Protein 5V1T (pdb70)

Foldseek 3Di:
DWAFDLQKFWAQALQAIKIAGLVPGDIDDDHNLLRLLNLCSHAPTNVVSCVVCVVCVVVVNCVVVVPDPGDDDDPDHHDPDDSVVSSVVSVVLSVVCVVLVFGQAAQEEEEAQAQAAPWDFLLDLDQDRDGDDGDALVLVLVVVVLCVVSGHSEYEYEHHALLPVPRNLVNLVSCQVSLHQYEYEHCQPDRDPSRLVSQLPGDRYEYEHEFAFQPQVVRCVGIVGGCVRVLVSLLVSLVSPHAYEYEHEPAPDDLVRVVRVVVSCQVSVHQEYEYEYRDCLQVNRRRDRDDALLVQVVSVVVNVCVCVVVVTDHRYYYDDAQSCLNVVVVWDQVDDDDSVCLNPPGQSLQHHYWYAYSQQFIGSDCSCNNPPDDGDGVSPDRPSVCSRDPVNNVPVNPQAAPAPVLVRTNSNSRARQHDQSQLVVDPHSRHHRDPSRPD/DVVVVVVVVVPDD

Structure (mmCIF, N/CA/C/O backbone):
data_5V1T
#
_entry.id   5V1T
#
_cell.length_a   69.370
_cell.length_b   115.040
_cell.length_c   54.330
_cell.angle_alpha   90.00
_cell.angle_beta   90.00
_cell.angle_gamma   90.00
#
_symmetry.space_group_name_H-M   'P 21 21 2'
#
loop_
_entity.id
_entity.type
_entity.pdbx_description
1 polymer 'Radical SAM'
2 polymer 'SuiA 22mer'
3 non-polymer 'IRON/SULFUR CLUSTER'
4 non-polymer METHIONINE
5 non-polymer S-ADENOSYLMETHIONINE
6 water water
#
loop_
_atom_site.group_PDB
_atom_site.id
_atom_site.type_symbol
_atom_site.label_atom_id
_atom_site.label_alt_id
_atom_site.label_comp_id
_atom_site.label_asym_id
_atom_site.label_entity_id
_atom_site.label_seq_id
_atom_site.pdbx_PDB_ins_code
_atom_site.Cartn_x
_atom_site.Cartn_y
_atom_site.Cartn_z
_atom_site.occupancy
_atom_site.B_iso_or_equiv
_atom_site.auth_seq_id
_atom_site.auth_comp_id
_atom_site.auth_asym_id
_atom_site.auth_atom_id
_atom_site.pdbx_PDB_model_num
ATOM 1 N N . MET A 1 21 ? 9.484 165.438 74.178 1.00 55.00 1 MET A N 1
ATOM 2 C CA . MET A 1 21 ? 9.132 164.447 73.153 1.00 53.15 1 MET A CA 1
ATOM 3 C C . MET A 1 21 ? 9.723 164.731 71.746 1.00 56.38 1 MET A C 1
ATOM 4 O O . MET A 1 21 ? 9.015 164.986 70.809 1.00 58.92 1 MET A O 1
ATOM 6 N N . ARG A 1 22 ? 11.035 164.639 71.642 1.00 49.55 2 ARG A N 1
ATOM 7 C CA . ARG A 1 22 ? 11.798 164.880 70.442 1.00 43.29 2 ARG A CA 1
ATOM 8 C C . ARG A 1 22 ? 12.291 163.659 69.710 1.00 42.44 2 ARG A C 1
ATOM 9 O O . ARG A 1 22 ? 12.385 163.671 68.508 1.00 39.62 2 ARG A O 1
ATOM 17 N N . THR A 1 23 ? 12.646 162.624 70.435 1.00 35.54 3 THR A N 1
ATOM 18 C CA . THR A 1 23 ? 13.148 161.417 69.757 1.00 36.33 3 THR A CA 1
ATOM 19 C C . THR A 1 23 ? 12.628 160.084 70.291 1.00 39.11 3 THR A C 1
ATOM 20 O O . THR A 1 23 ? 11.936 160.046 71.309 1.00 37.10 3 THR A O 1
ATOM 24 N N . ILE A 1 24 ? 12.957 158.989 69.600 1.00 37.01 4 ILE A N 1
ATOM 25 C CA . ILE A 1 24 ? 12.482 157.677 70.034 1.00 32.58 4 ILE A CA 1
ATOM 26 C C . ILE A 1 24 ? 12.990 157.367 71.439 1.00 33.84 4 ILE A C 1
ATOM 27 O O . ILE A 1 24 ? 14.155 157.603 71.756 1.00 35.13 4 ILE A O 1
ATOM 32 N N . SER A 1 25 ? 12.101 156.840 72.275 1.00 35.52 5 SER A N 1
ATOM 33 C CA . SER A 1 25 ? 12.441 156.479 73.647 1.00 37.69 5 SER A CA 1
ATOM 34 C C . SER A 1 25 ? 13.465 155.350 73.708 1.00 35.59 5 SER A C 1
ATOM 35 O O . SER A 1 25 ? 13.505 154.485 72.834 1.00 38.24 5 SER A O 1
ATOM 38 N N . GLU A 1 26 ? 14.287 155.366 74.754 1.00 41.10 6 GLU A N 1
ATOM 39 C CA . GLU A 1 26 ? 15.260 154.306 74.996 1.00 36.51 6 GLU A CA 1
ATOM 40 C C . GLU A 1 26 ? 14.566 153.002 75.375 1.00 38.31 6 GLU A C 1
ATOM 41 O O . GLU A 1 26 ? 15.157 151.925 75.280 1.00 42.91 6 GLU A O 1
ATOM 47 N N . ASP A 1 27 ? 13.312 153.107 75.805 1.00 37.71 7 ASP A N 1
ATOM 48 C CA . ASP A 1 27 ? 12.524 151.938 76.182 1.00 38.30 7 ASP A CA 1
ATOM 49 C C . ASP A 1 27 ? 11.898 151.269 74.959 1.00 35.44 7 ASP A C 1
ATOM 50 O O . ASP A 1 27 ? 11.164 150.289 75.088 1.00 35.93 7 ASP A O 1
ATOM 55 N N . ILE A 1 28 ? 12.199 151.804 73.779 1.00 31.80 8 ILE A N 1
ATOM 56 C CA . ILE A 1 28 ? 11.659 151.290 72.524 1.00 31.77 8 ILE A CA 1
ATOM 57 C C . ILE A 1 28 ? 12.785 150.946 71.554 1.00 29.41 8 ILE A C 1
ATOM 58 O O . ILE A 1 28 ? 13.749 151.701 71.419 1.00 33.13 8 ILE A O 1
ATOM 63 N N . LEU A 1 29 ? 12.653 149.804 70.885 1.00 29.69 9 LEU A N 1
ATOM 64 C CA . LEU A 1 29 ? 13.577 149.412 69.829 1.00 28.73 9 LEU A CA 1
ATOM 65 C C . LEU A 1 29 ? 12.953 149.670 68.465 1.00 28.04 9 LEU A C 1
ATOM 66 O O . LEU A 1 29 ? 11.883 149.142 68.157 1.00 30.47 9 LEU A O 1
ATOM 71 N N . PHE A 1 30 ? 13.620 150.489 67.656 1.00 23.26 10 PHE A N 1
ATOM 72 C CA . PHE A 1 30 ? 13.247 150.643 66.257 1.00 27.03 10 PHE A CA 1
ATOM 73 C C . PHE A 1 30 ? 14.386 150.191 65.352 1.00 24.61 10 PHE A C 1
ATOM 74 O O . PHE A 1 30 ? 15.556 150.465 65.619 1.00 25.34 10 PHE A O 1
ATOM 82 N N . ARG A 1 31 ? 14.019 149.513 64.270 1.00 26.56 11 ARG A N 1
ATOM 83 C CA . ARG A 1 31 ? 14.978 148.946 63.333 1.00 23.71 11 ARG A CA 1
ATOM 84 C C . ARG A 1 31 ? 14.415 148.943 61.921 1.00 25.78 11 ARG A C 1
ATOM 85 O O . ARG A 1 31 ? 13.249 148.616 61.720 1.00 29.74 11 ARG A O 1
ATOM 93 N N . LEU A 1 32 ? 15.243 149.304 60.946 1.00 23.81 12 LEU A N 1
ATOM 94 C CA . LEU A 1 32 ? 14.906 149.070 59.548 1.00 23.85 12 LEU A CA 1
ATOM 95 C C . LEU A 1 32 ? 14.982 147.576 59.252 1.00 25.78 12 LEU A C 1
ATOM 96 O O . LEU A 1 32 ? 15.822 146.868 59.811 1.00 22.34 12 LEU A O 1
ATOM 101 N N . GLU A 1 33 ? 14.098 147.103 58.379 1.00 24.40 13 GLU A N 1
ATOM 102 C CA . GLU A 1 33 ? 14.123 145.717 57.920 1.00 26.77 13 GLU A CA 1
ATOM 103 C C . GLU A 1 33 ? 13.837 145.682 56.421 1.00 27.37 13 GLU A C 1
ATOM 104 O O . GLU A 1 33 ? 13.438 146.690 55.838 1.00 24.54 13 GLU A O 1
ATOM 110 N N . LYS A 1 34 ? 14.046 144.524 55.802 1.00 22.14 14 LYS A N 1
ATOM 111 C CA . LYS A 1 34 ? 13.899 144.395 54.356 1.00 29.23 14 LYS A CA 1
ATOM 112 C C . LYS A 1 34 ? 12.488 144.755 53.890 1.00 28.28 14 LYS A C 1
ATOM 113 O O . LYS A 1 34 ? 12.293 145.158 52.744 1.00 34.25 14 LYS A O 1
ATOM 119 N N . PHE A 1 35 ? 11.515 144.611 54.785 1.00 27.95 15 PHE A N 1
ATOM 120 C CA . PHE A 1 35 ? 10.114 144.889 54.466 1.00 31.87 15 PHE A CA 1
ATOM 121 C C . PHE A 1 35 ? 9.686 146.289 54.909 1.00 31.00 15 PHE A C 1
ATOM 122 O O . PHE A 1 35 ? 8.559 146.713 54.650 1.00 32.15 15 PHE A O 1
ATOM 130 N N . GLY A 1 36 ? 10.590 147.001 55.575 1.00 29.11 16 GLY A N 1
ATOM 131 C CA . GLY A 1 36 ? 10.297 148.326 56.093 1.00 30.18 16 GLY A CA 1
ATOM 132 C C . GLY A 1 36 ? 10.996 148.553 57.419 1.00 29.78 16 GLY A C 1
ATOM 133 O O . GLY A 1 36 ? 12.139 149.011 57.460 1.00 22.19 16 GLY A O 1
ATOM 134 N N . GLY A 1 37 ? 10.311 148.224 58.508 1.00 26.19 17 GLY A N 1
ATOM 135 C CA . GLY A 1 37 ? 10.894 148.357 59.829 1.00 27.70 17 GLY A CA 1
ATOM 136 C C . GLY A 1 37 ? 10.156 147.570 60.893 1.00 27.24 17 GLY A C 1
ATOM 137 O O . GLY A 1 37 ? 9.044 147.092 60.665 1.00 28.45 17 GLY A O 1
ATOM 138 N N . ILE A 1 38 ? 10.784 147.437 62.058 1.00 27.24 18 ILE A N 1
ATOM 139 C CA . ILE A 1 38 ? 10.177 146.751 63.193 1.00 28.96 18 ILE A CA 1
ATOM 140 C C . ILE A 1 38 ? 10.230 147.642 64.433 1.00 32.03 18 ILE A C 1
ATOM 141 O O . ILE A 1 38 ? 11.218 148.340 64.675 1.00 26.17 18 ILE A O 1
ATOM 146 N N . LEU A 1 39 ? 9.142 147.625 65.196 1.00 33.33 19 LEU A N 1
ATOM 147 C CA . LEU A 1 39 ? 9.058 148.329 66.470 1.00 23.95 19 LEU A CA 1
ATOM 148 C C . LEU A 1 39 ? 8.807 147.321 67.582 1.00 24.58 19 LEU A C 1
ATOM 149 O O . LEU A 1 39 ? 7.912 146.487 67.468 1.00 27.69 19 LEU A O 1
ATOM 154 N N . ILE A 1 40 ? 9.593 147.402 68.651 1.00 24.39 20 ILE A N 1
ATOM 155 C CA . ILE A 1 40 ? 9.437 146.497 69.784 1.00 30.53 20 ILE A CA 1
ATOM 156 C C . ILE A 1 40 ? 9.467 147.263 71.101 1.00 28.57 20 ILE A C 1
ATOM 157 O O . ILE A 1 40 ? 10.383 148.042 71.365 1.00 30.54 20 ILE A O 1
ATOM 162 N N . ASN A 1 41 ? 8.444 147.036 71.918 1.00 35.22 21 ASN A N 1
ATOM 163 C CA . ASN A 1 41 ? 8.384 147.589 73.262 1.00 36.97 21 ASN A CA 1
ATOM 164 C C . ASN A 1 41 ? 9.206 146.722 74.209 1.00 35.51 21 ASN A C 1
ATOM 165 O O . ASN A 1 41 ? 8.924 145.537 74.379 1.00 41.92 21 ASN A O 1
ATOM 170 N N . LYS A 1 42 ? 10.222 147.316 74.825 1.00 41.12 22 LYS A N 1
ATOM 171 C CA . LYS A 1 42 ? 11.196 146.555 75.604 1.00 42.77 22 LYS A CA 1
ATOM 172 C C . LYS A 1 42 ? 10.656 146.089 76.957 1.00 47.57 22 LYS A C 1
ATOM 173 O O . LYS A 1 42 ? 11.346 145.376 77.690 1.00 46.41 22 LYS A O 1
ATOM 179 N N . THR A 1 43 ? 9.427 146.480 77.283 1.00 47.92 23 THR A N 1
ATOM 180 C CA . THR A 1 43 ? 8.839 146.142 78.576 1.00 43.99 23 THR A CA 1
ATOM 181 C C . THR A 1 43 ? 8.011 144.858 78.502 1.00 47.18 23 THR A C 1
ATOM 182 O O . THR A 1 43 ? 7.861 144.158 79.503 1.00 53.43 23 THR A O 1
ATOM 186 N N . ASN A 1 44 ? 7.483 144.549 77.319 1.00 46.30 24 ASN A N 1
ATOM 187 C CA . ASN A 1 44 ? 6.707 143.323 77.119 1.00 39.40 24 ASN A CA 1
ATOM 188 C C . ASN A 1 44 ? 7.044 142.610 75.811 1.00 49.00 24 ASN A C 1
ATOM 189 O O . ASN A 1 44 ? 6.520 141.530 75.533 1.00 50.51 24 ASN A O 1
ATOM 194 N N . PHE A 1 45 ? 7.907 143.223 75.006 1.00 45.02 25 PHE A N 1
ATOM 195 C CA . PHE A 1 45 ? 8.417 142.596 73.789 1.00 42.04 25 PHE A CA 1
ATOM 196 C C . PHE A 1 45 ? 7.335 142.377 72.729 1.00 40.55 25 PHE A C 1
ATOM 197 O O . PHE A 1 45 ? 7.454 141.482 71.891 1.00 37.88 25 PHE A O 1
ATOM 205 N N . GLU A 1 46 ? 6.286 143.194 72.764 1.00 43.79 26 GLU A N 1
ATOM 206 C CA . GLU A 1 46 ? 5.273 143.181 71.711 1.00 43.38 26 GLU A CA 1
ATOM 207 C C . GLU A 1 46 ? 5.803 143.901 70.475 1.00 38.51 26 GLU A C 1
ATOM 208 O O . GLU A 1 46 ? 6.369 144.989 70.578 1.00 33.21 26 GLU A O 1
ATOM 214 N N . ARG A 1 47 ? 5.613 143.290 69.310 1.00 35.68 27 ARG A N 1
ATOM 215 C CA . ARG A 1 47 ? 6.170 143.815 68.068 1.00 35.87 27 ARG A CA 1
ATOM 216 C C . ARG A 1 47 ? 5.144 144.568 67.228 1.00 36.41 27 ARG A C 1
ATOM 217 O O . ARG A 1 47 ? 3.944 144.306 67.311 1.00 34.78 27 ARG A O 1
ATOM 225 N N . ILE A 1 48 ? 5.638 145.507 66.425 1.00 29.67 28 ILE A N 1
ATOM 226 C CA . ILE A 1 48 ? 4.832 146.199 65.425 1.00 29.86 28 ILE A CA 1
ATOM 227 C C . ILE A 1 48 ? 5.615 146.249 64.116 1.00 33.11 28 ILE A C 1
ATOM 228 O O . ILE A 1 48 ? 6.736 146.760 64.074 1.00 31.36 28 ILE A O 1
ATOM 233 N N . GLU A 1 49 ? 5.022 145.713 63.054 1.00 28.89 29 GLU A N 1
ATOM 234 C CA . GLU A 1 49 ? 5.654 145.698 61.740 1.00 31.94 29 GLU A CA 1
ATOM 235 C C . GLU A 1 49 ? 5.253 146.941 60.946 1.00 33.13 29 GLU A C 1
ATOM 236 O O . GLU A 1 49 ? 4.068 147.244 60.812 1.00 32.27 29 GLU A O 1
ATOM 242 N N . LEU A 1 50 ? 6.253 147.654 60.430 1.00 29.38 30 LEU A N 1
ATOM 243 C CA . LEU A 1 50 ? 6.042 148.939 59.763 1.00 30.94 30 LEU A CA 1
ATOM 244 C C . LEU A 1 50 ? 6.294 148.846 58.261 1.00 30.83 30 LEU A C 1
ATOM 245 O O . LEU A 1 50 ? 7.137 148.067 57.816 1.00 31.07 30 LEU A O 1
ATOM 250 N N . ASP A 1 51 ? 5.567 149.645 57.483 1.00 29.86 31 ASP A N 1
ATOM 251 C CA . ASP A 1 51 ? 5.856 149.779 56.059 1.00 34.43 31 ASP A CA 1
ATOM 252 C C . ASP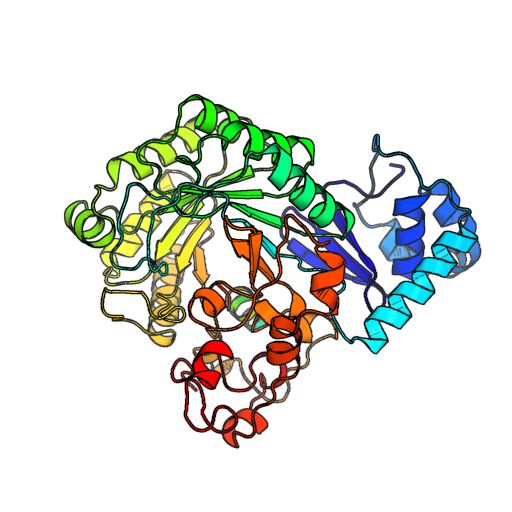 A 1 51 ? 7.044 150.721 55.886 1.00 30.46 31 ASP A C 1
ATOM 253 O O . ASP A 1 51 ? 7.532 151.291 56.863 1.00 29.46 31 ASP A O 1
ATOM 258 N N . GLU A 1 52 ? 7.511 150.881 54.652 1.00 29.57 32 GLU A N 1
ATOM 259 C CA . GLU A 1 52 ? 8.683 151.712 54.386 1.00 35.62 32 GLU A CA 1
ATOM 260 C C . GLU A 1 52 ? 8.456 153.169 54.782 1.00 29.82 32 GLU A C 1
ATOM 261 O O . GLU A 1 52 ? 9.347 153.811 55.338 1.00 28.00 32 GLU A O 1
ATOM 267 N N . THR A 1 53 ? 7.265 153.686 54.497 1.00 29.16 33 THR A N 1
ATOM 268 C CA . THR A 1 53 ? 6.932 155.069 54.830 1.00 28.81 33 THR A CA 1
ATOM 269 C C . THR A 1 53 ? 7.083 155.313 56.327 1.00 26.16 33 THR A C 1
ATOM 270 O O . THR A 1 53 ? 7.757 156.254 56.745 1.00 25.44 33 THR A O 1
ATOM 274 N N . GLU A 1 54 ? 6.454 154.459 57.129 1.00 25.13 34 GLU A N 1
ATOM 275 C CA . GLU A 1 54 ? 6.562 154.547 58.581 1.00 24.56 34 GLU A CA 1
ATOM 276 C C . GLU A 1 54 ? 8.008 154.382 59.036 1.00 25.36 34 GLU A C 1
ATOM 277 O O . GLU A 1 54 ? 8.487 155.123 59.894 1.00 27.71 34 GLU A O 1
ATOM 283 N N . ALA A 1 55 ? 8.696 153.405 58.452 1.00 23.47 35 ALA A N 1
ATOM 284 C CA . ALA A 1 55 ? 10.057 153.072 58.853 1.00 23.03 35 ALA A CA 1
ATOM 285 C C . ALA A 1 55 ? 11.025 154.214 58.558 1.00 23.90 35 ALA A C 1
ATOM 286 O O . ALA A 1 55 ? 11.797 154.617 59.425 1.00 25.49 35 ALA A O 1
ATOM 288 N N . PHE A 1 56 ? 10.983 154.733 57.335 1.00 24.29 36 PHE A N 1
ATOM 289 C CA . PHE A 1 56 ? 11.878 155.817 56.942 1.00 25.49 36 PHE A CA 1
ATOM 290 C C . PHE A 1 56 ? 11.587 157.077 57.753 1.00 27.21 36 PHE A C 1
ATOM 291 O O . PHE A 1 56 ? 12.501 157.822 58.101 1.00 24.15 36 PHE A O 1
ATOM 299 N N . PHE A 1 57 ? 10.312 157.314 58.052 1.00 27.82 37 PHE A N 1
ATOM 300 C CA . PHE A 1 57 ? 9.934 158.442 58.895 1.00 27.15 37 PHE A CA 1
ATOM 301 C C . PHE A 1 57 ? 10.577 158.325 60.274 1.00 27.93 37 PHE A C 1
ATOM 302 O O . PHE A 1 57 ? 11.250 159.247 60.731 1.00 28.85 37 PHE A O 1
ATOM 310 N N . LEU A 1 58 ? 10.374 157.186 60.929 1.00 23.66 38 LEU A N 1
ATOM 311 C CA . LEU A 1 58 ? 10.922 156.972 62.265 1.00 25.39 38 LEU A CA 1
ATOM 312 C C . LEU A 1 58 ? 12.444 156.884 62.244 1.00 23.00 38 LEU A C 1
ATOM 313 O O . LEU A 1 58 ? 13.099 157.139 63.254 1.00 22.72 38 LEU A O 1
ATOM 318 N N . TYR A 1 59 ? 13.007 156.524 61.095 1.00 25.81 39 TYR A N 1
ATOM 319 C CA . TYR A 1 59 ? 14.456 156.493 60.949 1.00 23.95 39 TYR A CA 1
ATOM 320 C C . TYR A 1 59 ? 15.008 157.915 60.998 1.00 25.28 39 TYR A C 1
ATOM 321 O O . TYR A 1 59 ? 16.085 158.154 61.546 1.00 25.64 39 TYR A O 1
ATOM 330 N N . LEU A 1 60 ? 14.263 158.861 60.433 1.00 21.81 40 LEU A N 1
ATOM 331 C CA . LEU A 1 60 ? 14.659 160.264 60.488 1.00 26.21 40 LEU A CA 1
ATOM 332 C C . LEU A 1 60 ? 14.483 160.811 61.901 1.00 21.78 40 LEU A C 1
ATOM 333 O O . LEU A 1 60 ? 15.308 161.589 62.374 1.00 29.07 40 LEU A O 1
ATOM 338 N N . VAL A 1 61 ? 13.409 160.405 62.571 1.00 24.52 41 VAL A N 1
ATOM 339 C CA . VAL A 1 61 ? 13.180 160.806 63.955 1.00 25.12 41 VAL A CA 1
ATOM 340 C C . VAL A 1 61 ? 14.357 160.358 64.812 1.00 27.91 41 VAL A C 1
ATOM 341 O O . VAL A 1 61 ? 14.846 161.103 65.660 1.00 25.45 41 VAL A O 1
ATOM 345 N N . GLN A 1 62 ? 14.805 159.133 64.566 1.00 27.54 42 GLN A N 1
ATOM 346 C CA . GLN A 1 62 ? 15.883 158.524 65.330 1.00 25.12 42 GLN A CA 1
ATOM 347 C C . GLN A 1 62 ? 17.198 159.282 65.163 1.00 32.10 42 GLN A C 1
ATOM 348 O O . GLN A 1 62 ? 17.968 159.424 66.116 1.00 32.00 42 GLN A O 1
ATOM 354 N N . ASN A 1 63 ? 17.437 159.782 63.955 1.00 26.87 43 ASN A N 1
ATOM 355 C CA . ASN A 1 63 ? 18.715 160.398 63.615 1.00 32.45 43 ASN A CA 1
ATOM 356 C C . ASN A 1 63 ? 18.693 161.923 63.543 1.00 36.16 43 ASN A C 1
ATOM 357 O O . ASN A 1 63 ? 19.754 162.548 63.522 1.00 36.22 43 ASN A O 1
ATOM 362 N N . HIS A 1 64 ? 17.503 162.522 63.504 1.00 35.56 44 HIS A N 1
ATOM 363 C CA . HIS A 1 64 ? 17.390 163.970 63.307 1.00 30.56 44 HIS A CA 1
ATOM 364 C C . HIS A 1 64 ? 16.348 164.659 64.188 1.00 32.47 44 HIS A C 1
ATOM 365 O O . HIS A 1 64 ? 16.326 165.888 64.274 1.00 32.63 44 HIS A O 1
ATOM 372 N N . GLY A 1 65 ? 15.483 163.882 64.829 1.00 29.97 45 GLY A N 1
ATOM 373 C CA . GLY A 1 65 ? 14.449 164.445 65.682 1.00 35.01 45 GLY A CA 1
ATOM 374 C C . GLY A 1 65 ? 13.125 164.612 64.959 1.00 26.05 45 GLY A C 1
ATOM 375 O O . GLY A 1 65 ? 13.067 164.579 63.731 1.00 25.31 45 GLY A O 1
ATOM 376 N N . ILE A 1 66 ? 12.060 164.807 65.730 1.00 30.50 46 ILE A N 1
ATOM 377 C CA . ILE A 1 66 ? 10.704 164.795 65.192 1.00 27.92 46 ILE A CA 1
ATOM 378 C C . ILE A 1 66 ? 10.434 165.959 64.238 1.00 31.61 46 ILE A C 1
ATOM 379 O O . ILE A 1 66 ? 9.704 165.807 63.258 1.00 29.97 46 ILE A O 1
ATOM 384 N N . GLU A 1 67 ? 11.024 167.117 64.517 1.00 32.92 47 GLU A N 1
ATOM 385 C CA . GLU A 1 67 ? 10.755 168.309 63.723 1.00 33.37 47 GLU A CA 1
ATOM 386 C C . GLU A 1 67 ? 11.261 168.149 62.294 1.00 32.58 47 GLU A C 1
ATOM 387 O O . GLU A 1 67 ? 10.550 168.456 61.335 1.00 35.07 47 GLU A O 1
ATOM 393 N N . ILE A 1 68 ? 12.493 167.673 62.157 1.00 26.95 48 ILE A N 1
ATOM 394 C CA . ILE A 1 68 ? 13.074 167.426 60.845 1.00 29.48 48 ILE A CA 1
ATOM 395 C C . ILE A 1 68 ? 12.330 166.298 60.139 1.00 30.82 48 ILE A C 1
ATOM 396 O O . ILE A 1 68 ? 12.021 166.394 58.951 1.00 26.32 48 ILE A O 1
ATOM 401 N N . ALA A 1 69 ? 12.038 165.233 60.881 1.00 27.49 49 ALA A N 1
ATOM 402 C CA . ALA A 1 69 ? 11.341 164.079 60.328 1.00 26.56 49 ALA A CA 1
ATOM 403 C C . ALA A 1 69 ? 9.967 164.460 59.780 1.00 29.13 49 ALA A C 1
ATOM 404 O O . ALA A 1 69 ? 9.612 164.084 58.663 1.00 30.41 49 ALA A O 1
ATOM 406 N N . THR A 1 70 ? 9.199 165.209 60.567 1.00 26.51 50 THR A N 1
ATOM 407 C CA . THR A 1 70 ? 7.841 165.577 60.179 1.00 31.04 50 THR A CA 1
ATOM 408 C C . THR A 1 70 ? 7.841 166.550 59.004 1.00 34.99 50 THR A C 1
ATOM 409 O O . THR A 1 70 ? 7.024 166.431 58.089 1.00 33.23 50 THR A O 1
ATOM 413 N N . SER A 1 71 ? 8.757 167.513 59.035 1.00 38.36 51 SER A N 1
ATOM 414 C CA . SER A 1 71 ? 8.905 168.463 57.939 1.00 37.90 51 SER A CA 1
ATOM 415 C C . SER A 1 71 ? 9.189 167.740 56.630 1.00 36.87 51 SER A C 1
ATOM 416 O O . SER A 1 71 ? 8.619 168.069 55.591 1.00 39.25 51 SER A O 1
ATOM 419 N N . PHE A 1 72 ? 10.070 166.748 56.693 1.00 31.38 52 PHE A N 1
ATOM 420 C CA . PHE A 1 72 ? 10.454 165.982 55.515 1.00 28.06 52 PHE A CA 1
ATOM 421 C C . PHE A 1 72 ? 9.257 165.241 54.917 1.00 32.85 52 PHE A C 1
ATOM 422 O O . PHE A 1 72 ? 9.037 165.281 53.708 1.00 39.17 52 PHE A O 1
ATOM 430 N N . PHE A 1 73 ? 8.485 164.576 55.772 1.00 33.20 53 PHE A N 1
ATOM 431 C CA . PHE A 1 73 ? 7.352 163.762 55.332 1.00 33.50 53 PHE A CA 1
ATOM 432 C C . PHE A 1 73 ? 6.017 164.505 55.436 1.00 28.99 53 PHE A C 1
ATOM 433 O O . PHE A 1 73 ? 4.982 163.891 55.690 1.00 29.33 53 PHE A O 1
ATOM 441 N N . LYS A 1 74 ? 6.035 165.820 55.233 1.00 35.65 54 LYS A N 1
ATOM 442 C CA . LYS A 1 74 ? 4.824 166.629 55.380 1.00 32.05 54 LYS A CA 1
ATOM 443 C C . LYS A 1 74 ? 3.705 166.150 54.453 1.00 31.42 54 LYS A C 1
ATOM 444 O O . LYS A 1 74 ? 2.536 166.117 54.843 1.00 30.88 54 LYS A O 1
ATOM 450 N N . LYS A 1 75 ? 4.069 165.776 53.231 1.00 32.86 55 LYS A N 1
ATOM 451 C CA . LYS A 1 75 ? 3.104 165.267 52.263 1.00 33.55 55 LYS A CA 1
ATOM 452 C C . LYS A 1 75 ? 2.438 163.989 52.769 1.00 35.09 55 LYS A C 1
ATOM 453 O O . LYS A 1 75 ? 1.219 163.843 52.687 1.00 35.29 55 LYS A O 1
ATOM 459 N N . GLU A 1 76 ? 3.242 163.070 53.297 1.00 33.36 56 GLU A N 1
ATOM 460 C CA . GLU A 1 76 ? 2.726 161.800 53.799 1.00 30.26 56 GLU A CA 1
ATOM 461 C C . GLU A 1 76 ? 1.811 162.011 55.003 1.00 31.26 56 GLU A C 1
ATOM 462 O O . GLU A 1 76 ? 0.791 161.336 55.142 1.00 28.16 56 GLU A O 1
ATOM 468 N N . ILE A 1 77 ? 2.181 162.945 55.874 1.00 28.85 57 ILE A N 1
ATOM 469 C CA . ILE A 1 77 ? 1.364 163.269 57.039 1.00 31.01 57 ILE A CA 1
ATOM 470 C C . ILE A 1 77 ? 0.028 163.835 56.574 1.00 35.26 57 ILE A C 1
ATOM 471 O O . ILE A 1 77 ? -1.027 163.494 57.108 1.00 31.45 57 ILE A O 1
ATOM 476 N N . GLU A 1 78 ? 0.093 164.700 55.568 1.00 35.13 58 GLU A N 1
ATOM 477 C CA . GLU A 1 78 ? -1.091 165.306 54.974 1.00 37.30 58 GLU A CA 1
ATOM 478 C C . GLU A 1 78 ? -2.032 164.250 54.396 1.00 36.30 58 GLU A C 1
ATOM 479 O O . GLU A 1 78 ? -3.252 164.409 54.431 1.00 32.71 58 GLU A O 1
ATOM 485 N N . MET A 1 79 ? -1.459 163.171 53.872 1.00 34.70 59 MET A N 1
ATOM 486 C CA . MET A 1 79 ? -2.246 162.104 53.258 1.00 30.89 59 MET A CA 1
ATOM 487 C C . MET A 1 79 ? -2.723 161.066 54.274 1.00 29.35 59 MET A C 1
ATOM 488 O O . MET A 1 79 ? -3.399 160.105 53.909 1.00 35.44 59 MET A O 1
ATOM 493 N N . GLY A 1 80 ? -2.370 161.260 55.542 1.00 30.58 60 GLY A N 1
ATOM 494 C CA . GLY A 1 80 ? -2.832 160.385 56.607 1.00 30.53 60 GLY A CA 1
ATOM 495 C C . GLY A 1 80 ? -2.034 159.100 56.767 1.00 34.74 60 GLY A C 1
ATOM 496 O O . GLY A 1 80 ? -2.443 158.201 57.500 1.00 34.47 60 GLY A O 1
ATOM 497 N N . LYS A 1 81 ? -0.893 159.007 56.093 1.00 32.84 61 LYS A N 1
ATOM 498 C CA . LYS A 1 81 ? -0.096 157.782 56.115 1.00 31.16 61 LYS A CA 1
ATOM 499 C C . LYS A 1 81 ? 0.575 157.525 57.461 1.00 37.18 61 LYS A C 1
ATOM 500 O O . LYS A 1 81 ? 0.810 156.373 57.831 1.00 37.48 61 LYS A O 1
ATOM 506 N N . LEU A 1 82 ? 0.889 158.596 58.183 1.00 25.59 62 LEU A N 1
ATOM 507 C CA . LEU A 1 82 ? 1.686 158.498 59.403 1.00 27.68 62 LEU A CA 1
ATOM 508 C C . LEU A 1 82 ? 0.858 158.729 60.664 1.00 32.68 62 LEU A C 1
ATOM 509 O O . LEU A 1 82 ? 1.395 159.067 61.719 1.00 28.77 62 LEU A O 1
ATOM 514 N N . GLU A 1 83 ? -0.452 158.534 60.551 1.00 32.95 63 GLU A N 1
ATOM 515 C CA . GLU A 1 83 ? -1.350 158.737 61.679 1.00 33.08 63 GLU A CA 1
ATOM 516 C C . GLU A 1 83 ? -1.016 157.789 62.831 1.00 33.66 63 GLU A C 1
ATOM 517 O O . GLU A 1 83 ? -0.916 158.217 63.982 1.00 32.20 63 GLU A O 1
ATOM 523 N N . ARG A 1 84 ? -0.837 156.507 62.522 1.00 29.58 64 ARG A N 1
ATOM 524 C CA . ARG A 1 84 ? -0.505 155.524 63.549 1.00 31.57 64 ARG A CA 1
ATOM 525 C C . ARG A 1 84 ? 0.843 155.828 64.193 1.00 30.63 64 ARG A C 1
ATOM 526 O O . ARG A 1 84 ? 0.967 155.814 65.415 1.00 31.62 64 ARG A O 1
ATOM 534 N N . ALA A 1 85 ? 1.847 156.098 63.363 1.00 28.38 65 ALA A N 1
ATOM 535 C CA . ALA A 1 85 ? 3.206 156.333 63.843 1.00 30.02 65 ALA A CA 1
ATOM 536 C C . ALA A 1 85 ? 3.282 157.533 64.785 1.00 29.53 65 ALA A C 1
ATOM 537 O O . ALA A 1 85 ? 3.977 157.490 65.799 1.00 28.76 65 ALA A O 1
ATOM 539 N N . LEU A 1 86 ? 2.574 158.605 64.445 1.00 29.05 66 LEU A N 1
ATOM 540 C CA . LEU A 1 86 ? 2.583 159.808 65.269 1.00 31.17 66 LEU A CA 1
ATOM 541 C C . LEU A 1 86 ? 1.822 159.590 66.576 1.00 31.56 66 LEU A C 1
ATOM 542 O O . LEU A 1 86 ? 2.091 160.254 67.576 1.00 31.49 66 LEU A O 1
ATOM 547 N N . SER A 1 87 ? 0.886 158.646 66.564 1.00 30.09 67 SER A N 1
ATOM 548 C CA . SER A 1 87 ? 0.031 158.395 67.721 1.00 36.01 67 SER A CA 1
ATOM 549 C C . SER A 1 87 ? 0.675 157.456 68.741 1.00 30.52 67 SER A C 1
ATOM 550 O O . SER A 1 87 ? 0.247 157.398 69.893 1.00 26.56 67 SER A O 1
ATOM 553 N N . LEU A 1 88 ? 1.698 156.721 68.316 1.00 26.65 68 LEU A N 1
ATOM 554 C CA . LEU A 1 88 ? 2.345 155.742 69.184 1.00 29.01 68 LEU A CA 1
ATOM 555 C C . LEU A 1 88 ? 3.122 156.404 70.319 1.00 31.89 68 LEU A C 1
ATOM 556 O O . LEU A 1 88 ? 3.780 157.428 70.127 1.00 31.08 68 LEU A O 1
ATOM 561 N N . ASN A 1 89 ? 3.041 155.805 71.503 1.00 29.19 69 ASN A N 1
ATOM 562 C CA . ASN A 1 89 ? 3.760 156.299 72.670 1.00 31.08 69 ASN A CA 1
ATOM 563 C C . ASN A 1 89 ? 5.194 155.777 72.684 1.00 27.25 69 ASN A C 1
ATOM 564 O O . ASN A 1 89 ? 5.544 154.923 73.497 1.00 31.12 69 ASN A O 1
ATOM 569 N N . ILE A 1 90 ? 6.015 156.299 71.778 1.00 31.14 70 ILE A N 1
ATOM 570 C CA . ILE A 1 90 ? 7.385 155.824 71.606 1.00 28.19 70 ILE A CA 1
ATOM 571 C C . ILE A 1 90 ? 8.390 156.971 71.608 1.00 33.85 70 ILE A C 1
ATOM 572 O O . ILE A 1 90 ? 9.574 156.765 71.340 1.00 31.18 70 ILE A O 1
ATOM 577 N N . TYR A 1 91 ? 7.915 158.176 71.913 1.00 32.56 71 TYR A N 1
ATOM 578 C CA . TYR A 1 91 ? 8.747 159.370 71.818 1.00 30.28 71 TYR A CA 1
ATOM 579 C C . TYR A 1 91 ? 9.208 159.845 73.191 1.00 35.35 71 TYR A C 1
ATOM 580 O O . TYR A 1 91 ? 8.565 159.566 74.204 1.00 33.37 71 TYR A O 1
ATOM 589 N N . SER A 1 92 ? 10.328 160.561 73.214 1.00 41.52 72 SER A N 1
ATOM 590 C CA . SER A 1 92 ? 10.912 161.041 74.461 1.00 42.00 72 SER A CA 1
ATOM 591 C C . SER A 1 92 ? 12.008 162.069 74.196 1.00 43.53 72 SER A C 1
ATOM 592 O O . SER A 1 92 ? 12.258 162.444 73.051 1.00 42.49 72 SER A O 1
ATOM 595 N N . ASP A 1 93 ? 12.652 162.519 75.269 1.00 47.93 73 ASP A N 1
ATOM 596 C CA . ASP A 1 93 ? 13.770 163.451 75.177 1.00 52.61 73 ASP A CA 1
ATOM 597 C C . ASP A 1 93 ? 15.056 162.745 75.602 1.00 52.86 73 ASP A C 1
ATOM 598 O O . ASP A 1 93 ? 15.149 162.233 76.717 1.00 54.95 73 ASP A O 1
ATOM 603 N N . ASN A 1 94 ? 16.039 162.711 74.707 1.00 60.29 74 ASN A N 1
ATOM 604 C CA . ASN A 1 94 ? 17.300 162.027 74.977 1.00 53.95 74 ASN A CA 1
ATOM 605 C C . ASN A 1 94 ? 18.487 162.978 75.037 1.00 51.00 74 ASN A C 1
ATOM 606 O O . ASN A 1 94 ? 18.381 164.146 74.664 1.00 58.35 74 ASN A O 1
ATOM 611 N N . ASN A 1 95 ? 19.616 162.465 75.513 1.00 46.49 75 ASN A N 1
ATOM 612 C CA . ASN A 1 95 ? 20.862 163.220 75.527 1.00 59.56 75 ASN A CA 1
ATOM 613 C C . ASN A 1 95 ? 21.745 162.824 74.348 1.00 52.52 75 ASN A C 1
ATOM 614 O O . ASN A 1 95 ? 22.841 163.354 74.170 1.00 57.36 75 ASN A O 1
ATOM 616 N N . ILE A 1 96 ? 21.254 161.882 73.549 1.00 54.90 76 ILE A N 1
ATOM 617 C CA . ILE A 1 96 ? 21.964 161.426 72.361 1.00 52.20 76 ILE A CA 1
ATOM 618 C C . ILE A 1 96 ? 22.015 162.543 71.324 1.00 48.65 76 ILE A C 1
ATOM 619 O O . ILE A 1 96 ? 21.015 163.218 71.081 1.00 51.35 76 ILE A O 1
ATOM 624 N N . GLU A 1 97 ? 23.182 162.734 70.715 1.00 50.17 77 GLU A N 1
ATOM 625 C CA . GLU A 1 97 ? 23.339 163.743 69.675 1.00 42.61 77 GLU A CA 1
ATOM 626 C C . GLU A 1 97 ? 22.841 163.209 68.336 1.00 47.81 77 GLU A C 1
ATOM 627 O O . GLU A 1 97 ? 22.993 162.025 68.033 1.00 42.64 77 GLU A O 1
ATOM 633 N N . ASP A 1 98 ? 22.245 164.088 67.539 1.00 46.00 78 ASP A N 1
ATOM 634 C CA . ASP A 1 98 ? 21.732 163.705 66.230 1.00 44.80 78 ASP A CA 1
ATOM 635 C C . ASP A 1 98 ? 22.867 163.432 65.251 1.00 42.59 78 ASP A C 1
ATOM 636 O O . ASP A 1 98 ? 24.025 163.757 65.516 1.00 45.18 78 ASP A O 1
ATOM 641 N N . SER A 1 99 ? 22.521 162.831 64.118 1.00 37.17 79 SER A N 1
ATOM 642 C CA . SER A 1 99 ? 23.486 162.558 63.062 1.00 41.01 79 SER A CA 1
ATOM 643 C C . SER A 1 99 ? 24.008 163.853 62.449 1.00 39.90 79 SER A C 1
ATOM 644 O O . SER A 1 99 ? 23.261 164.818 62.285 1.00 46.04 79 SER A O 1
ATOM 647 N N . LEU A 1 100 ? 25.293 163.866 62.113 1.00 40.67 80 LEU A N 1
ATOM 648 C CA . LEU A 1 100 ? 25.906 165.019 61.463 1.00 44.28 80 LEU A CA 1
ATOM 649 C C . LEU A 1 100 ? 25.555 165.058 59.975 1.00 39.48 80 LEU A C 1
ATOM 650 O O . LEU A 1 100 ? 25.693 166.094 59.323 1.00 49.18 80 LEU A O 1
ATOM 655 N N . ASN A 1 101 ? 25.104 163.924 59.445 1.00 37.52 81 ASN A N 1
ATOM 656 C CA . ASN A 1 101 ? 24.737 163.818 58.036 1.00 40.73 81 ASN A CA 1
ATOM 657 C C . ASN A 1 101 ? 23.536 164.689 57.670 1.00 40.97 81 ASN A C 1
ATOM 658 O O . ASN A 1 101 ? 22.762 165.103 58.534 1.00 31.42 81 ASN A O 1
ATOM 663 N N . ASN A 1 102 ? 23.395 164.972 56.381 1.00 31.36 82 ASN A N 1
ATOM 664 C CA . ASN A 1 102 ? 22.201 165.629 55.877 1.00 35.95 82 ASN A CA 1
ATOM 665 C C . ASN A 1 102 ? 21.053 164.620 55.860 1.00 34.00 82 ASN A C 1
ATOM 666 O O . ASN A 1 102 ? 21.270 163.460 55.506 1.00 31.60 82 ASN A O 1
ATOM 671 N N . PRO A 1 103 ? 19.836 165.045 56.252 1.00 29.15 83 PRO A N 1
ATOM 672 C CA . PRO A 1 103 ? 18.697 164.115 56.264 1.00 30.41 83 PRO A CA 1
ATOM 673 C C . PRO A 1 103 ? 18.507 163.362 54.947 1.00 33.38 83 PRO A C 1
ATOM 674 O O . PRO A 1 103 ? 18.008 162.237 54.955 1.00 32.55 83 PRO A O 1
ATOM 678 N N . TYR A 1 104 ? 18.905 163.973 53.835 1.00 26.17 84 TYR A N 1
ATOM 679 C CA . TYR A 1 104 ? 18.776 163.335 52.529 1.00 33.12 84 TYR A CA 1
ATOM 680 C C . TYR A 1 104 ? 19.737 162.160 52.378 1.00 29.47 84 TYR A C 1
ATOM 681 O O . TYR A 1 104 ? 19.413 161.165 51.731 1.00 31.59 84 TYR A O 1
ATOM 690 N N . GLU A 1 105 ? 20.920 162.277 52.972 1.00 28.71 85 GLU A N 1
ATOM 691 C CA . GLU A 1 105 ? 21.899 161.197 52.918 1.00 32.03 85 GLU A CA 1
ATOM 692 C C . GLU A 1 105 ? 21.480 160.072 53.854 1.00 29.20 85 GLU A C 1
ATOM 693 O O . GLU A 1 105 ? 21.715 158.897 53.575 1.00 29.24 85 GLU A O 1
ATOM 699 N N . THR A 1 106 ? 20.862 160.446 54.969 1.00 27.39 86 THR A N 1
ATOM 700 C CA . THR A 1 106 ? 20.348 159.478 55.928 1.00 29.18 86 THR A CA 1
ATOM 701 C C . THR A 1 106 ? 19.264 158.626 55.280 1.00 30.82 86 THR A C 1
ATOM 702 O O . THR A 1 106 ? 19.211 157.410 55.475 1.00 24.57 86 THR A O 1
ATOM 706 N N . LEU A 1 107 ? 18.397 159.275 54.511 1.00 28.51 87 LEU A N 1
ATOM 707 C CA . LEU A 1 107 ? 17.352 158.575 53.779 1.00 30.91 87 LEU A CA 1
ATOM 708 C C . LEU A 1 107 ? 17.991 157.749 52.669 1.00 32.72 87 LEU A C 1
ATOM 709 O O . LEU A 1 107 ? 17.520 156.665 52.333 1.00 30.49 87 LEU A O 1
ATOM 714 N N . GLN A 1 108 ? 19.078 158.272 52.113 1.00 34.55 88 GLN A N 1
ATOM 715 C CA . GLN A 1 108 ? 19.831 157.571 51.082 1.00 34.38 88 GLN A CA 1
ATOM 716 C C . GLN A 1 108 ? 20.404 156.270 51.641 1.00 33.60 88 GLN A C 1
ATOM 717 O O . GLN A 1 108 ? 20.316 155.220 51.007 1.00 28.77 88 GLN A O 1
ATOM 723 N N . ASN A 1 109 ? 20.983 156.348 52.836 1.00 29.64 89 ASN A N 1
ATOM 724 C CA . ASN A 1 109 ? 21.546 155.174 53.490 1.00 29.01 89 ASN A CA 1
ATOM 725 C C . ASN A 1 109 ? 20.461 154.178 53.891 1.00 29.44 89 ASN A C 1
ATOM 726 O O . ASN A 1 109 ? 20.698 152.972 53.928 1.00 31.41 89 ASN A O 1
ATOM 731 N N . ALA A 1 110 ? 19.273 154.687 54.196 1.00 31.70 90 ALA A N 1
ATOM 732 C CA . ALA A 1 110 ? 18.156 153.833 54.579 1.00 27.64 90 ALA A CA 1
ATOM 733 C C . ALA A 1 110 ? 17.734 152.944 53.415 1.00 29.08 90 ALA A C 1
ATOM 734 O O . ALA A 1 110 ? 17.491 151.750 53.596 1.00 25.57 90 ALA A O 1
ATOM 736 N N . ARG A 1 111 ? 17.650 153.525 52.221 1.00 25.55 91 ARG A N 1
ATOM 737 C CA . ARG A 1 111 ? 17.277 152.762 51.035 1.00 32.28 91 ARG A CA 1
ATOM 738 C C . ARG A 1 111 ? 18.331 151.707 50.727 1.00 28.50 91 ARG A C 1
ATOM 739 O O . ARG A 1 111 ? 18.002 150.572 50.389 1.00 31.01 91 ARG A O 1
ATOM 747 N N . LYS A 1 112 ? 19.599 152.089 50.843 1.00 30.95 92 LYS A N 1
ATOM 748 C CA . LYS A 1 112 ? 20.702 151.161 50.611 1.00 35.54 92 LYS A CA 1
ATOM 749 C C . LYS A 1 112 ? 20.672 150.014 51.613 1.00 28.80 92 LYS A C 1
ATOM 750 O O . LYS A 1 112 ? 20.913 148.861 51.259 1.00 29.84 92 LYS A O 1
ATOM 756 N N . HIS A 1 113 ? 20.380 150.343 52.866 1.00 31.67 93 HIS A N 1
ATOM 757 C CA . HIS A 1 113 ? 20.328 149.355 53.935 1.00 28.24 93 HIS A CA 1
ATOM 758 C C . HIS A 1 113 ? 19.218 148.339 53.680 1.00 30.49 93 HIS A C 1
ATOM 759 O O . HIS A 1 113 ? 19.433 147.131 53.791 1.00 28.97 93 HIS A O 1
ATOM 766 N N . VAL A 1 114 ? 18.035 148.838 53.337 1.00 23.37 94 VAL A N 1
ATOM 767 C CA . VAL A 1 114 ? 16.889 147.983 53.046 1.00 27.00 94 VAL A CA 1
ATOM 768 C C . VAL A 1 114 ? 17.182 147.075 51.854 1.00 27.43 94 VAL A C 1
ATOM 769 O O . VAL A 1 114 ? 16.865 145.888 51.882 1.00 25.79 94 VAL A O 1
ATOM 773 N N . ALA A 1 115 ? 17.792 147.634 50.813 1.00 31.73 95 ALA A N 1
ATOM 774 C CA . ALA A 1 115 ? 18.121 146.865 49.617 1.00 30.96 95 ALA A CA 1
ATOM 775 C C . ALA A 1 115 ? 19.146 145.780 49.939 1.00 34.78 95 ALA A C 1
ATOM 776 O O . ALA A 1 115 ? 19.108 144.684 49.374 1.00 30.39 95 ALA A O 1
ATOM 778 N N . LYS A 1 116 ? 20.059 146.092 50.853 1.00 26.86 96 LYS A N 1
ATOM 779 C CA . LYS A 1 116 ? 21.073 145.137 51.277 1.00 31.34 96 LYS A CA 1
ATOM 780 C C . LYS A 1 116 ? 20.444 143.984 52.057 1.00 29.74 96 LYS A C 1
ATOM 781 O O . LYS A 1 116 ? 20.842 142.830 51.902 1.00 28.06 96 LYS A O 1
ATOM 787 N N . LEU A 1 117 ? 19.460 144.304 52.893 1.00 27.70 97 LEU A N 1
ATOM 788 C CA . LEU A 1 117 ? 18.772 143.292 53.687 1.00 28.65 97 LEU A CA 1
ATOM 789 C C . LEU A 1 117 ? 17.947 142.371 52.793 1.00 30.35 97 LEU A C 1
ATOM 790 O O . LEU A 1 117 ? 17.782 141.190 53.094 1.00 28.02 97 LEU A O 1
ATOM 795 N N . LYS A 1 118 ? 17.431 142.916 51.695 1.00 28.34 98 LYS A N 1
ATOM 796 C CA . LYS A 1 118 ? 16.687 142.120 50.725 1.00 31.61 98 LYS A CA 1
ATOM 797 C C . LYS A 1 118 ? 17.613 141.133 50.016 1.00 29.39 98 LYS A C 1
ATOM 798 O O . LYS A 1 118 ? 17.257 139.972 49.802 1.00 31.18 98 LYS A O 1
ATOM 804 N N . LYS A 1 119 ? 18.805 141.600 49.661 1.00 29.47 99 LYS A N 1
ATOM 805 C CA . LYS A 1 119 ? 19.767 140.782 48.930 1.00 31.41 99 LYS A CA 1
ATOM 806 C C . LYS A 1 119 ? 20.273 139.631 49.794 1.00 36.03 99 LYS A C 1
ATOM 807 O O . LYS A 1 119 ? 20.351 138.489 49.339 1.00 40.63 99 LYS A O 1
ATOM 813 N N . HIS A 1 120 ? 20.612 139.935 51.041 1.00 28.22 100 HIS A N 1
ATOM 814 C CA . HIS A 1 120 ? 21.068 138.915 51.975 1.00 30.98 100 HIS A CA 1
ATOM 815 C C . HIS A 1 120 ? 19.894 138.102 52.506 1.00 32.88 100 HIS A C 1
ATOM 816 O O . HIS A 1 120 ? 20.056 136.947 52.901 1.00 28.41 100 HIS A O 1
ATOM 823 N N . ASN A 1 121 ? 18.712 138.712 52.498 1.00 31.25 101 ASN A N 1
ATOM 824 C CA . ASN A 1 121 ? 17.504 138.074 53.005 1.00 32.50 101 ASN A CA 1
ATOM 825 C C . ASN A 1 121 ? 17.697 137.625 54.451 1.00 34.39 101 ASN A C 1
ATOM 826 O O . ASN A 1 121 ? 17.639 136.432 54.764 1.00 29.72 101 ASN A O 1
ATOM 831 N N . ILE A 1 122 ? 17.938 138.598 55.324 1.00 29.31 102 ILE A N 1
ATOM 832 C CA . ILE A 1 122 ? 18.147 138.339 56.741 1.00 26.75 102 ILE A CA 1
ATOM 833 C C . ILE A 1 122 ? 17.506 139.438 57.583 1.00 31.02 102 ILE A C 1
ATOM 834 O O . ILE A 1 122 ? 17.236 140.533 57.087 1.00 31.74 102 ILE A O 1
ATOM 839 N N . LEU A 1 123 ? 17.256 139.142 58.853 1.00 29.17 103 LEU A N 1
ATOM 840 C CA . LEU A 1 123 ? 16.914 140.183 59.812 1.00 25.54 103 LEU A CA 1
ATOM 841 C C . LEU A 1 123 ? 18.163 141.029 60.047 1.00 29.35 103 LEU A C 1
ATOM 842 O O . LEU A 1 123 ? 19.284 140.532 59.918 1.00 26.08 103 LEU A O 1
ATOM 847 N N . SER A 1 124 ? 17.971 142.302 60.380 1.00 28.62 104 SER A N 1
ATOM 848 C CA . SER A 1 124 ? 19.072 143.263 60.406 1.00 24.29 104 SER A CA 1
ATOM 849 C C . SER A 1 124 ? 20.143 142.921 61.441 1.00 25.19 104 SER A C 1
ATOM 850 O O . SER A 1 124 ? 21.331 143.133 61.205 1.00 24.07 104 SER A O 1
ATOM 853 N N . PHE A 1 125 ? 19.722 142.387 62.582 1.00 27.65 105 PHE A N 1
ATOM 854 C CA . PHE A 1 125 ? 20.637 142.114 63.684 1.00 22.99 105 PHE A CA 1
ATOM 855 C C . PHE A 1 125 ? 19.954 141.170 64.672 1.00 27.16 105 PHE A C 1
ATOM 856 O O . PHE A 1 125 ? 18.725 141.113 64.713 1.00 28.51 105 PHE A O 1
ATOM 864 N N . PRO A 1 126 ? 20.734 140.406 65.458 1.00 24.26 106 PRO A N 1
ATOM 865 C CA . PRO A 1 126 ? 20.020 139.580 66.434 1.00 23.95 106 PRO A CA 1
ATOM 866 C C . PRO A 1 126 ? 19.299 140.415 67.482 1.00 23.31 106 PRO A C 1
ATOM 867 O O . PRO A 1 126 ? 19.798 141.464 67.892 1.00 24.37 106 PRO A O 1
ATOM 871 N N . LEU A 1 127 ? 18.123 139.955 67.888 1.00 25.19 107 LEU A N 1
ATOM 872 C CA . LEU A 1 127 ? 17.395 140.573 68.985 1.00 22.18 107 LEU A CA 1
ATOM 873 C C . LEU A 1 127 ? 17.973 140.086 70.307 1.00 23.59 107 LEU A C 1
ATOM 874 O O . LEU A 1 127 ? 18.048 140.836 71.280 1.00 26.36 107 LEU A O 1
ATOM 879 N N . GLU A 1 128 ? 18.387 138.822 70.322 1.00 20.75 108 GLU A N 1
ATOM 880 C CA . GLU A 1 128 ? 18.895 138.175 71.525 1.00 25.65 108 GLU A CA 1
ATOM 881 C C . GLU A 1 128 ? 20.407 137.964 71.470 1.00 31.80 108 GLU A C 1
ATOM 882 O O . GLU A 1 128 ? 20.905 137.181 70.656 1.00 27.54 108 GLU A O 1
ATOM 888 N N . LEU A 1 129 ? 21.125 138.663 72.345 1.00 24.94 109 LEU A N 1
ATOM 889 C CA . LEU A 1 129 ? 22.558 138.452 72.518 1.00 25.01 109 LEU A CA 1
ATOM 890 C C . LEU A 1 129 ? 22.815 137.742 73.846 1.00 25.65 109 LEU A C 1
ATOM 891 O O . LEU A 1 129 ? 22.292 138.142 74.887 1.00 24.37 109 LEU A O 1
ATOM 896 N N . VAL A 1 130 ? 23.611 136.680 73.796 1.00 24.48 110 VAL A N 1
ATOM 897 C CA . VAL A 1 130 ? 23.960 135.913 74.985 1.00 22.82 110 VAL A CA 1
ATOM 898 C C . VAL A 1 130 ? 25.476 135.891 75.142 1.00 23.61 110 VAL A C 1
ATOM 899 O O . VAL A 1 130 ? 26.182 135.320 74.311 1.00 26.17 110 VAL A O 1
ATOM 903 N N . ILE A 1 131 ? 25.972 136.515 76.206 1.00 23.95 111 ILE A N 1
ATOM 904 C CA . ILE A 1 131 ? 27.411 136.593 76.443 1.00 23.09 111 ILE A CA 1
ATOM 905 C C . ILE A 1 131 ? 27.819 135.723 77.625 1.00 26.75 111 ILE A C 1
ATOM 906 O O . ILE A 1 131 ? 27.117 135.654 78.638 1.00 24.84 111 ILE A O 1
ATOM 911 N N . TYR A 1 132 ? 28.958 135.055 77.468 1.00 23.31 112 TYR A N 1
ATOM 912 C CA . TYR A 1 132 ? 29.527 134.189 78.492 1.00 22.80 112 TYR A CA 1
ATOM 913 C C . TYR A 1 132 ? 30.893 134.727 78.904 1.00 23.22 112 TYR A C 1
ATOM 914 O O . TYR A 1 132 ? 31.911 134.246 78.416 1.00 24.47 112 TYR A O 1
ATOM 923 N N . PRO A 1 133 ? 30.926 135.725 79.800 1.00 25.64 113 PRO A N 1
ATOM 924 C CA . PRO A 1 133 ? 32.202 136.382 80.119 1.00 24.20 113 PRO A CA 1
ATOM 925 C C . PRO A 1 133 ? 33.239 135.438 80.734 1.00 26.42 113 PRO A C 1
ATOM 926 O O . PRO A 1 133 ? 34.438 135.688 80.612 1.00 27.18 113 PRO A O 1
ATOM 930 N N . SER A 1 134 ? 32.779 134.367 81.372 1.00 25.96 114 SER A N 1
ATOM 931 C CA . SER A 1 134 ? 33.672 133.367 81.947 1.00 29.96 114 SER A CA 1
ATOM 932 C C . SER A 1 134 ? 32.983 132.012 82.003 1.00 26.31 114 SER A C 1
ATOM 933 O O . SER A 1 134 ? 31.860 131.908 82.492 1.00 24.53 114 SER A O 1
ATOM 936 N N . MET A 1 135 ? 33.655 130.978 81.504 1.00 23.74 115 MET A N 1
ATOM 937 C CA . MET A 1 135 ? 33.084 129.636 81.497 1.00 26.79 115 MET A CA 1
ATOM 938 C C . MET A 1 135 ? 33.272 128.955 82.851 1.00 25.35 115 MET A C 1
ATOM 939 O O . MET A 1 135 ? 32.717 127.884 83.092 1.00 24.87 115 MET A O 1
ATOM 944 N N . TYR A 1 136 ? 34.049 129.574 83.736 1.00 26.71 116 TYR A N 1
ATOM 945 C CA . TYR A 1 136 ? 34.246 129.027 85.073 1.00 24.01 116 TYR A CA 1
ATOM 946 C C . TYR A 1 136 ? 32.945 128.975 85.865 1.00 26.58 116 TYR A C 1
ATOM 947 O O . TYR A 1 136 ? 32.154 129.918 85.838 1.00 27.23 116 TYR A O 1
ATOM 956 N N . CYS A 1 137 ? 32.741 127.873 86.582 1.00 24.71 117 CYS A N 1
ATOM 957 C CA . CYS A 1 137 ? 31.627 127.757 87.514 1.00 27.76 117 CYS A CA 1
ATOM 958 C C . CYS A 1 137 ? 32.065 127.012 88.769 1.00 30.54 117 CYS A C 1
ATOM 959 O O . CYS A 1 137 ? 32.909 126.114 88.708 1.00 27.20 117 CYS A O 1
ATOM 962 N N . ASP A 1 138 ? 31.487 127.391 89.904 1.00 28.16 118 ASP A N 1
ATOM 963 C CA . ASP A 1 138 ? 31.816 126.765 91.183 1.00 28.82 118 ASP A CA 1
ATOM 964 C C . ASP A 1 138 ? 31.029 125.471 91.402 1.00 33.76 118 ASP A C 1
ATOM 965 O O . ASP A 1 138 ? 31.330 124.702 92.318 1.00 30.83 118 ASP A O 1
ATOM 970 N N . LEU A 1 139 ? 30.033 125.234 90.551 1.00 25.45 119 LEU A N 1
ATOM 971 C CA . LEU A 1 139 ? 29.209 124.029 90.624 1.00 26.15 119 LEU A CA 1
ATOM 972 C C . LEU A 1 139 ? 29.481 123.097 89.446 1.00 24.41 119 LEU A C 1
ATOM 973 O O . LEU A 1 139 ? 30.257 123.426 88.549 1.00 23.65 119 LEU A O 1
ATOM 978 N N . LYS A 1 140 ? 28.844 121.929 89.460 1.00 22.19 120 LYS A N 1
ATOM 979 C CA . LYS A 1 140 ? 28.981 120.960 88.380 1.00 27.81 120 LYS A CA 1
ATOM 980 C C . LYS A 1 140 ? 27.680 120.193 88.179 1.00 31.62 120 LYS A C 1
ATOM 981 O O . LYS A 1 140 ? 27.639 118.975 88.356 1.00 25.79 120 LYS A O 1
ATOM 983 N N . CYS A 1 141 ? 26.621 120.913 87.812 1.00 28.94 121 CYS A N 1
ATOM 984 C CA . CYS A 1 141 ? 25.305 120.310 87.607 1.00 27.00 121 CYS A CA 1
ATOM 985 C C . CYS A 1 141 ? 25.366 119.166 86.603 1.00 26.34 121 CYS A C 1
ATOM 986 O O . CYS A 1 141 ? 26.003 119.279 85.558 1.00 29.90 121 CYS A O 1
ATOM 989 N N . GLY A 1 142 ? 24.692 118.067 86.923 1.00 31.79 122 GLY A N 1
ATOM 990 C CA . GLY A 1 142 ? 24.698 116.894 86.067 1.00 34.64 122 GLY A CA 1
ATOM 991 C C . GLY A 1 142 ? 24.000 117.126 84.740 1.00 36.13 122 GLY A C 1
ATOM 992 O O . GLY A 1 142 ? 24.186 116.360 83.792 1.00 33.12 122 GLY A O 1
ATOM 993 N N . PHE A 1 143 ? 23.200 118.187 84.672 1.00 26.84 123 PHE A N 1
ATOM 994 C CA . PHE A 1 143 ? 22.433 118.504 83.471 1.00 29.33 123 PHE A CA 1
ATOM 995 C C . PHE A 1 143 ? 23.066 119.639 82.665 1.00 27.21 123 PHE A C 1
ATOM 996 O O . PHE A 1 143 ? 22.545 120.028 81.619 1.00 28.63 123 PHE A O 1
ATOM 1004 N N . CYS A 1 144 ? 24.187 120.166 83.153 1.00 28.53 124 CYS A N 1
ATOM 1005 C CA . CYS A 1 144 ? 24.848 121.305 82.516 1.00 27.27 124 CYS A CA 1
ATOM 1006 C C . CYS A 1 144 ? 25.255 120.989 81.077 1.00 29.29 124 CYS A C 1
ATOM 1007 O O . CYS A 1 144 ? 25.896 119.973 80.817 1.00 23.22 124 CYS A O 1
ATOM 1010 N N . PHE A 1 145 ? 24.887 121.864 80.144 1.00 28.78 125 PHE A N 1
ATOM 1011 C CA . PHE A 1 145 ? 25.168 121.614 78.731 1.00 31.29 125 PHE A CA 1
ATOM 1012 C C . PHE A 1 145 ? 26.626 121.892 78.346 1.00 29.13 125 PHE A C 1
ATOM 1013 O O . PHE A 1 145 ? 27.033 121.621 77.216 1.00 28.88 125 PHE A O 1
ATOM 1021 N N . LEU A 1 146 ? 27.410 122.426 79.278 1.00 25.22 126 LEU A N 1
ATOM 1022 C CA . LEU A 1 146 ? 28.818 122.716 79.010 1.00 29.06 126 LEU A CA 1
ATOM 1023 C C . LEU A 1 146 ? 29.694 121.482 79.197 1.00 30.14 126 LEU A C 1
ATOM 1024 O O . LEU A 1 146 ? 29.382 120.602 79.999 1.00 28.06 126 LEU A O 1
ATOM 1029 N N . ALA A 1 147 ? 30.795 121.431 78.453 1.00 31.12 127 ALA A N 1
ATOM 1030 C CA . ALA A 1 147 ? 31.739 120.322 78.540 1.00 38.30 127 ALA A CA 1
ATOM 1031 C C . ALA A 1 147 ? 32.643 120.476 79.758 1.00 41.92 127 ALA A C 1
ATOM 1032 O O . ALA A 1 147 ? 32.949 119.499 80.444 1.00 41.70 127 ALA A O 1
ATOM 1034 N N . ASN A 1 148 ? 33.074 121.707 80.014 1.00 39.10 128 ASN A N 1
ATOM 1035 C CA . ASN A 1 148 ? 33.912 122.002 81.169 1.00 38.30 128 ASN A CA 1
ATOM 1036 C C . ASN A 1 148 ? 33.575 123.367 81.753 1.00 35.20 128 ASN A C 1
ATOM 1037 O O . ASN A 1 148 ? 33.102 124.258 81.044 1.00 39.32 128 ASN A O 1
ATOM 1042 N N . ARG A 1 149 ? 33.819 123.517 83.051 1.00 27.73 129 ARG A N 1
ATOM 1043 C CA . ARG A 1 149 ? 33.532 124.757 83.760 1.00 30.28 129 ARG A CA 1
ATOM 1044 C C . ARG A 1 149 ? 34.816 125.359 84.332 1.00 34.91 129 ARG A C 1
ATOM 1045 O O . ARG A 1 149 ? 34.881 125.735 85.505 1.00 27.35 129 ARG A O 1
ATOM 1053 N N . GLU A 1 150 ? 35.835 125.438 83.478 1.00 29.38 130 GLU A N 1
ATOM 1054 C CA . GLU A 1 150 ? 37.110 126.055 83.819 1.00 27.85 130 GLU A CA 1
ATOM 1055 C C . GLU A 1 150 ? 37.401 127.189 82.840 1.00 34.65 130 GLU A C 1
ATOM 1056 O O . GLU A 1 150 ? 37.053 127.103 81.660 1.00 32.23 130 GLU A O 1
ATOM 1058 N N . ASP A 1 151 ? 38.028 128.253 83.333 1.00 26.16 131 ASP A N 1
ATOM 1059 C CA . ASP A 1 151 ? 38.360 129.398 82.494 1.00 30.75 131 ASP A CA 1
ATOM 1060 C C . ASP A 1 151 ? 39.422 130.262 83.163 1.00 32.91 131 ASP A C 1
ATOM 1061 O O . ASP A 1 151 ? 39.221 130.758 84.272 1.00 35.17 131 ASP A O 1
ATOM 1066 N N . ARG A 1 152 ? 40.547 130.437 82.476 1.00 34.97 132 ARG A N 1
ATOM 1067 C CA . ARG A 1 152 ? 41.670 131.211 82.996 1.00 43.38 132 ARG A CA 1
ATOM 1068 C C . ARG A 1 152 ? 42.085 132.321 82.031 1.00 42.69 132 ARG A C 1
ATOM 1069 O O . ARG A 1 152 ? 43.187 132.862 82.136 1.00 47.13 132 ARG A O 1
ATOM 1071 N N . ASN A 1 153 ? 41.198 132.656 81.096 1.00 39.77 133 ASN A N 1
ATOM 1072 C CA . ASN A 1 153 ? 41.491 133.662 80.077 1.00 43.00 133 ASN A CA 1
ATOM 1073 C C . ASN A 1 153 ? 40.326 134.619 79.840 1.00 39.15 133 ASN A C 1
ATOM 1074 O O . ASN A 1 153 ? 40.201 135.199 78.760 1.00 43.55 133 ASN A O 1
ATOM 1079 N N . ALA A 1 154 ? 39.477 134.784 80.849 1.00 37.32 134 ALA A N 1
ATOM 1080 C CA . ALA A 1 154 ? 38.341 135.694 80.745 1.00 37.60 134 ALA A CA 1
ATOM 1081 C C . ALA A 1 154 ? 38.827 137.123 80.535 1.00 37.78 134 ALA A C 1
ATOM 1082 O O . ALA A 1 154 ? 39.818 137.541 81.132 1.00 40.94 134 ALA A O 1
ATOM 1084 N N . LYS A 1 155 ? 38.131 137.866 79.681 1.00 33.23 135 LYS A N 1
ATOM 1085 C CA . LYS A 1 155 ? 38.505 139.243 79.382 1.00 28.13 135 LYS A CA 1
ATOM 1086 C C . LYS A 1 155 ? 37.870 140.203 80.384 1.00 30.04 135 LYS A C 1
ATOM 1087 O O . LYS A 1 155 ? 36.846 139.883 80.988 1.00 33.18 135 LYS A O 1
ATOM 1093 N N . PRO A 1 156 ? 38.481 141.385 80.571 1.00 33.60 136 PRO A N 1
ATOM 1094 C CA . PRO A 1 156 ? 37.895 142.393 81.462 1.00 31.63 136 PRO A CA 1
ATOM 1095 C C . PRO A 1 156 ? 36.610 142.986 80.891 1.00 25.54 136 PRO A C 1
ATOM 1096 O O . PRO A 1 156 ? 36.337 142.828 79.702 1.00 26.02 136 PRO A O 1
ATOM 1100 N N . ALA A 1 157 ? 35.839 143.661 81.738 1.00 25.34 137 ALA A N 1
ATOM 1101 C CA . ALA A 1 157 ? 34.551 144.226 81.340 1.00 30.39 137 ALA A CA 1
ATOM 1102 C C . ALA A 1 157 ? 34.691 145.257 80.223 1.00 28.11 137 ALA A C 1
ATOM 1103 O O . ALA A 1 157 ? 33.784 145.422 79.410 1.00 29.25 137 ALA A O 1
ATOM 1105 N N . LYS A 1 158 ? 35.828 145.946 80.186 1.00 31.38 138 LYS A N 1
ATOM 1106 C CA . LYS A 1 158 ? 36.063 146.981 79.181 1.00 31.87 138 LYS A CA 1
ATOM 1107 C C . LYS A 1 158 ? 36.015 146.399 77.771 1.00 32.16 138 LYS A C 1
ATOM 1108 O O . LYS A 1 158 ? 35.559 147.057 76.835 1.00 29.01 138 LYS A O 1
ATOM 1110 N N . ASP A 1 159 ? 36.488 145.165 77.626 1.00 23.85 139 ASP A N 1
ATOM 1111 C CA . ASP A 1 159 ? 36.473 144.492 76.333 1.00 27.66 139 ASP A CA 1
ATOM 1112 C C . ASP A 1 159 ? 35.048 144.098 75.956 1.00 31.52 139 ASP A C 1
ATOM 1113 O O . ASP A 1 159 ? 34.667 144.150 74.786 1.00 23.71 139 ASP A O 1
ATOM 1118 N N . TRP A 1 160 ? 34.263 143.712 76.957 1.00 25.74 140 TRP A N 1
ATOM 1119 C CA . TRP A 1 160 ? 32.868 143.354 76.736 1.00 26.17 140 TRP A CA 1
ATOM 1120 C C . TRP A 1 160 ? 32.010 144.588 76.473 1.00 24.53 140 TRP A C 1
ATOM 1121 O O . TRP A 1 160 ? 30.984 144.501 75.800 1.00 24.23 140 TRP A O 1
ATOM 1132 N N . GLU A 1 161 ? 32.433 145.734 76.999 1.00 28.59 141 GLU A N 1
ATOM 1133 C CA . GLU A 1 161 ? 31.706 146.981 76.782 1.00 27.82 141 GLU A CA 1
ATOM 1134 C C . GLU A 1 161 ? 31.655 147.320 75.299 1.00 27.51 141 GLU A C 1
ATOM 1135 O O . GLU A 1 161 ? 30.648 147.823 74.802 1.00 28.34 141 GLU A O 1
ATOM 1141 N N . ARG A 1 162 ? 32.749 147.043 74.598 1.00 25.77 142 ARG A N 1
ATOM 1142 C CA . ARG A 1 162 ? 32.820 147.298 73.165 1.00 28.77 142 ARG A CA 1
ATOM 1143 C C . ARG A 1 162 ? 31.826 146.418 72.415 1.00 27.24 142 ARG A C 1
ATOM 1144 O O . ARG A 1 162 ? 31.292 146.819 71.383 1.00 29.05 142 ARG A O 1
ATOM 1146 N N . ILE A 1 163 ? 31.582 145.221 72.943 1.00 22.29 143 ILE A N 1
ATOM 1147 C CA . ILE A 1 163 ? 30.624 144.292 72.351 1.00 24.58 143 ILE A CA 1
ATOM 1148 C C . ILE A 1 163 ? 29.201 144.798 72.551 1.00 22.15 143 ILE A C 1
ATOM 1149 O O . ILE A 1 163 ? 28.393 144.793 71.622 1.00 24.51 143 ILE A O 1
ATOM 1154 N N . LEU A 1 164 ? 28.901 145.224 73.774 1.00 26.20 144 LEU A N 1
ATOM 1155 C CA . LEU A 1 164 ? 27.572 145.720 74.113 1.00 21.70 144 LEU A CA 1
ATOM 1156 C C . LEU A 1 164 ? 27.223 146.972 73.313 1.00 25.63 144 LEU A C 1
ATOM 1157 O O . LEU A 1 164 ? 26.080 147.144 72.888 1.00 26.19 144 LEU A O 1
ATOM 1162 N N . ARG A 1 165 ? 28.206 147.843 73.110 1.00 20.04 145 ARG A N 1
ATOM 1163 C CA . ARG A 1 165 ? 27.986 149.079 72.369 1.00 24.47 145 ARG A CA 1
ATOM 1164 C C . ARG A 1 165 ? 27.597 148.772 70.927 1.00 26.37 145 ARG A C 1
ATOM 1165 O O . ARG A 1 165 ? 26.653 149.358 70.397 1.00 28.75 145 ARG A O 1
ATOM 1173 N N . GLN A 1 166 ? 28.323 147.852 70.298 1.00 24.49 146 GLN A N 1
ATOM 1174 C CA . GLN A 1 166 ? 27.976 147.389 68.958 1.00 23.90 146 GLN A CA 1
ATOM 1175 C C . GLN A 1 166 ? 26.555 146.838 68.925 1.00 24.74 146 GLN A C 1
ATOM 1176 O O . GLN A 1 166 ? 25.779 147.151 68.024 1.00 26.08 146 GLN A O 1
ATOM 1182 N N . ALA A 1 167 ? 26.225 146.009 69.911 1.00 22.87 147 ALA A N 1
ATOM 1183 C CA . ALA A 1 167 ? 24.919 145.367 69.966 1.00 25.75 147 ALA A CA 1
ATOM 1184 C C . ALA A 1 167 ? 23.807 146.406 70.049 1.00 22.89 147 ALA A C 1
ATOM 1185 O O . ALA A 1 167 ? 22.813 146.320 69.329 1.00 24.92 147 ALA A O 1
ATOM 1187 N N . LYS A 1 168 ? 23.984 147.392 70.923 1.00 21.88 148 LYS A N 1
ATOM 1188 C CA . LYS A 1 168 ? 22.991 148.445 71.093 1.00 26.30 148 LYS A CA 1
ATOM 1189 C C . LYS A 1 168 ? 22.806 149.253 69.811 1.00 31.95 148 LYS A C 1
ATOM 1190 O O . LYS A 1 168 ? 21.679 149.496 69.380 1.00 30.54 148 LYS A O 1
ATOM 1196 N N . ASP A 1 169 ? 23.915 149.668 69.207 1.00 26.20 149 ASP A N 1
ATOM 1197 C CA . ASP A 1 169 ? 23.864 150.521 68.025 1.00 29.08 149 ASP A CA 1
ATOM 1198 C C . ASP A 1 169 ? 23.219 149.822 66.832 1.00 27.55 149 ASP A C 1
ATOM 1199 O O . ASP A 1 169 ? 22.621 150.475 65.980 1.00 24.25 149 ASP A O 1
ATOM 1204 N N . ASN A 1 170 ? 23.337 148.497 66.775 1.00 28.54 150 ASN A N 1
ATOM 1205 C CA . ASN A 1 170 ? 22.786 147.728 65.662 1.00 28.20 150 ASN A CA 1
ATOM 1206 C C . ASN A 1 170 ? 21.395 147.173 65.964 1.00 25.15 150 ASN A C 1
ATOM 1207 O O . ASN A 1 170 ? 20.831 146.420 65.170 1.00 30.24 150 ASN A O 1
ATOM 1212 N N . GLY A 1 171 ? 20.848 147.547 67.116 1.00 28.21 151 GLY A N 1
ATOM 1213 C CA . GLY A 1 171 ? 19.458 147.267 67.426 1.00 25.60 151 GLY A CA 1
ATOM 1214 C C . GLY A 1 171 ? 19.197 145.934 68.101 1.00 27.78 151 GLY A C 1
ATOM 1215 O O . GLY A 1 171 ? 18.227 145.252 67.771 1.00 23.63 151 GLY A O 1
ATOM 1216 N N . VAL A 1 172 ? 20.049 145.558 69.050 1.00 25.96 152 VAL A N 1
ATOM 1217 C CA . VAL A 1 172 ? 19.771 144.393 69.882 1.00 25.51 152 VAL A CA 1
ATOM 1218 C C . VAL A 1 172 ? 18.577 144.718 70.777 1.00 27.78 152 VAL A C 1
ATOM 1219 O O . VAL A 1 172 ? 18.350 145.882 71.117 1.00 22.70 152 VAL A O 1
ATOM 1223 N N . LEU A 1 173 ? 17.811 143.696 71.147 1.00 24.62 153 LEU A N 1
ATOM 1224 C CA . LEU A 1 173 ? 16.663 143.882 72.029 1.00 28.12 153 LEU A CA 1
ATOM 1225 C C . LEU A 1 173 ? 17.036 143.614 73.484 1.00 26.78 153 LEU A C 1
ATOM 1226 O O . LEU A 1 173 ? 16.703 144.402 74.370 1.00 24.75 153 LEU A O 1
ATOM 1231 N N . SER A 1 174 ? 17.726 142.501 73.726 1.00 23.52 154 SER A N 1
ATOM 1232 C CA . SER A 1 174 ? 18.092 142.118 75.085 1.00 21.16 154 SER A CA 1
ATOM 1233 C C . SER A 1 174 ? 19.446 141.421 75.148 1.00 22.71 154 SER A C 1
ATOM 1234 O O . SER A 1 174 ? 19.901 140.828 74.169 1.00 19.27 154 SER A O 1
ATOM 1237 N N . VAL A 1 175 ? 20.076 141.505 76.316 1.00 23.50 155 VAL A N 1
ATOM 1238 C CA . VAL A 1 175 ? 21.340 140.829 76.578 1.00 22.33 155 VAL A CA 1
ATOM 1239 C C . VAL A 1 175 ? 21.180 139.882 77.761 1.00 25.03 155 VAL A C 1
ATOM 1240 O O . VAL A 1 175 ? 20.637 140.261 78.799 1.00 25.19 155 VAL A O 1
ATOM 1244 N N . SER A 1 176 ? 21.647 138.649 77.591 1.00 22.35 156 SER A N 1
ATOM 1245 C CA . SER A 1 176 ? 21.638 137.658 78.661 1.00 26.74 156 SER A CA 1
ATOM 1246 C C . SER A 1 176 ? 23.063 137.327 79.093 1.00 24.00 156 SER A C 1
ATOM 1247 O O . SER A 1 176 ? 23.892 136.929 78.275 1.00 23.88 156 SER A O 1
ATOM 1250 N N . ILE A 1 177 ? 23.337 137.493 80.384 1.00 28.28 157 ILE A N 1
ATOM 1251 C CA . ILE A 1 177 ? 24.652 137.194 80.942 1.00 23.79 157 ILE A CA 1
ATOM 1252 C C . ILE A 1 177 ? 24.646 135.806 81.572 1.00 28.23 157 ILE A C 1
ATOM 1253 O O . ILE A 1 177 ? 23.997 135.581 82.595 1.00 22.52 157 ILE A O 1
ATOM 1258 N N . LEU A 1 178 ? 25.377 134.883 80.954 1.00 29.83 158 LEU A N 1
ATOM 1259 C CA . LEU A 1 178 ? 25.443 133.503 81.420 1.00 29.43 158 LEU A CA 1
ATOM 1260 C C . LEU A 1 178 ? 26.889 133.094 81.716 1.00 23.44 158 LEU A C 1
ATOM 1261 O O . LEU A 1 178 ? 27.694 133.913 82.165 1.00 23.93 158 LEU A O 1
ATOM 1266 N N . GLY A 1 179 ? 27.207 131.827 81.466 1.00 26.12 159 GLY A N 1
ATOM 1267 C CA . GLY A 1 179 ? 28.515 131.268 81.759 1.00 23.34 159 GLY A CA 1
ATOM 1268 C C . GLY A 1 179 ? 28.377 129.752 81.764 1.00 28.52 159 GLY A C 1
ATOM 1269 O O . GLY A 1 179 ? 27.645 129.223 80.926 1.00 25.25 159 GLY A O 1
ATOM 1270 N N . GLY A 1 180 ? 29.014 129.041 82.697 1.00 29.53 160 GLY A N 1
ATOM 1271 C CA . GLY A 1 180 ? 29.763 129.616 83.802 1.00 26.61 160 GLY A CA 1
ATOM 1272 C C . GLY A 1 180 ? 28.844 130.259 84.822 1.00 26.09 160 GLY A C 1
ATOM 1273 O O . GLY A 1 180 ? 27.668 130.491 84.545 1.00 23.58 160 GLY A O 1
ATOM 1274 N N . GLU A 1 181 ? 29.373 130.529 86.010 1.00 23.70 161 GLU A N 1
ATOM 1275 C CA . GLU A 1 181 ? 28.639 131.295 87.006 1.00 23.13 161 GLU A CA 1
ATOM 1276 C C . GLU A 1 181 ? 29.048 132.761 86.893 1.00 25.26 161 GLU A C 1
ATOM 1277 O O . GLU A 1 181 ? 30.150 133.125 87.302 1.00 24.39 161 GLU A O 1
ATOM 1283 N N . PRO A 1 182 ? 28.163 133.608 86.333 1.00 27.99 162 PRO A N 1
ATOM 1284 C CA . PRO A 1 182 ? 28.552 134.996 86.052 1.00 19.01 162 PRO A CA 1
ATOM 1285 C C . PRO A 1 182 ? 28.845 135.823 87.301 1.00 28.29 162 PRO A C 1
ATOM 1286 O O . PRO A 1 182 ? 29.509 136.854 87.201 1.00 28.04 162 PRO A O 1
ATOM 1290 N N . THR A 1 183 ? 28.359 135.385 88.457 1.00 24.19 163 THR A N 1
ATOM 1291 C CA . THR A 1 183 ? 28.616 136.104 89.698 1.00 24.37 163 THR A CA 1
ATOM 1292 C C . THR A 1 183 ? 29.976 135.714 90.283 1.00 27.68 163 THR A C 1
ATOM 1293 O O . THR A 1 183 ? 30.416 136.289 91.280 1.00 26.45 163 THR A O 1
ATOM 1297 N N . ARG A 1 184 ? 30.632 134.739 89.655 1.00 24.68 164 ARG A N 1
ATOM 1298 C CA . ARG A 1 184 ? 32.003 134.361 90.009 1.00 27.51 164 ARG A CA 1
ATOM 1299 C C . ARG A 1 184 ? 33.004 134.986 89.035 1.00 27.65 164 ARG A C 1
ATOM 1300 O O . ARG A 1 184 ? 34.215 134.932 89.254 1.00 27.18 164 ARG A O 1
ATOM 1308 N N . TYR A 1 185 ? 32.489 135.565 87.953 1.00 29.36 165 TYR A N 1
ATOM 1309 C CA . TYR A 1 185 ? 33.301 136.357 87.034 1.00 29.22 165 TYR A CA 1
ATOM 1310 C C . TYR A 1 185 ? 33.841 137.561 87.798 1.00 32.03 165 TYR A C 1
ATOM 1311 O O . TYR A 1 185 ? 33.077 138.307 88.414 1.00 31.62 165 TYR A O 1
ATOM 1320 N N A PHE A 1 186 ? 35.158 137.736 87.756 0.48 31.26 166 PHE A N 1
ATOM 1321 N N B PHE A 1 186 ? 35.158 137.742 87.762 0.52 31.27 166 PHE A N 1
ATOM 1322 C CA A PHE A 1 186 ? 35.837 138.734 88.578 0.48 29.24 166 PHE A CA 1
ATOM 1323 C CA B PHE A 1 186 ? 35.817 138.741 88.599 0.52 29.24 166 PHE A CA 1
ATOM 1324 C C A PHE A 1 186 ? 35.362 140.161 88.302 0.48 31.99 166 PHE A C 1
ATOM 1325 C C B PHE A 1 186 ? 35.337 140.163 88.310 0.52 31.99 166 PHE A C 1
ATOM 1326 O O A PHE A 1 186 ? 35.293 140.981 89.218 0.48 33.73 166 PHE A O 1
ATOM 1327 O O B PHE A 1 186 ? 35.241 140.983 89.224 0.52 33.73 166 PHE A O 1
ATOM 1342 N N . ASP A 1 187 ? 35.027 140.450 87.048 1.00 28.07 167 ASP A N 1
ATOM 1343 C CA . ASP A 1 187 ? 34.628 141.802 86.645 1.00 27.94 167 ASP A CA 1
ATOM 1344 C C . ASP A 1 187 ? 33.120 141.930 86.395 1.00 27.29 167 ASP A C 1
ATOM 1345 O O . ASP A 1 187 ? 32.687 142.734 85.567 1.00 30.04 167 ASP A O 1
ATOM 1350 N N . ILE A 1 188 ? 32.320 141.154 87.120 1.00 27.59 168 ILE A N 1
ATOM 1351 C CA . ILE A 1 188 ? 30.876 141.138 86.894 1.00 27.96 168 ILE A CA 1
ATOM 1352 C C . ILE A 1 188 ? 30.211 142.471 87.247 1.00 28.10 168 ILE A C 1
ATOM 1353 O O . ILE A 1 188 ? 29.313 142.922 86.535 1.00 24.79 168 ILE A O 1
ATOM 1358 N N . ASP A 1 189 ? 30.649 143.098 88.336 1.00 24.32 169 ASP A N 1
ATOM 1359 C CA . ASP A 1 189 ? 30.031 144.339 88.795 1.00 25.29 169 ASP A CA 1
ATOM 1360 C C . ASP A 1 189 ? 30.138 145.435 87.740 1.00 28.77 169 ASP A C 1
ATOM 1361 O O . ASP A 1 189 ? 29.155 146.111 87.443 1.00 26.11 169 ASP A O 1
ATOM 1366 N N . ASN A 1 190 ? 31.328 145.6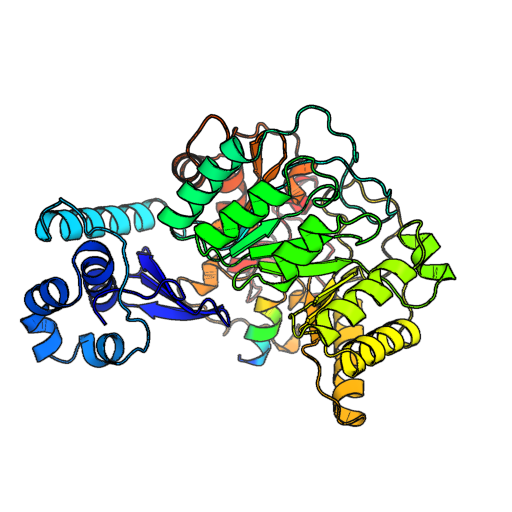03 87.171 1.00 26.36 170 ASN A N 1
ATOM 1367 C CA . ASN A 1 190 ? 31.535 146.594 86.121 1.00 30.83 170 ASN A CA 1
ATOM 1368 C C . ASN A 1 190 ? 30.732 146.267 84.867 1.00 30.97 170 ASN A C 1
ATOM 1369 O O . ASN A 1 190 ? 30.254 147.166 84.173 1.00 28.59 170 ASN A O 1
ATOM 1374 N N . LEU A 1 191 ? 30.593 144.977 84.576 1.00 25.75 171 LEU A N 1
ATOM 1375 C CA . LEU A 1 191 ? 29.827 144.536 83.418 1.00 26.36 171 LEU A CA 1
ATOM 1376 C C . LEU A 1 191 ? 28.356 144.902 83.586 1.00 27.23 171 LEU A C 1
ATOM 1377 O O . LEU A 1 191 ? 27.720 145.392 82.653 1.00 25.94 171 LEU A O 1
ATOM 1382 N N . LEU A 1 192 ? 27.825 144.665 84.782 1.00 21.17 172 LEU A N 1
ATOM 1383 C CA . LEU A 1 192 ? 26.438 144.989 85.087 1.00 29.01 172 LEU A CA 1
ATOM 1384 C C . LEU A 1 192 ? 26.205 146.497 85.042 1.00 32.10 172 LEU A C 1
ATOM 1385 O O . LEU A 1 192 ? 25.208 146.963 84.488 1.00 27.10 172 LEU A O 1
ATOM 1390 N N . ILE A 1 193 ? 27.128 147.255 85.626 1.00 25.87 173 ILE A N 1
ATOM 1391 C CA . ILE A 1 193 ? 27.035 148.711 85.620 1.00 30.56 173 ILE A CA 1
ATOM 1392 C C . ILE A 1 193 ? 27.066 149.231 84.184 1.00 28.47 173 ILE A C 1
ATOM 1393 O O . ILE A 1 193 ? 26.380 150.195 83.853 1.00 30.52 173 ILE A O 1
ATOM 1398 N N . ALA A 1 194 ? 27.857 148.584 83.334 1.00 27.61 174 ALA A N 1
ATOM 1399 C CA . ALA A 1 194 ? 27.943 148.973 81.929 1.00 28.47 174 ALA A CA 1
ATOM 1400 C C . ALA A 1 194 ? 26.606 148.764 81.221 1.00 31.28 174 ALA A C 1
ATOM 1401 O O . ALA A 1 194 ? 26.212 149.563 80.373 1.00 30.70 174 ALA A O 1
ATOM 1403 N N . CYS A 1 195 ? 25.914 147.685 81.567 1.00 27.21 175 CYS A N 1
ATOM 1404 C CA . CYS A 1 195 ? 24.613 147.397 80.973 1.00 29.67 175 CYS A CA 1
ATOM 1405 C C . CYS A 1 195 ? 23.575 148.421 81.409 1.00 25.91 175 CYS A C 1
ATOM 1406 O O . CYS A 1 195 ? 22.761 148.877 80.603 1.00 27.21 175 CYS A O 1
ATOM 1409 N N . GLU A 1 196 ? 23.605 148.766 82.692 1.00 26.27 176 GLU A N 1
ATOM 1410 C CA . GLU A 1 196 ? 22.691 149.751 83.256 1.00 29.39 176 GLU A CA 1
ATOM 1411 C C . GLU A 1 196 ? 22.880 151.107 82.579 1.00 32.03 176 GLU A C 1
ATOM 1412 O O . GLU A 1 196 ? 21.911 151.756 82.183 1.00 29.35 176 GLU A O 1
ATOM 1418 N N . GLU A 1 197 ? 24.136 151.523 82.448 1.00 31.34 177 GLU A N 1
ATOM 1419 C CA . GLU A 1 197 ? 24.463 152.824 81.875 1.00 35.25 177 GLU A CA 1
ATOM 1420 C C . GLU A 1 197 ? 24.090 152.914 80.397 1.00 29.99 177 GLU A C 1
ATOM 1421 O O . GLU A 1 197 ? 23.718 153.981 79.912 1.00 30.83 177 GLU A O 1
ATOM 1427 N N . LEU A 1 198 ? 24.186 151.796 79.684 1.00 29.01 178 LEU A N 1
ATOM 1428 C CA . LEU A 1 198 ? 23.814 151.767 78.273 1.00 28.29 178 LEU A CA 1
ATOM 1429 C C . LEU A 1 198 ? 22.310 151.556 78.105 1.00 25.59 178 LEU A C 1
ATOM 1430 O O . LEU A 1 198 ? 21.791 151.588 76.989 1.00 23.59 178 LEU A O 1
ATOM 1435 N N . LYS A 1 199 ? 21.617 151.347 79.222 1.00 26.06 179 LYS A N 1
ATOM 1436 C CA . LYS A 1 199 ? 20.165 151.196 79.222 1.00 27.42 179 LYS A CA 1
ATOM 1437 C C . LYS A 1 199 ? 19.725 150.002 78.382 1.00 24.33 179 LYS A C 1
ATOM 1438 O O . LYS A 1 199 ? 18.697 150.050 77.709 1.00 27.92 179 LYS A O 1
ATOM 1444 N N . ILE A 1 200 ? 20.511 148.933 78.428 1.00 26.09 180 ILE A N 1
ATOM 1445 C CA . ILE A 1 200 ? 20.195 147.712 77.695 1.00 24.73 180 ILE A CA 1
ATOM 1446 C C . ILE A 1 200 ? 19.334 146.800 78.555 1.00 18.80 180 ILE A C 1
ATOM 1447 O O . ILE A 1 200 ? 19.685 146.508 79.696 1.00 28.06 180 ILE A O 1
ATOM 1452 N N . LYS A 1 201 ? 18.203 146.360 78.011 1.00 21.14 181 LYS A N 1
ATOM 1453 C CA . LYS A 1 201 ? 17.351 145.402 78.706 1.00 23.90 181 LYS A CA 1
ATOM 1454 C C . LYS A 1 201 ? 18.146 144.123 78.920 1.00 24.76 181 LYS A C 1
ATOM 1455 O O . LYS A 1 201 ? 18.492 143.434 77.963 1.00 25.34 181 LYS A O 1
ATOM 1461 N N . THR A 1 202 ? 18.436 143.813 80.179 1.00 24.35 182 THR A N 1
ATOM 1462 C CA . THR A 1 202 ? 19.401 142.774 80.502 1.00 21.43 182 THR A CA 1
ATOM 1463 C C . THR A 1 202 ? 18.867 141.788 81.531 1.00 25.24 182 THR A C 1
ATOM 1464 O O . THR A 1 202 ? 18.043 142.134 82.379 1.00 26.47 182 THR A O 1
ATOM 1468 N N . THR A 1 203 ? 19.333 140.548 81.427 1.00 22.89 183 THR A N 1
ATOM 1469 C CA . THR A 1 203 ? 19.113 139.551 82.462 1.00 22.31 183 THR A CA 1
ATOM 1470 C C . THR A 1 203 ? 20.443 138.903 82.826 1.00 24.92 183 THR A C 1
ATOM 1471 O O . THR A 1 203 ? 21.364 138.852 82.008 1.00 27.44 183 THR A O 1
ATOM 1475 N N . 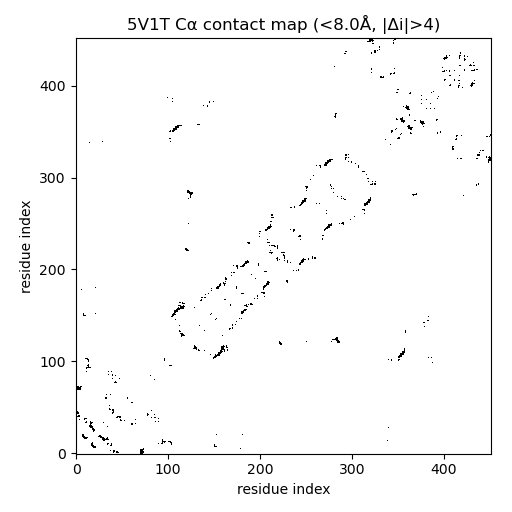ILE A 1 204 ? 20.541 138.435 84.065 1.00 25.60 184 ILE A N 1
ATOM 1476 C CA . ILE A 1 204 ? 21.679 137.641 84.509 1.00 27.64 184 ILE A CA 1
ATOM 1477 C C . ILE A 1 204 ? 21.143 136.421 85.248 1.00 24.98 184 ILE A C 1
ATOM 1478 O O . ILE A 1 204 ? 20.277 136.545 86.113 1.00 26.48 184 ILE A O 1
ATOM 1483 N N . THR A 1 205 ? 21.652 135.244 84.889 1.00 24.92 185 THR A N 1
ATOM 1484 C CA . THR A 1 205 ? 21.172 133.988 85.455 1.00 24.74 185 THR A CA 1
ATOM 1485 C C . THR A 1 205 ? 22.262 133.365 86.329 1.00 25.63 185 THR A C 1
ATOM 1486 O O . THR A 1 205 ? 23.392 133.177 85.875 1.00 28.14 185 THR A O 1
ATOM 1490 N N . THR A 1 206 ? 21.914 133.039 87.575 1.00 20.75 186 THR A N 1
ATOM 1491 C CA . THR A 1 206 ? 22.903 132.651 88.585 1.00 26.29 186 THR A CA 1
ATOM 1492 C C . THR A 1 206 ? 22.416 131.539 89.519 1.00 26.04 186 THR A C 1
ATOM 1493 O O . THR A 1 206 ? 21.220 131.418 89.783 1.00 22.25 186 THR A O 1
ATOM 1497 N N . ASN A 1 207 ? 23.353 130.738 90.025 1.00 22.89 187 ASN A N 1
ATOM 1498 C CA . ASN A 1 207 ? 23.031 129.706 91.009 1.00 24.69 187 ASN A CA 1
ATOM 1499 C C . ASN A 1 207 ? 22.914 130.304 92.411 1.00 24.86 187 ASN A C 1
ATOM 1500 O O . ASN A 1 207 ? 22.528 129.619 93.359 1.00 29.47 187 ASN A O 1
ATOM 1505 N N . ALA A 1 208 ? 23.273 131.582 92.525 1.00 28.94 188 ALA A N 1
ATOM 1506 C CA . ALA A 1 208 ? 23.005 132.391 93.716 1.00 26.98 188 ALA A CA 1
ATOM 1507 C C . ALA A 1 208 ? 23.757 131.941 94.972 1.00 30.10 188 ALA A C 1
ATOM 1508 O O . ALA A 1 208 ? 23.469 132.422 96.068 1.00 29.62 188 ALA A O 1
ATOM 1510 N N . GLN A 1 209 ? 24.726 131.043 94.824 1.00 29.18 189 GLN A N 1
ATOM 1511 C CA . GLN A 1 209 ? 25.417 130.496 95.989 1.00 30.56 189 GLN A CA 1
ATOM 1512 C C . GLN A 1 209 ? 26.348 131.521 96.649 1.00 33.67 189 GLN A C 1
ATOM 1513 O O . GLN A 1 209 ? 26.188 131.833 97.830 1.00 31.96 189 GLN A O 1
ATOM 1519 N N . LEU A 1 210 ? 27.316 132.035 95.893 1.00 33.53 190 LEU A N 1
ATOM 1520 C CA . LEU A 1 210 ? 28.290 132.990 96.424 1.00 30.27 190 LEU A CA 1
ATOM 1521 C C . LEU A 1 210 ? 28.243 134.326 95.678 1.00 35.30 190 LEU A C 1
ATOM 1522 O O . LEU A 1 210 ? 29.278 134.868 95.286 1.00 39.98 190 LEU A O 1
ATOM 1527 N N . ILE A 1 211 ? 27.043 134.861 95.482 1.00 27.33 191 ILE A N 1
ATOM 1528 C CA . ILE A 1 211 ? 26.900 136.170 94.852 1.00 30.98 191 ILE A CA 1
ATOM 1529 C C . ILE A 1 211 ? 27.342 137.263 95.830 1.00 28.41 191 ILE A C 1
ATOM 1530 O O . ILE A 1 211 ? 26.979 137.241 97.006 1.00 34.36 191 ILE A O 1
ATOM 1535 N N . LYS A 1 212 ? 28.143 138.208 95.343 1.00 28.35 192 LYS A N 1
ATOM 1536 C CA . LYS A 1 212 ? 28.710 139.255 96.194 1.00 32.66 192 LYS A CA 1
ATOM 1537 C C . LYS A 1 212 ? 27.643 140.232 96.674 1.00 29.63 192 LYS A C 1
ATOM 1538 O O . LYS A 1 212 ? 26.615 140.405 96.024 1.00 34.97 192 LYS A O 1
ATOM 1544 N N . LYS A 1 213 ? 27.901 140.876 97.808 1.00 30.36 193 LYS A N 1
ATOM 1545 C CA . LYS A 1 213 ? 26.979 141.861 98.360 1.00 31.47 193 LYS A CA 1
ATOM 1546 C C . LYS A 1 213 ? 26.874 143.069 97.434 1.00 28.67 193 LYS A C 1
ATOM 1547 O O . LYS A 1 213 ? 25.805 143.660 97.279 1.00 30.38 193 LYS A O 1
ATOM 1553 N N . SER A 1 214 ? 27.996 143.430 96.822 1.00 31.45 194 SER A N 1
ATOM 1554 C CA . SER A 1 214 ? 28.037 144.538 95.877 1.00 29.94 194 SER A CA 1
ATOM 1555 C C . SER A 1 214 ? 27.212 144.223 94.633 1.00 27.61 194 SER A C 1
ATOM 1556 O O . SER A 1 214 ? 26.569 145.104 94.066 1.00 27.58 194 SER A O 1
ATOM 1559 N N . THR A 1 215 ? 27.233 142.962 94.214 1.00 28.15 195 THR A N 1
ATOM 1560 C CA . THR A 1 215 ? 26.495 142.540 93.031 1.00 24.60 195 THR A CA 1
ATOM 1561 C C . THR A 1 215 ? 24.990 142.566 93.301 1.00 27.87 195 THR A C 1
ATOM 1562 O O . THR A 1 215 ? 24.212 143.020 92.463 1.00 26.96 195 THR A O 1
ATOM 1566 N N . VAL A 1 216 ? 24.587 142.083 94.474 1.00 24.35 196 VAL A N 1
ATOM 1567 C CA . VAL A 1 216 ? 23.176 142.077 94.857 1.00 25.23 196 VAL A CA 1
ATOM 1568 C C . VAL A 1 216 ? 22.639 143.502 94.951 1.00 28.31 196 VAL A C 1
ATOM 1569 O O . VAL A 1 216 ? 21.496 143.770 94.579 1.00 29.53 196 VAL A O 1
ATOM 1573 N N . GLU A 1 217 ? 23.468 144.409 95.456 1.00 23.69 197 GLU A N 1
ATOM 1574 C CA . GLU A 1 217 ? 23.075 145.804 95.609 1.00 29.74 197 GLU A CA 1
ATOM 1575 C C . GLU A 1 217 ? 22.861 146.466 94.251 1.00 28.63 197 GLU A C 1
ATOM 1576 O O . GLU A 1 217 ? 21.910 147.224 94.069 1.00 31.51 197 GLU A O 1
ATOM 1582 N N . ILE A 1 218 ? 23.745 146.176 93.300 1.00 30.02 198 ILE A N 1
ATOM 1583 C CA . ILE A 1 218 ? 23.619 146.716 91.949 1.00 26.70 198 ILE A CA 1
ATOM 1584 C C . ILE A 1 218 ? 22.318 146.237 91.309 1.00 30.25 198 ILE A C 1
ATOM 1585 O O . ILE A 1 218 ? 21.610 147.014 90.673 1.00 31.77 198 ILE A O 1
ATOM 1590 N N . LEU A 1 219 ? 22.006 144.957 91.488 1.00 24.11 199 LEU A N 1
ATOM 1591 C CA . LEU A 1 219 ? 20.793 144.379 90.919 1.00 26.19 199 LEU A CA 1
ATOM 1592 C C . LEU A 1 219 ? 19.542 144.951 91.584 1.00 29.50 199 LEU A C 1
ATOM 1593 O O . LEU A 1 219 ? 18.566 145.278 90.908 1.00 27.04 199 LEU A O 1
ATOM 1598 N N . ALA A 1 220 ? 19.582 145.073 92.907 1.00 27.29 200 ALA A N 1
ATOM 1599 C CA . ALA A 1 220 ? 18.437 145.554 93.674 1.00 31.25 200 ALA A CA 1
ATOM 1600 C C . ALA A 1 220 ? 18.004 146.956 93.246 1.00 34.96 200 ALA A C 1
ATOM 1601 O O . ALA A 1 220 ? 16.815 147.272 93.254 1.00 33.42 200 ALA A O 1
ATOM 1603 N N . LYS A 1 221 ? 18.973 147.785 92.867 1.00 28.07 201 LYS A N 1
ATOM 1604 C CA . LYS A 1 221 ? 18.704 149.171 92.492 1.00 34.21 201 LYS A CA 1
ATOM 1605 C C . LYS A 1 221 ? 18.618 149.363 90.980 1.00 34.98 201 LYS A C 1
ATOM 1606 O O . LYS A 1 221 ? 18.346 150.465 90.502 1.00 29.47 201 LYS A O 1
ATOM 1612 N N . SER A 1 222 ? 18.847 148.287 90.233 1.00 32.93 202 SER A N 1
ATOM 1613 C CA . SER A 1 222 ? 18.868 148.352 88.777 1.00 27.95 202 SER A CA 1
ATOM 1614 C C . SER A 1 222 ? 17.472 148.526 88.185 1.00 31.55 202 SER A C 1
ATOM 1615 O O . SER A 1 222 ? 16.492 147.999 88.712 1.00 28.55 202 SER A O 1
ATOM 1618 N N . LYS A 1 223 ? 17.402 149.264 87.079 1.00 26.23 203 LYS A N 1
ATOM 1619 C CA . LYS A 1 223 ? 16.161 149.442 86.331 1.00 31.85 203 LYS A CA 1
ATOM 1620 C C . LYS A 1 223 ? 16.101 148.513 85.122 1.00 32.64 203 LYS A C 1
ATOM 1621 O O . LYS A 1 223 ? 15.023 148.062 84.728 1.00 33.72 203 LYS A O 1
ATOM 1627 N N . TYR A 1 224 ? 17.266 148.226 84.547 1.00 26.87 204 TYR A N 1
ATOM 1628 C CA . TYR A 1 224 ? 17.353 147.525 83.270 1.00 30.14 204 TYR A CA 1
ATOM 1629 C C . TYR A 1 224 ? 17.789 146.062 83.379 1.00 25.44 204 TYR A C 1
ATOM 1630 O O . TYR A 1 224 ? 17.779 145.341 82.380 1.00 26.94 204 TYR A O 1
ATOM 1639 N N . ILE A 1 225 ? 18.162 145.627 84.581 1.00 25.19 205 ILE A N 1
ATOM 1640 C CA . ILE A 1 225 ? 18.681 144.272 84.786 1.00 27.44 205 ILE A CA 1
ATOM 1641 C C . ILE A 1 225 ? 17.753 143.454 85.682 1.00 26.06 205 ILE A C 1
ATOM 1642 O O . ILE A 1 225 ? 17.406 143.884 86.783 1.00 25.23 205 ILE A O 1
ATOM 1647 N N . THR A 1 226 ? 17.365 142.273 85.205 1.00 22.26 206 THR A N 1
ATOM 1648 C CA . THR A 1 226 ? 16.530 141.357 85.978 1.00 25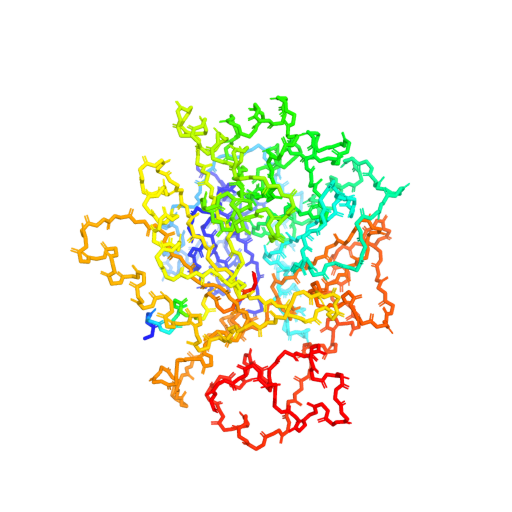.00 206 THR A CA 1
ATOM 1649 C C . THR A 1 226 ? 17.308 140.084 86.330 1.00 24.63 206 THR A C 1
ATOM 1650 O O . THR A 1 226 ? 17.827 139.410 85.441 1.00 24.37 206 THR A O 1
ATOM 1654 N N . PRO A 1 227 ? 17.394 139.747 87.629 1.00 25.70 207 PRO A N 1
ATOM 1655 C CA . PRO A 1 227 ? 18.065 138.498 88.005 1.00 24.90 207 PRO A CA 1
ATOM 1656 C C . PRO A 1 227 ? 17.193 137.260 87.807 1.00 24.42 207 PRO A C 1
ATOM 1657 O O . PRO A 1 227 ? 15.995 137.301 88.088 1.00 25.33 207 PRO A O 1
ATOM 1661 N N . VAL A 1 228 ? 17.802 136.180 87.324 1.00 22.46 208 VAL A N 1
ATOM 1662 C CA . VAL A 1 228 ? 17.140 134.883 87.213 1.00 26.91 208 VAL A CA 1
ATOM 1663 C C . VAL A 1 228 ? 17.886 133.864 88.072 1.00 23.83 208 VAL A C 1
ATOM 1664 O O . VAL A 1 228 ? 19.096 133.691 87.929 1.00 25.19 208 VAL A O 1
ATOM 1668 N N . LEU A 1 229 ? 17.164 133.195 88.964 1.00 24.39 209 LEU A N 1
ATOM 1669 C CA . LEU A 1 229 ? 17.773 132.218 89.860 1.00 22.99 209 LEU A CA 1
ATOM 1670 C C . LEU A 1 229 ? 17.566 130.802 89.333 1.00 25.33 209 LEU A C 1
ATOM 1671 O O . LEU A 1 229 ? 16.453 130.421 88.968 1.00 23.24 209 LEU A O 1
ATOM 1676 N N . SER A 1 230 ? 18.648 130.030 89.284 1.00 24.90 210 SER A N 1
ATOM 1677 C CA . SER A 1 230 ? 18.574 128.634 88.868 1.00 22.65 210 SER A CA 1
ATOM 1678 C C . SER A 1 230 ? 18.260 127.747 90.064 1.00 21.92 210 SER A C 1
ATOM 1679 O O . SER A 1 230 ? 19.094 127.548 90.947 1.00 21.04 210 SER A O 1
ATOM 1682 N N . LEU A 1 231 ? 17.041 127.219 90.074 1.00 23.75 211 LEU A N 1
ATOM 1683 C CA . LEU A 1 231 ? 16.544 126.418 91.182 1.00 26.45 211 LEU A CA 1
ATOM 1684 C C . LEU A 1 231 ? 15.649 125.309 90.637 1.00 24.05 211 LEU A C 1
ATOM 1685 O O . LEU A 1 231 ? 14.684 125.578 89.929 1.00 28.42 211 LEU A O 1
ATOM 1690 N N . GLN A 1 232 ? 15.978 124.062 90.960 1.00 24.64 212 GLN A N 1
ATOM 1691 C CA . GLN A 1 232 ? 15.276 122.916 90.387 1.00 30.25 212 GLN A CA 1
ATOM 1692 C C . GLN A 1 232 ? 14.072 122.502 91.226 1.00 29.78 212 GLN A C 1
ATOM 1693 O O . GLN A 1 232 ? 13.052 122.063 90.689 1.00 29.75 212 GLN A O 1
ATOM 1699 N N . THR A 1 233 ? 14.194 122.641 92.541 1.00 26.35 213 THR A N 1
ATOM 1700 C CA . THR A 1 233 ? 13.148 122.197 93.454 1.00 28.65 213 THR A CA 1
ATOM 1701 C C . THR A 1 233 ? 13.433 122.662 94.876 1.00 31.06 213 THR A C 1
ATOM 1702 O O . THR A 1 233 ? 14.584 122.906 95.240 1.00 28.76 213 THR A O 1
ATOM 1706 N N . LEU A 1 234 ? 12.377 122.790 95.673 1.00 32.99 214 LEU A N 1
ATOM 1707 C CA . LEU A 1 234 ? 12.517 123.134 97.083 1.00 33.26 214 LEU A CA 1
ATOM 1708 C C . LEU A 1 234 ? 13.002 121.930 97.881 1.00 35.56 214 LEU A C 1
ATOM 1709 O O . LEU A 1 234 ? 13.599 122.079 98.947 1.00 43.98 214 LEU A O 1
ATOM 1714 N N . ASP A 1 235 ? 12.736 120.736 97.362 1.00 32.20 215 ASP A N 1
ATOM 1715 C CA . ASP A 1 235 ? 13.221 119.507 97.980 1.00 37.00 215 ASP A CA 1
ATOM 1716 C C . ASP A 1 235 ? 14.745 119.526 98.071 1.00 31.30 215 ASP A C 1
ATOM 1717 O O . ASP A 1 235 ? 15.439 119.455 97.056 1.00 33.06 215 ASP A O 1
ATOM 1722 N N . SER A 1 236 ? 15.255 119.626 99.294 1.00 30.40 216 SER A N 1
ATOM 1723 C CA . SER A 1 236 ? 16.688 119.776 99.525 1.00 35.58 216 SER A CA 1
ATOM 1724 C C . SER A 1 236 ? 17.479 118.577 99.006 1.00 33.11 216 SER A C 1
ATOM 1725 O O . SER A 1 236 ? 18.571 118.733 98.457 1.00 39.08 216 SER A O 1
ATOM 1728 N N . LYS A 1 237 ? 16.922 117.384 99.181 1.00 31.77 217 LYS A N 1
ATOM 1729 C CA . LYS A 1 237 ? 17.570 116.155 98.734 1.00 37.17 217 LYS A CA 1
ATOM 1730 C C . LYS A 1 237 ? 17.745 116.128 97.215 1.00 32.00 217 LYS A C 1
ATOM 1731 O O . LYS A 1 237 ? 18.836 115.864 96.712 1.00 27.50 217 LYS A O 1
ATOM 1737 N N . LEU A 1 238 ? 16.665 116.399 96.490 1.00 29.26 218 LEU A N 1
ATOM 1738 C CA . LEU A 1 238 ? 16.682 116.294 95.036 1.00 31.24 218 LEU A CA 1
ATOM 1739 C C . LEU A 1 238 ? 17.508 117.400 94.384 1.00 34.43 218 LEU A C 1
ATOM 1740 O O . LEU A 1 238 ? 18.211 117.155 93.404 1.00 32.62 218 LEU A O 1
ATOM 1745 N N . ASN A 1 239 ? 17.425 118.615 94.917 1.00 30.37 219 ASN A N 1
ATOM 1746 C CA . ASN A 1 239 ? 18.167 119.728 94.339 1.00 28.81 219 ASN A CA 1
ATOM 1747 C C . ASN A 1 239 ? 19.669 119.514 94.481 1.00 28.58 219 ASN A C 1
ATOM 1748 O O . ASN A 1 239 ? 20.446 119.886 93.601 1.00 28.00 219 ASN A O 1
ATOM 1753 N N . PHE A 1 240 ? 20.075 118.908 95.591 1.00 30.23 220 PHE A N 1
ATOM 1754 C CA . PHE A 1 240 ? 21.481 118.598 95.809 1.00 29.30 220 PHE A CA 1
ATOM 1755 C C . PHE A 1 240 ? 21.949 117.562 94.791 1.00 28.58 220 PHE A C 1
ATOM 1756 O O . PHE A 1 240 ? 23.073 117.628 94.300 1.00 29.02 220 PHE A O 1
ATOM 1764 N N . GLU A 1 241 ? 21.080 116.609 94.470 1.00 29.75 221 GLU A N 1
ATOM 1765 C CA . GLU A 1 241 ? 21.402 115.589 93.479 1.00 28.22 221 GLU A CA 1
ATOM 1766 C C . GLU A 1 241 ? 21.620 116.210 92.100 1.00 29.03 221 GLU A C 1
ATOM 1767 O O . GLU A 1 241 ? 22.484 115.771 91.339 1.00 28.44 221 GLU A O 1
ATOM 1773 N N . LEU A 1 242 ? 20.836 117.236 91.784 1.00 27.61 222 LEU A N 1
ATOM 1774 C CA . LEU A 1 242 ? 20.855 117.835 90.454 1.00 24.91 222 LEU A CA 1
ATOM 1775 C C . LEU A 1 242 ? 21.917 118.925 90.307 1.00 26.80 222 LEU A C 1
ATOM 1776 O O . LEU A 1 242 ? 22.556 119.030 89.260 1.00 30.90 222 LEU A O 1
ATOM 1781 N N . MET A 1 243 ? 22.106 119.728 91.352 1.00 28.29 223 MET A N 1
ATOM 1782 C CA . MET A 1 243 ? 23.002 120.884 91.286 1.00 32.99 223 MET A CA 1
ATOM 1783 C C . MET A 1 243 ? 24.239 120.735 92.169 1.00 28.76 223 MET A C 1
ATOM 1784 O O . MET A 1 243 ? 25.244 121.410 91.950 1.00 28.43 223 MET A O 1
ATOM 1789 N N . GLY A 1 244 ? 24.162 119.861 93.166 1.00 28.03 224 GLY A N 1
ATOM 1790 C CA . GLY A 1 244 ? 25.257 119.683 94.103 1.00 27.98 224 GLY A CA 1
ATOM 1791 C C . GLY A 1 244 ? 25.201 120.676 95.250 1.00 35.36 224 GLY A C 1
ATOM 1792 O O . GLY A 1 244 ? 26.158 120.807 96.015 1.00 37.59 224 GLY A O 1
ATOM 1793 N N . VAL A 1 245 ? 24.080 121.382 95.364 1.00 31.38 225 VAL A N 1
ATOM 1794 C CA . VAL A 1 245 ? 23.874 122.334 96.449 1.00 27.12 225 VAL A CA 1
ATOM 1795 C C . VAL A 1 245 ? 22.422 122.309 96.910 1.00 29.81 225 VAL A C 1
ATOM 1796 O O . VAL A 1 245 ? 21.531 121.887 96.170 1.00 26.52 225 VAL A O 1
ATOM 1800 N N . ARG A 1 246 ? 22.193 122.759 98.139 1.00 31.98 226 ARG A N 1
ATOM 1801 C CA . ARG A 1 246 ? 20.842 122.911 98.658 1.00 29.16 226 ARG A CA 1
ATOM 1802 C C . ARG A 1 246 ? 20.172 124.111 97.994 1.00 31.16 226 ARG A C 1
ATOM 1803 O O . ARG A 1 246 ? 20.843 124.929 97.367 1.00 28.72 226 ARG A O 1
ATOM 1811 N N . PRO A 1 247 ? 18.842 124.219 98.128 1.00 31.95 227 PRO A N 1
ATOM 1812 C CA . PRO A 1 247 ? 18.090 125.336 97.552 1.00 30.18 227 PRO A CA 1
ATOM 1813 C C . PRO A 1 247 ? 18.100 126.574 98.447 1.00 33.54 227 PRO A C 1
ATOM 1814 O O . PRO A 1 247 ? 17.517 127.597 98.090 1.00 34.04 227 PRO A O 1
ATOM 1818 N N . ASP A 1 248 ? 18.773 126.470 99.589 1.00 32.39 228 ASP A N 1
ATOM 1819 C CA . ASP A 1 248 ? 18.729 127.494 100.629 1.00 34.69 228 ASP A CA 1
ATOM 1820 C C . ASP A 1 248 ? 19.103 128.883 100.121 1.00 36.32 228 ASP A C 1
ATOM 1821 O O . ASP A 1 248 ? 18.412 129.862 100.410 1.00 34.98 228 ASP A O 1
ATOM 1826 N N . ARG A 1 249 ? 20.194 128.965 99.367 1.00 32.67 229 ARG A N 1
ATOM 1827 C CA . ARG A 1 249 ? 20.703 130.251 98.903 1.00 32.13 229 ARG A CA 1
ATOM 1828 C C . ARG A 1 249 ? 19.751 130.909 97.904 1.00 29.68 229 ARG A C 1
ATOM 1829 O O . ARG A 1 249 ? 19.486 132.107 97.993 1.00 27.80 229 ARG A O 1
ATOM 1837 N N . GLN A 1 250 ? 19.239 130.125 96.958 1.00 30.74 230 GLN A N 1
ATOM 1838 C CA . GLN A 1 250 ? 18.287 130.640 95.976 1.00 33.78 230 GLN A CA 1
ATOM 1839 C C . GLN A 1 250 ? 17.012 131.122 96.664 1.00 29.63 230 GLN A C 1
ATOM 1840 O O . GLN A 1 250 ? 16.501 132.199 96.359 1.00 26.74 230 GLN A O 1
ATOM 1846 N N . ILE A 1 251 ? 16.508 130.312 97.590 1.00 28.87 231 ILE A N 1
ATOM 1847 C CA . ILE A 1 251 ? 15.314 130.652 98.359 1.00 28.49 231 ILE A CA 1
ATOM 1848 C C . ILE A 1 251 ? 15.502 131.979 99.086 1.00 31.81 231 ILE A C 1
ATOM 1849 O O . ILE A 1 251 ? 14.651 132.867 99.015 1.00 30.46 231 ILE A O 1
ATOM 1854 N N . LYS A 1 252 ? 16.630 132.102 99.778 1.00 28.61 232 LYS A N 1
ATOM 1855 C CA . LYS A 1 252 ? 16.918 133.271 100.599 1.00 30.92 232 LYS A CA 1
ATOM 1856 C C . LYS A 1 252 ? 17.027 134.547 99.766 1.00 30.49 232 LYS A C 1
ATOM 1857 O O . LYS A 1 252 ? 16.564 135.609 100.182 1.00 26.77 23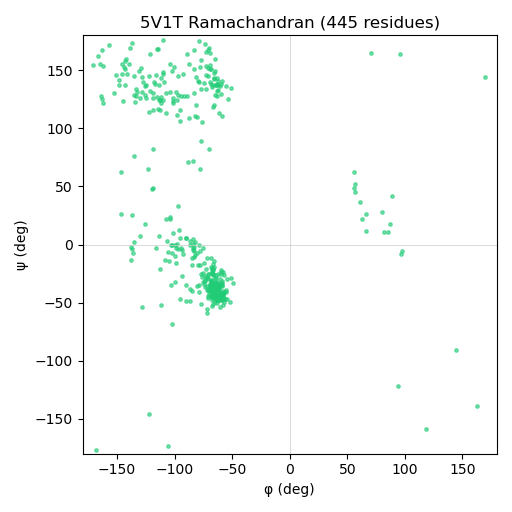2 LYS A O 1
ATOM 1863 N N . LEU A 1 253 ? 17.639 134.438 98.590 1.00 29.02 233 LEU A N 1
ATOM 1864 C CA . LEU A 1 253 ? 17.857 135.596 97.731 1.00 26.89 233 LEU A CA 1
ATOM 1865 C C . LEU A 1 253 ? 16.568 136.032 97.042 1.00 30.47 233 LEU A C 1
ATOM 1866 O O . LEU A 1 253 ? 16.372 137.218 96.773 1.00 29.67 233 LEU A O 1
ATOM 1871 N N . ALA A 1 254 ? 15.697 135.071 96.750 1.00 26.31 234 ALA A N 1
ATOM 1872 C CA . ALA A 1 254 ? 14.407 135.371 96.136 1.00 27.60 234 ALA A CA 1
ATOM 1873 C C . ALA A 1 254 ? 13.537 136.162 97.105 1.00 28.37 234 ALA A C 1
ATOM 1874 O O . ALA A 1 254 ? 12.854 137.111 96.710 1.00 29.86 234 ALA A O 1
ATOM 1876 N N . LYS A 1 255 ? 13.567 135.763 98.374 1.00 26.93 235 LYS A N 1
ATOM 1877 C CA . LYS A 1 255 ? 12.844 136.469 99.424 1.00 29.32 235 LYS A CA 1
ATOM 1878 C C . LYS A 1 255 ? 13.353 137.899 99.557 1.00 27.14 235 LYS A C 1
ATOM 1879 O O . LYS A 1 255 ? 12.565 138.837 99.657 1.00 27.04 235 LYS A O 1
ATOM 1885 N N . TYR A 1 256 ? 14.673 138.056 99.553 1.00 26.47 236 TYR A N 1
ATOM 1886 C CA . TYR A 1 256 ? 15.284 139.369 99.722 1.00 32.42 236 TYR A CA 1
ATOM 1887 C C . TYR A 1 256 ? 14.837 140.346 98.644 1.00 28.39 236 TYR A C 1
ATOM 1888 O O . TYR A 1 256 ? 14.464 141.478 98.943 1.00 28.24 236 TYR A O 1
ATOM 1897 N N . PHE A 1 257 ? 14.887 139.905 97.391 1.00 28.13 237 PHE A N 1
ATOM 1898 C CA . PHE A 1 257 ? 14.509 140.753 96.269 1.00 28.00 237 PHE A CA 1
ATOM 1899 C C . PHE A 1 257 ? 13.046 141.179 96.376 1.00 30.40 237 PHE A C 1
ATOM 1900 O O . PHE A 1 257 ? 12.687 142.290 95.986 1.00 28.18 237 PHE A O 1
ATOM 1908 N N . ASN A 1 258 ? 12.204 140.302 96.913 1.00 25.86 238 ASN A N 1
ATOM 1909 C CA . ASN A 1 258 ? 10.807 140.650 97.141 1.00 28.66 238 ASN A CA 1
ATOM 1910 C C . ASN A 1 258 ? 10.688 141.768 98.173 1.00 29.17 238 ASN A C 1
ATOM 1911 O O . ASN A 1 258 ? 9.960 142.740 97.970 1.00 30.30 238 ASN A O 1
ATOM 1916 N N . GLU A 1 259 ? 11.421 141.629 99.274 1.00 29.91 239 GLU A N 1
ATOM 1917 C CA . GLU A 1 259 ? 11.338 142.574 100.384 1.00 29.74 239 GLU A CA 1
ATOM 1918 C C . GLU A 1 259 ? 11.852 143.969 100.025 1.00 33.32 239 GLU A C 1
ATOM 1919 O O . GLU A 1 259 ? 11.446 144.955 100.642 1.00 29.04 239 GLU A O 1
ATOM 1925 N N . VAL A 1 260 ? 12.742 144.054 99.039 1.00 28.07 240 VAL A N 1
ATOM 1926 C CA . VAL A 1 260 ? 13.262 145.347 98.599 1.00 35.06 240 VAL A CA 1
ATOM 1927 C C . VAL A 1 260 ? 12.526 145.845 97.356 1.00 27.93 240 VAL A C 1
ATOM 1928 O O . VAL A 1 260 ? 12.831 146.919 96.835 1.00 35.37 240 VAL A O 1
ATOM 1932 N N . GLY A 1 261 ? 11.561 145.061 96.885 1.00 26.54 241 GLY A N 1
ATOM 1933 C CA . GLY A 1 261 ? 10.706 145.472 95.786 1.00 30.54 241 GLY A CA 1
ATOM 1934 C C . GLY A 1 261 ? 11.337 145.307 94.417 1.00 31.75 241 GLY A C 1
ATOM 1935 O O . GLY A 1 261 ? 10.991 146.028 93.482 1.00 38.58 241 GLY A O 1
ATOM 1936 N N . LYS A 1 262 ? 12.255 144.352 94.298 1.00 32.10 242 LYS A N 1
ATOM 1937 C CA . LYS A 1 262 ? 12.958 144.103 93.042 1.00 26.51 242 LYS A CA 1
ATOM 1938 C C . LYS A 1 262 ? 12.418 142.855 92.349 1.00 26.01 242 LYS A C 1
ATOM 1939 O O . LYS A 1 262 ? 12.270 141.806 92.973 1.00 27.74 242 LYS A O 1
ATOM 1945 N N . LYS A 1 263 ? 12.126 142.979 91.057 1.00 26.09 243 LYS A N 1
ATOM 1946 C CA . LYS A 1 263 ? 11.647 141.852 90.263 1.00 23.49 243 LYS A CA 1
ATOM 1947 C C . LYS A 1 263 ? 12.709 140.758 90.167 1.00 26.21 243 LYS A C 1
ATOM 1948 O O . LYS A 1 263 ? 13.889 141.044 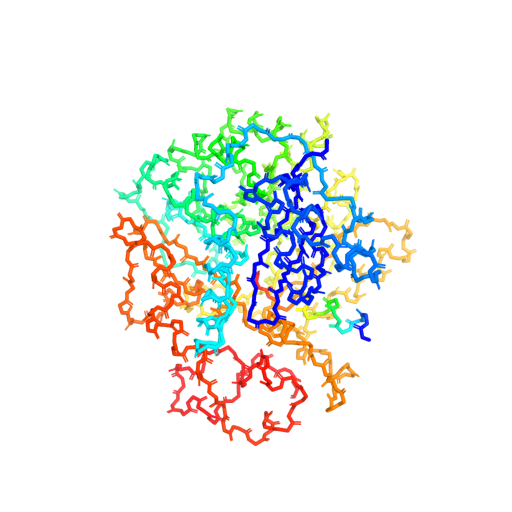89.969 1.00 20.47 243 LYS A O 1
ATOM 1954 N N . CYS A 1 264 ? 12.276 139.509 90.304 1.00 24.89 244 CYS A N 1
ATOM 1955 C CA . CYS A 1 264 ? 13.182 138.366 90.287 1.00 27.25 244 CYS A CA 1
ATOM 1956 C C . CYS A 1 264 ? 12.486 137.153 89.686 1.00 26.93 244 CYS A C 1
ATOM 1957 O O . CYS A 1 264 ? 11.300 136.930 89.926 1.00 27.94 244 CYS A O 1
ATOM 1960 N N . ARG A 1 265 ? 13.234 136.374 88.910 1.00 28.89 245 ARG A N 1
ATOM 1961 C CA . ARG A 1 265 ? 12.680 135.226 88.197 1.00 27.47 245 ARG A CA 1
ATOM 1962 C C . ARG A 1 265 ? 13.380 133.932 88.597 1.00 27.72 245 ARG A C 1
ATOM 1963 O O . ARG A 1 265 ? 14.460 133.958 89.193 1.00 23.00 245 ARG A O 1
ATOM 1971 N N . ILE A 1 266 ? 12.748 132.808 88.265 1.00 25.26 246 ILE A N 1
ATOM 1972 C CA . ILE A 1 266 ? 13.303 131.486 88.533 1.00 23.60 246 ILE A CA 1
ATOM 1973 C C . ILE A 1 266 ? 13.172 130.595 87.303 1.00 26.93 246 ILE A C 1
ATOM 1974 O O . ILE A 1 266 ? 12.113 130.541 86.672 1.00 25.57 246 ILE A O 1
ATOM 1979 N N . ASN A 1 267 ? 14.257 129.897 86.976 1.00 24.90 247 ASN A N 1
ATOM 1980 C CA . ASN A 1 267 ? 14.265 128.947 85.872 1.00 22.58 247 ASN A CA 1
ATOM 1981 C C . ASN A 1 267 ? 14.728 127.580 86.346 1.00 24.24 247 ASN A C 1
ATOM 1982 O O . ASN A 1 267 ? 15.789 127.450 86.959 1.00 23.77 247 ASN A O 1
ATOM 1987 N N . ALA A 1 268 ? 13.910 126.570 86.066 1.00 28.86 248 ALA A N 1
ATOM 1988 C CA . ALA A 1 268 ? 14.224 125.188 86.398 1.00 23.58 248 ALA A CA 1
ATOM 1989 C C . ALA A 1 268 ? 14.346 124.373 85.120 1.00 24.71 248 ALA A C 1
ATOM 1990 O O . ALA A 1 268 ? 13.642 124.629 84.145 1.00 27.40 248 ALA A O 1
ATOM 1992 N N . VAL A 1 269 ? 15.246 123.396 85.126 1.00 26.13 249 VAL A N 1
ATOM 1993 C CA . VAL A 1 269 ? 15.369 122.476 84.006 1.00 23.64 249 VAL A CA 1
ATOM 1994 C C . VAL A 1 269 ? 14.593 121.211 84.346 1.00 23.91 249 VAL A C 1
ATOM 1995 O O . VAL A 1 269 ? 14.777 120.629 85.414 1.00 26.64 249 VAL A O 1
ATOM 1999 N N . TYR A 1 270 ? 13.717 120.799 83.437 1.00 25.64 250 TYR A N 1
ATOM 2000 C CA . TYR A 1 270 ? 12.856 119.646 83.669 1.00 29.24 250 TYR A CA 1
ATOM 2001 C C . TYR A 1 270 ? 13.643 118.351 83.491 1.00 31.84 250 TYR A C 1
ATOM 2002 O O . TYR A 1 270 ? 13.696 117.794 82.393 1.00 28.12 250 TYR A O 1
ATOM 2011 N N . THR A 1 271 ? 14.256 117.881 84.575 1.00 28.89 251 THR A N 1
ATOM 2012 C CA . THR A 1 271 ? 15.072 116.672 84.533 1.00 31.29 251 THR A CA 1
ATOM 2013 C C . THR A 1 271 ? 14.317 115.474 85.108 1.00 35.37 251 THR A C 1
ATOM 2014 O O . THR A 1 271 ? 13.971 114.548 84.374 1.00 36.32 251 THR A O 1
ATOM 2018 N N . LYS A 1 272 ? 14.063 115.492 86.414 1.00 33.49 252 LYS A N 1
ATOM 2019 C CA . LYS A 1 272 ? 13.359 114.387 87.061 1.00 35.04 252 LYS A CA 1
ATOM 2020 C C . LYS A 1 272 ? 12.471 114.839 88.220 1.00 38.36 252 LYS A C 1
ATOM 2021 O O . LYS A 1 272 ? 12.196 114.061 89.135 1.00 38.33 252 LYS A O 1
ATOM 2027 N N . GLN A 1 273 ? 12.020 116.089 88.181 1.00 34.78 253 GLN A N 1
ATOM 2028 C CA . GLN A 1 273 ? 11.070 116.575 89.173 1.00 32.28 253 GLN A CA 1
ATOM 2029 C C . GLN A 1 273 ? 9.740 115.849 89.025 1.00 35.02 253 GLN A C 1
ATOM 2030 O O . GLN A 1 273 ? 9.357 115.458 87.922 1.00 32.16 253 GLN A O 1
ATOM 2036 N N . SER A 1 274 ? 9.047 115.662 90.144 1.00 35.95 254 SER A N 1
ATOM 2037 C CA . SER A 1 274 ? 7.676 115.172 90.121 1.00 32.39 254 SER A CA 1
ATOM 2038 C C . SER A 1 274 ? 6.740 116.366 90.026 1.00 34.88 254 SER A C 1
ATOM 2039 O O . SER A 1 274 ? 7.150 117.500 90.273 1.00 33.11 254 SER A O 1
ATOM 2042 N N . TYR A 1 275 ? 5.486 116.115 89.666 1.00 35.86 255 TYR A N 1
ATOM 2043 C CA . TYR A 1 275 ? 4.495 117.180 89.590 1.00 33.33 255 TYR A CA 1
ATOM 2044 C C . TYR A 1 275 ? 4.343 117.878 90.939 1.00 37.09 255 TYR A C 1
ATOM 2045 O O . TYR A 1 275 ? 4.286 119.104 91.003 1.00 34.92 255 TYR A O 1
ATOM 2054 N N . GLU A 1 276 ? 4.293 117.096 92.013 1.00 33.08 256 GLU A N 1
ATOM 2055 C CA . GLU A 1 276 ? 4.131 117.648 93.355 1.00 38.51 256 GLU A CA 1
ATOM 2056 C C . GLU A 1 276 ? 5.282 118.585 93.716 1.00 38.83 256 GLU A C 1
ATOM 2057 O O . GLU A 1 276 ? 5.090 119.575 94.425 1.00 38.62 256 GLU A O 1
ATOM 2059 N N . GLN A 1 277 ? 6.475 118.268 93.225 1.00 39.84 257 GLN A N 1
ATOM 2060 C CA . GLN A 1 277 ? 7.651 119.088 93.491 1.00 35.13 257 GLN A CA 1
ATOM 2061 C C . GLN A 1 277 ? 7.600 120.387 92.695 1.00 34.25 257 GLN A C 1
ATOM 2062 O O . GLN A 1 277 ? 8.020 121.436 93.181 1.00 33.13 257 GLN A O 1
ATOM 2068 N N . ILE A 1 278 ? 7.084 120.316 91.472 1.00 32.73 258 ILE A N 1
ATOM 2069 C CA . ILE A 1 278 ? 6.931 121.508 90.648 1.00 30.98 258 ILE A CA 1
ATOM 2070 C C . ILE A 1 278 ? 5.915 122.446 91.289 1.00 34.38 258 ILE A C 1
ATOM 2071 O O . ILE A 1 278 ? 6.134 123.655 91.358 1.00 30.26 258 ILE A O 1
ATOM 2076 N N . ILE A 1 279 ? 4.806 121.881 91.761 1.00 35.58 259 ILE A N 1
ATOM 2077 C CA . ILE A 1 279 ? 3.750 122.666 92.389 1.00 32.80 259 ILE A CA 1
ATOM 2078 C C . ILE A 1 279 ? 4.272 123.356 93.647 1.00 29.53 259 ILE A C 1
ATOM 2079 O O . ILE A 1 279 ? 3.885 124.484 93.945 1.00 36.79 259 ILE A O 1
ATOM 2084 N N . GLU A 1 280 ? 5.146 122.676 94.385 1.00 39.92 260 GLU A N 1
ATOM 2085 C CA . GLU A 1 280 ? 5.786 123.275 95.553 1.00 35.74 260 GLU A CA 1
ATOM 2086 C C . GLU A 1 280 ? 6.530 124.537 95.147 1.00 31.58 260 GLU A C 1
ATOM 2087 O O . GLU A 1 280 ? 6.488 125.549 95.846 1.00 33.87 260 GLU A O 1
ATOM 2093 N N . LEU A 1 281 ? 7.211 124.468 94.007 1.00 31.68 261 LEU A N 1
ATOM 2094 C CA . LEU A 1 281 ? 7.940 125.614 93.481 1.00 31.90 261 LEU A CA 1
ATOM 2095 C C . LEU A 1 281 ? 6.975 126.708 93.041 1.00 31.66 261 LEU A C 1
ATOM 2096 O O . LEU A 1 281 ? 7.221 127.888 93.281 1.00 28.42 261 LEU A O 1
ATOM 2101 N N . VAL A 1 282 ? 5.884 126.304 92.394 1.00 32.47 262 VAL A N 1
ATOM 2102 C CA . VAL A 1 282 ? 4.850 127.237 91.948 1.00 35.07 262 VAL A CA 1
ATOM 2103 C C . VAL A 1 282 ? 4.305 128.041 93.123 1.00 33.45 262 VAL A C 1
ATOM 2104 O O . VAL A 1 282 ? 4.168 129.261 93.038 1.00 33.14 262 VAL A O 1
ATOM 2108 N N . ASP A 1 283 ? 3.996 127.352 94.217 1.00 34.81 263 ASP A N 1
ATOM 2109 C CA . ASP A 1 283 ? 3.479 128.004 95.415 1.00 32.62 263 ASP A CA 1
ATOM 2110 C C . ASP A 1 283 ? 4.502 128.968 96.002 1.00 34.77 263 ASP A C 1
ATOM 2111 O O . ASP A 1 283 ? 4.145 130.037 96.497 1.00 33.24 263 ASP A O 1
ATOM 2116 N N . PHE A 1 284 ? 5.772 128.581 95.955 1.00 34.34 264 PHE A N 1
ATOM 2117 C CA . PHE A 1 284 ? 6.837 129.435 96.464 1.00 38.03 264 PHE A CA 1
ATOM 2118 C C . PHE A 1 284 ? 6.924 130.713 95.640 1.00 31.17 264 PHE A C 1
ATOM 2119 O O . PHE A 1 284 ? 7.056 131.807 96.186 1.00 34.84 264 PHE A O 1
ATOM 2127 N N . CYS A 1 285 ? 6.849 130.562 94.323 1.00 29.17 265 CYS A N 1
ATOM 2128 C CA . CYS A 1 285 ? 6.909 131.699 93.415 1.00 33.82 265 CYS A CA 1
ATOM 2129 C C . CYS A 1 285 ? 5.729 132.648 93.634 1.00 28.15 265 CYS A C 1
ATOM 2130 O O . CYS A 1 285 ? 5.874 133.866 93.530 1.00 28.86 265 CYS A O 1
ATOM 2133 N N . ILE A 1 286 ? 4.566 132.082 93.944 1.00 29.23 266 ILE A N 1
ATOM 2134 C CA . ILE A 1 286 ? 3.358 132.872 94.175 1.00 30.25 266 ILE A CA 1
ATOM 2135 C C . ILE A 1 286 ? 3.496 133.719 95.433 1.00 31.15 266 ILE A C 1
ATOM 2136 O O . ILE A 1 286 ? 3.265 134.928 95.404 1.00 36.33 266 ILE A O 1
ATOM 2141 N N . GLU A 1 287 ? 3.879 133.081 96.534 1.00 32.68 267 GLU A N 1
ATOM 2142 C CA . GLU A 1 287 ? 3.935 133.758 97.823 1.00 35.28 267 GLU A CA 1
ATOM 2143 C C . GLU A 1 287 ? 5.042 134.810 97.868 1.00 36.93 267 GLU A C 1
ATOM 2144 O O . GLU A 1 287 ? 4.877 135.855 98.495 1.00 33.71 267 GLU A O 1
ATOM 2150 N N . ASN A 1 288 ? 6.157 134.544 97.193 1.00 39.38 268 ASN A N 1
ATOM 2151 C CA . ASN A 1 288 ? 7.279 135.479 97.189 1.00 31.01 268 ASN A CA 1
ATOM 2152 C C . ASN A 1 288 ? 7.271 136.396 95.967 1.00 32.33 268 ASN A C 1
ATOM 2153 O O . ASN A 1 288 ? 8.258 137.078 95.690 1.00 34.61 268 ASN A O 1
ATOM 2158 N N . LYS A 1 289 ? 6.152 136.407 95.246 1.00 30.97 269 LYS A N 1
ATOM 2159 C CA . LYS A 1 289 ? 5.930 137.347 94.146 1.00 32.14 269 LYS A CA 1
ATOM 2160 C C . LYS A 1 289 ? 7.029 137.288 93.088 1.00 34.49 269 LYS A C 1
ATOM 2161 O O . LYS A 1 289 ? 7.563 138.316 92.673 1.00 30.35 269 LYS A O 1
ATOM 2167 N N . ILE A 1 290 ? 7.361 136.077 92.658 1.00 34.37 270 ILE A N 1
ATOM 2168 C CA . ILE A 1 290 ? 8.291 135.888 91.554 1.00 30.59 270 ILE A CA 1
ATOM 2169 C C . ILE A 1 290 ? 7.679 136.466 90.282 1.00 31.73 270 ILE A C 1
ATOM 2170 O O . ILE A 1 290 ? 6.491 136.283 90.012 1.00 30.81 270 ILE A O 1
ATOM 2175 N N . ASP A 1 291 ? 8.497 137.170 89.507 1.00 26.09 271 ASP A N 1
ATOM 2176 C CA . ASP A 1 291 ? 8.021 137.858 88.314 1.00 29.76 271 ASP A CA 1
ATOM 2177 C C . ASP A 1 291 ? 7.782 136.895 87.158 1.00 32.93 271 ASP A C 1
ATOM 2178 O O . ASP A 1 291 ? 6.949 137.151 86.289 1.00 35.25 271 ASP A O 1
ATOM 2183 N N . ARG A 1 292 ? 8.519 135.789 87.151 1.00 31.99 272 ARG A N 1
ATOM 2184 C CA . ARG A 1 292 ? 8.375 134.782 86.109 1.00 26.74 272 ARG A CA 1
ATOM 2185 C C . ARG A 1 292 ? 9.015 133.469 86.541 1.00 30.60 272 ARG A C 1
ATOM 2186 O O . ARG A 1 292 ? 10.174 133.439 86.956 1.00 32.35 272 ARG A O 1
ATOM 2194 N N . PHE A 1 293 ? 8.243 132.392 86.452 1.00 29.18 273 PHE A N 1
ATOM 2195 C CA . PHE A 1 293 ? 8.742 131.053 86.731 1.00 26.19 273 PHE A CA 1
ATOM 2196 C C . PHE A 1 293 ? 8.720 130.236 85.449 1.00 26.14 273 PHE A C 1
ATOM 2197 O O . PHE A 1 293 ? 7.655 130.003 84.875 1.00 30.07 273 PHE A O 1
ATOM 2205 N N . SER A 1 294 ? 9.899 129.818 84.997 1.00 24.47 274 SER A N 1
ATOM 2206 C CA . SER A 1 294 ? 10.025 129.059 83.758 1.00 28.92 274 SER A CA 1
ATOM 2207 C C . SER A 1 294 ? 10.578 127.657 84.008 1.00 27.27 274 SER A C 1
ATOM 2208 O O . SER A 1 294 ? 11.494 127.471 84.810 1.00 29.95 274 SER A O 1
ATOM 2211 N N . VAL A 1 295 ? 9.996 126.677 83.320 1.00 29.47 275 VAL A N 1
ATOM 2212 C CA . VAL A 1 295 ? 10.491 125.304 83.331 1.00 27.36 275 VAL A CA 1
ATOM 2213 C C . VAL A 1 295 ? 11.027 124.972 81.943 1.00 28.32 275 VAL A C 1
ATOM 2214 O O . VAL A 1 295 ? 10.275 124.941 80.968 1.00 30.01 275 VAL A O 1
ATOM 2218 N N . ALA A 1 296 ? 12.329 124.727 81.857 1.00 23.04 276 ALA A N 1
ATOM 2219 C CA . ALA A 1 296 ? 12.981 124.526 80.571 1.00 24.30 276 ALA A CA 1
ATOM 2220 C C . ALA A 1 296 ? 13.050 123.057 80.179 1.00 27.73 276 ALA A C 1
ATOM 2221 O O . ALA A 1 296 ? 13.186 122.173 81.029 1.00 22.30 276 ALA A O 1
ATOM 2223 N N . ASN A 1 297 ? 12.954 122.809 78.878 1.00 24.95 277 ASN A N 1
ATOM 2224 C CA . ASN A 1 297 ? 13.241 121.498 78.327 1.00 26.82 277 ASN A CA 1
ATOM 2225 C C . ASN A 1 297 ? 14.700 121.147 78.583 1.00 27.14 277 ASN A C 1
ATOM 2226 O O . ASN A 1 297 ? 15.581 121.995 78.437 1.00 23.45 277 ASN A O 1
ATOM 2231 N N . TYR A 1 298 ? 14.949 119.906 78.984 1.00 25.06 278 TYR A N 1
ATOM 2232 C CA . TYR A 1 298 ? 16.306 119.416 79.183 1.00 25.64 278 TYR A CA 1
ATOM 2233 C C . TYR A 1 298 ? 16.948 119.127 77.828 1.00 28.80 278 TYR A C 1
ATOM 2234 O O . TYR A 1 298 ? 16.624 118.131 77.183 1.00 22.05 278 TYR A O 1
ATOM 2243 N N . SER A 1 299 ? 17.855 120.004 77.402 1.00 24.62 279 SER A N 1
ATOM 2244 C CA . SER A 1 299 ? 18.457 119.913 76.073 1.00 28.94 279 SER A CA 1
ATOM 2245 C C . SER A 1 299 ? 19.780 119.150 76.080 1.00 29.49 279 SER A C 1
ATOM 2246 O O . SER A 1 299 ? 20.688 119.466 76.852 1.00 29.89 279 SER A O 1
ATOM 2249 N N . GLU A 1 300 ? 19.876 118.150 75.205 1.00 26.40 280 GLU A N 1
ATOM 2250 C CA . GLU A 1 300 ? 21.096 117.365 75.037 1.00 25.62 280 GLU A CA 1
ATOM 2251 C C . GLU A 1 300 ? 21.882 117.808 73.803 1.00 27.60 280 GLU A C 1
ATOM 2252 O O . GLU A 1 300 ? 22.842 117.149 73.403 1.00 28.31 280 GLU A O 1
ATOM 2258 N N . VAL A 1 301 ? 21.474 118.928 73.212 1.00 24.29 281 VAL A N 1
ATOM 2259 C CA . VAL A 1 301 ? 21.961 119.339 71.897 1.00 25.49 281 VAL A CA 1
ATOM 2260 C C . VAL A 1 301 ? 23.480 119.520 71.830 1.00 27.38 281 VAL A C 1
ATOM 2261 O O . VAL A 1 301 ? 24.086 119.287 70.783 1.00 31.75 281 VAL A O 1
ATOM 2265 N N . THR A 1 302 ? 24.096 119.929 72.935 1.00 29.49 282 THR A N 1
ATOM 2266 C CA . THR A 1 302 ? 25.540 120.151 72.954 1.00 25.57 282 THR A CA 1
ATOM 2267 C C . THR A 1 302 ? 26.294 118.826 72.945 1.00 31.96 282 THR A C 1
ATOM 2268 O O . THR A 1 302 ? 27.397 118.733 72.405 1.00 32.43 282 THR A O 1
ATOM 2272 N N . GLY A 1 303 ? 25.693 117.805 73.550 1.00 32.62 283 GLY A N 1
ATOM 2273 C CA . GLY A 1 303 ? 26.290 116.483 73.604 1.00 32.54 283 GLY A CA 1
ATOM 2274 C C . GLY A 1 303 ? 27.235 116.290 74.777 1.00 35.14 283 GLY A C 1
ATOM 2275 O O . GLY A 1 303 ? 28.035 115.355 74.780 1.00 38.83 283 GLY A O 1
ATOM 2276 N N . TYR A 1 304 ? 27.137 117.167 75.774 1.00 32.41 284 TYR A N 1
ATOM 2277 C CA . TYR A 1 304 ? 28.022 117.126 76.939 1.00 36.29 284 TYR A CA 1
ATOM 2278 C C . TYR A 1 304 ? 27.263 116.845 78.234 1.00 28.97 284 TYR A C 1
ATOM 2279 O O . TYR A 1 304 ? 27.869 116.724 79.298 1.00 36.13 284 TYR A O 1
ATOM 2288 N N . THR A 1 305 ? 25.942 116.745 78.144 1.00 28.58 285 THR A N 1
ATOM 2289 C CA . THR A 1 305 ? 25.119 116.501 79.320 1.00 29.26 285 THR A CA 1
ATOM 2290 C C . THR A 1 305 ? 25.319 115.072 79.823 1.00 33.73 285 THR A C 1
ATOM 2291 O O . THR A 1 305 ? 25.630 114.171 79.042 1.00 30.34 285 THR A O 1
ATOM 2295 N N . LYS A 1 306 ? 25.134 114.875 81.127 1.00 30.78 286 LYS A N 1
ATOM 2296 C CA . LYS A 1 306 ? 25.425 113.597 81.775 1.00 31.04 286 LYS A CA 1
ATOM 2297 C C . LYS A 1 306 ? 24.164 112.881 82.259 1.00 29.98 286 LYS A C 1
ATOM 2298 O O . LYS A 1 306 ? 23.962 111.706 81.957 1.00 36.70 286 LYS A O 1
ATOM 2304 N N . ILE A 1 307 ? 23.325 113.583 83.014 1.00 35.52 287 ILE A N 1
ATOM 2305 C CA . ILE A 1 307 ? 22.079 113.003 83.514 1.00 36.71 287 ILE A CA 1
ATOM 2306 C C . ILE A 1 307 ? 21.202 112.556 82.348 1.00 29.97 287 ILE A C 1
ATOM 2307 O O . ILE A 1 307 ? 21.082 113.258 81.343 1.00 31.77 287 ILE A O 1
ATOM 2312 N N . LYS A 1 308 ? 20.595 111.382 82.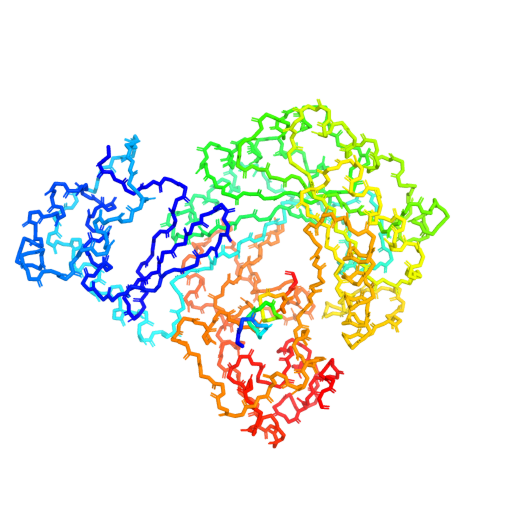487 1.00 32.69 288 LYS A N 1
ATOM 2313 C CA . LYS A 1 308 ? 19.727 110.841 81.448 1.00 30.77 288 LYS A CA 1
ATOM 2314 C C . LYS A 1 308 ? 18.477 111.701 81.287 1.00 29.24 288 LYS A C 1
ATOM 2315 O O . LYS A 1 308 ? 17.877 112.128 82.274 1.00 27.41 288 LYS A O 1
ATOM 2317 N N . LYS A 1 309 ? 18.091 111.955 80.040 1.00 28.72 289 LYS A N 1
ATOM 2318 C CA . LYS A 1 309 ? 16.899 112.747 79.753 1.00 29.14 289 LYS A CA 1
ATOM 2319 C C . LYS A 1 309 ? 15.650 111.881 79.883 1.00 35.92 289 LYS A C 1
ATOM 2320 O O . LYS A 1 309 ? 15.403 110.998 79.060 1.00 34.23 289 LYS A O 1
ATOM 2326 N N . LYS A 1 310 ? 14.867 112.143 80.925 1.00 33.93 290 LYS A N 1
ATOM 2327 C CA . LYS A 1 310 ? 13.698 111.330 81.243 1.00 35.41 290 LYS A CA 1
ATOM 2328 C C . LYS A 1 310 ? 12.454 111.757 80.463 1.00 37.55 290 LYS A C 1
ATOM 2329 O O . LYS A 1 310 ? 11.686 110.910 79.999 1.00 31.14 290 LYS A O 1
ATOM 2335 N N . TYR A 1 311 ? 12.265 113.067 80.319 1.00 30.35 291 TYR A N 1
ATOM 2336 C CA . TYR A 1 311 ? 11.058 113.616 79.705 1.00 28.71 291 TYR A CA 1
ATOM 2337 C C . TYR A 1 311 ? 11.332 114.241 78.340 1.00 31.14 291 TYR A C 1
ATOM 2338 O O . TYR A 1 311 ? 12.406 114.801 78.107 1.00 34.53 291 TYR A O 1
ATOM 2347 N N . ASP A 1 312 ? 10.349 114.145 77.448 1.00 27.63 292 ASP A N 1
ATOM 2348 C CA . ASP A 1 312 ? 10.437 114.762 76.129 1.00 28.96 292 ASP A CA 1
ATOM 2349 C C . ASP A 1 312 ? 9.553 116.009 76.065 1.00 27.20 292 ASP A C 1
ATOM 2350 O O . ASP A 1 312 ? 8.983 116.428 77.074 1.00 24.74 292 ASP A O 1
ATOM 2355 N N . LEU A 1 313 ? 9.439 116.596 74.878 1.00 27.47 293 LEU A N 1
ATOM 2356 C CA . LEU A 1 313 ? 8.684 117.832 74.708 1.00 28.98 293 LEU A CA 1
ATOM 2357 C C . LEU A 1 313 ? 7.191 117.605 74.916 1.00 27.69 293 LEU A C 1
ATOM 2358 O O . LEU A 1 313 ? 6.482 118.495 75.382 1.00 32.89 293 LEU A O 1
ATOM 2363 N N . ALA A 1 314 ? 6.714 116.414 74.569 1.00 30.56 294 ALA A N 1
ATOM 2364 C CA . ALA A 1 314 ? 5.321 116.065 74.808 1.00 32.43 294 ALA A CA 1
ATOM 2365 C C . ALA A 1 314 ? 5.048 116.020 76.308 1.00 25.68 294 ALA A C 1
ATOM 2366 O O . ALA A 1 314 ? 3.983 116.428 76.767 1.00 28.81 294 ALA A O 1
ATOM 2368 N N . ASP A 1 315 ? 6.020 115.528 77.069 1.00 28.88 295 ASP A N 1
ATOM 2369 C CA . ASP A 1 315 ? 5.911 115.499 78.522 1.00 27.43 295 ASP A CA 1
ATOM 2370 C C . ASP A 1 315 ? 5.961 116.912 79.094 1.00 30.84 295 ASP A C 1
ATOM 2371 O O . ASP A 1 315 ? 5.342 117.193 80.120 1.00 32.14 295 ASP A O 1
ATOM 2376 N N . LEU A 1 316 ? 6.692 117.803 78.429 1.00 30.45 296 LEU A N 1
ATOM 2377 C CA . LEU A 1 316 ? 6.786 119.187 78.882 1.00 28.06 296 LEU A CA 1
ATOM 2378 C C . LEU A 1 316 ? 5.443 119.891 78.718 1.00 30.14 296 LEU A C 1
ATOM 2379 O O . LEU A 1 316 ? 5.042 120.679 79.575 1.00 31.53 296 LEU A O 1
ATOM 2384 N N . ARG A 1 317 ? 4.751 119.610 77.618 1.00 28.89 297 ARG A N 1
ATOM 2385 C CA . ARG A 1 317 ? 3.413 120.152 77.429 1.00 31.83 297 ARG A CA 1
ATOM 2386 C C . ARG A 1 317 ? 2.482 119.607 78.504 1.00 29.69 297 ARG A C 1
ATOM 2387 O O . ARG A 1 317 ? 1.665 120.341 79.053 1.00 33.42 297 ARG A O 1
ATOM 2395 N N . ARG A 1 318 ? 2.607 118.315 78.792 1.00 31.42 298 ARG A N 1
ATOM 2396 C CA . ARG A 1 318 ? 1.787 117.674 79.815 1.00 35.71 298 ARG A CA 1
ATOM 2397 C C . ARG A 1 318 ? 1.921 118.409 81.146 1.00 31.78 298 ARG A C 1
ATOM 2398 O O . ARG A 1 318 ? 0.935 118.612 81.856 1.00 31.34 298 ARG A O 1
ATOM 2400 N N . LEU A 1 319 ? 3.143 118.815 81.471 1.00 32.74 299 LEU A N 1
ATOM 2401 C CA . LEU A 1 319 ? 3.398 119.559 82.696 1.00 32.74 299 LEU A CA 1
ATOM 2402 C C . LEU A 1 319 ? 2.763 120.943 82.619 1.00 29.32 299 LEU A C 1
ATOM 2403 O O . LEU A 1 319 ? 2.180 121.418 83.593 1.00 29.53 299 LEU A O 1
ATOM 2408 N N . ASN A 1 320 ? 2.875 121.583 81.459 1.00 25.97 300 ASN A N 1
ATOM 2409 C CA . ASN A 1 320 ? 2.282 122.898 81.253 1.00 26.60 300 ASN A CA 1
ATOM 2410 C C . ASN A 1 320 ? 0.775 122.871 81.492 1.00 31.86 300 ASN A C 1
ATOM 2411 O O . ASN A 1 320 ? 0.225 123.763 82.135 1.00 30.67 300 ASN A O 1
ATOM 2416 N N . GLU A 1 321 ? 0.115 121.838 80.975 1.00 38.14 301 GLU A N 1
ATOM 2417 C CA . GLU A 1 321 ? -1.324 121.674 81.158 1.00 36.92 301 GLU A CA 1
ATOM 2418 C C . GLU A 1 321 ? -1.675 121.500 82.631 1.00 32.83 301 GLU A C 1
ATOM 2419 O O . GLU A 1 321 ? -2.620 122.111 83.127 1.00 30.21 301 GLU A O 1
ATOM 2425 N N . TYR A 1 322 ? -0.905 120.664 83.320 1.00 28.95 302 TYR A N 1
ATOM 2426 C CA . TYR A 1 322 ? -1.153 120.361 84.726 1.00 30.44 302 TYR A CA 1
ATOM 2427 C C . TYR A 1 322 ? -0.974 121.589 85.615 1.00 33.10 302 TYR A C 1
ATOM 2428 O O . TYR A 1 322 ? -1.785 121.841 86.505 1.00 35.89 302 TYR A O 1
ATOM 2437 N N . VAL A 1 323 ? 0.089 122.350 85.370 1.00 31.33 303 VAL A N 1
ATOM 2438 C CA . VAL A 1 323 ? 0.395 123.522 86.186 1.00 30.20 303 VAL A CA 1
ATOM 2439 C C . VAL A 1 323 ? -0.594 124.658 85.929 1.00 31.99 303 VAL A C 1
ATOM 2440 O O . VAL A 1 323 ? -1.062 125.297 86.870 1.00 35.03 303 VAL A O 1
ATOM 2444 N N . THR A 1 324 ? -0.911 124.913 84.664 1.00 31.30 304 THR A N 1
ATOM 2445 C CA . THR A 1 324 ? -1.835 125.992 84.326 1.00 35.38 304 THR A CA 1
ATOM 2446 C C . THR A 1 324 ? -3.223 125.721 84.903 1.00 36.19 304 THR A C 1
ATOM 2447 O O . THR A 1 324 ? -3.926 126.649 85.303 1.00 38.97 304 THR A O 1
ATOM 2451 N N . ASP A 1 325 ? -3.609 124.449 84.950 1.00 38.30 305 ASP A N 1
ATOM 2452 C CA . ASP A 1 325 ? -4.885 124.056 85.541 1.00 36.00 305 ASP A CA 1
ATOM 2453 C C . ASP A 1 325 ? -4.878 124.290 87.045 1.00 34.65 305 ASP A C 1
ATOM 2454 O O . ASP A 1 325 ? -5.858 124.770 87.614 1.00 42.68 305 ASP A O 1
ATOM 2459 N N . TYR A 1 326 ? -3.765 123.945 87.683 1.00 32.43 306 TYR A N 1
ATOM 2460 C CA . TYR A 1 326 ? -3.607 124.142 89.118 1.00 34.47 306 TYR A CA 1
ATOM 2461 C C . TYR A 1 326 ? -3.699 125.621 89.491 1.00 36.37 306 TYR A C 1
ATOM 2462 O O . TYR A 1 326 ? -4.374 125.984 90.454 1.00 33.87 306 TYR A O 1
ATOM 2471 N N . ILE A 1 327 ? -3.017 126.466 88.724 1.00 31.63 307 ILE A N 1
ATOM 2472 C CA . ILE A 1 327 ? -3.036 127.906 88.960 1.00 37.78 307 ILE A CA 1
ATOM 2473 C C . ILE A 1 327 ? -4.456 128.448 88.823 1.00 37.38 307 ILE A C 1
ATOM 2474 O O . ILE A 1 327 ? -4.910 129.239 89.648 1.00 35.83 307 ILE A O 1
ATOM 2479 N N . THR A 1 328 ? -5.152 128.012 87.779 1.00 37.47 308 THR A N 1
ATOM 2480 C CA . THR A 1 328 ? -6.517 128.456 87.527 1.00 41.29 308 THR A CA 1
ATOM 2481 C C . THR A 1 328 ? -7.474 127.941 88.601 1.00 45.47 308 THR A C 1
ATOM 2482 O O . THR A 1 328 ? -8.213 128.716 89.208 1.00 46.56 308 THR A O 1
ATOM 2486 N N . GLN A 1 329 ? -7.455 126.631 88.828 1.00 43.18 309 GLN A N 1
ATOM 2487 C CA . GLN A 1 329 ? -8.371 126.000 89.774 1.00 44.46 309 GLN A CA 1
ATOM 2488 C C . GLN A 1 329 ? -8.155 126.503 91.199 1.00 39.89 309 GLN A C 1
ATOM 2489 O O . GLN A 1 329 ? -9.103 126.594 91.979 1.00 48.37 309 GLN A O 1
ATOM 2495 N N . ARG A 1 330 ? -6.910 126.823 91.536 1.00 35.41 310 ARG A N 1
ATOM 2496 C CA . ARG A 1 330 ? -6.590 127.365 92.853 1.00 38.48 310 ARG A CA 1
ATOM 2497 C C . ARG A 1 330 ? -6.817 128.874 92.907 1.00 37.46 310 ARG A C 1
ATOM 2498 O O . ARG A 1 330 ? -6.648 129.493 93.957 1.00 40.20 310 ARG A O 1
ATOM 2506 N N . GLU A 1 331 ? -7.200 129.455 91.772 1.00 36.62 311 GLU A N 1
ATOM 2507 C CA . GLU A 1 331 ? -7.444 130.892 91.680 1.00 41.90 311 GLU A CA 1
ATOM 2508 C C . GLU A 1 331 ? -6.217 131.690 92.111 1.00 42.06 311 GLU A C 1
ATOM 2509 O O . GLU A 1 331 ? -6.307 132.577 92.962 1.00 43.09 311 GLU A O 1
ATOM 2515 N N . ALA A 1 332 ? -5.074 131.358 91.518 1.00 42.09 312 ALA A N 1
ATOM 2516 C CA . ALA A 1 332 ? -3.823 132.055 91.790 1.00 38.12 312 ALA A CA 1
ATOM 2517 C C . ALA A 1 332 ? -3.339 132.769 90.536 1.00 42.11 312 ALA A C 1
ATOM 2518 O O . ALA A 1 332 ? -3.863 132.546 89.443 1.00 45.33 312 ALA A O 1
ATOM 2520 N N . ASN A 1 333 ? -2.341 133.633 90.707 1.00 42.91 313 ASN A N 1
ATOM 2521 C CA . ASN A 1 333 ? -1.725 134.335 89.589 1.00 44.46 313 ASN A CA 1
ATOM 2522 C C . ASN A 1 333 ? -0.214 134.138 89.576 1.00 33.03 313 ASN A C 1
ATOM 2523 O O . ASN A 1 333 ? 0.459 134.343 90.586 1.00 32.35 313 ASN A O 1
ATOM 2528 N N . LEU A 1 334 ? 0.308 133.735 88.423 1.00 33.64 314 LEU A N 1
ATOM 2529 C CA . LEU A 1 334 ? 1.738 133.514 88.257 1.00 33.98 314 LEU A CA 1
ATOM 2530 C C . LEU A 1 334 ? 2.096 133.460 86.778 1.00 36.22 314 LEU A C 1
ATOM 2531 O O . LEU A 1 334 ? 1.523 132.675 86.021 1.00 39.52 314 LEU A O 1
ATOM 2536 N N . ASN A 1 335 ? 3.040 134.300 86.370 1.00 31.12 315 ASN A N 1
ATOM 2537 C CA . ASN A 1 335 ? 3.553 134.267 85.008 1.00 30.89 315 ASN A CA 1
ATOM 2538 C C . ASN A 1 335 ? 4.376 132.997 84.796 1.00 31.09 315 ASN A C 1
ATOM 2539 O O . ASN A 1 335 ? 5.604 133.016 84.896 1.00 26.76 315 ASN A O 1
ATOM 2544 N N . PHE A 1 336 ? 3.683 131.894 84.521 1.00 29.60 316 PHE A N 1
ATOM 2545 C CA . PHE A 1 336 ? 4.320 130.593 84.331 1.00 24.91 316 PHE A CA 1
ATOM 2546 C C . PHE A 1 336 ? 4.536 130.296 82.852 1.00 27.63 316 PHE A C 1
ATOM 2547 O O . PHE A 1 336 ? 3.713 130.660 82.011 1.00 33.71 316 PHE A O 1
ATOM 2555 N N . ALA A 1 337 ? 5.640 129.623 82.544 1.00 27.39 317 ALA A N 1
ATOM 2556 C CA . ALA A 1 337 ? 5.981 129.297 81.165 1.00 27.18 317 ALA A CA 1
ATOM 2557 C C . ALA A 1 337 ? 6.806 128.015 81.070 1.00 31.53 317 ALA A C 1
ATOM 2558 O O . ALA A 1 337 ? 7.601 127.707 81.958 1.00 30.52 317 ALA A O 1
ATOM 2560 N N . THR A 1 338 ? 6.593 127.267 79.990 1.00 28.06 318 THR A N 1
ATOM 2561 C CA . THR A 1 338 ? 7.456 126.149 79.626 1.00 25.40 318 THR A CA 1
ATOM 2562 C C . THR A 1 338 ? 8.156 126.504 78.321 1.00 25.72 318 THR A C 1
ATOM 2563 O O . THR A 1 338 ? 7.527 127.034 77.405 1.00 29.98 318 THR A O 1
ATOM 2567 N N . GLU A 1 339 ? 9.451 126.215 78.240 1.00 24.10 319 GLU A N 1
ATOM 2568 C CA . GLU A 1 339 ? 10.265 126.634 77.102 1.00 30.30 319 GLU A CA 1
ATOM 2569 C C . GLU A 1 339 ? 11.170 125.526 76.582 1.00 22.82 319 GLU A C 1
ATOM 2570 O O . GLU A 1 339 ? 11.691 124.718 77.348 1.00 25.00 319 GLU A O 1
ATOM 2576 N N . GLY A 1 340 ? 11.362 125.513 75.269 1.00 22.88 320 GLY A N 1
ATOM 2577 C CA . GLY A 1 340 ? 12.256 124.568 74.630 1.00 25.01 320 GLY A CA 1
ATOM 2578 C C . GLY A 1 340 ? 12.090 124.619 73.126 1.00 26.99 320 GLY A C 1
ATOM 2579 O O . GLY A 1 340 ? 10.983 124.823 72.628 1.00 25.45 320 GLY A O 1
ATOM 2580 N N . CYS A 1 341 ? 13.188 124.442 72.401 1.00 22.09 321 CYS A N 1
ATOM 2581 C CA . CYS A 1 341 ? 13.139 124.416 70.945 1.00 25.95 321 CYS A CA 1
ATOM 2582 C C . CYS A 1 341 ? 12.213 123.301 70.463 1.00 24.77 321 CYS A C 1
ATOM 2583 O O . CYS A 1 341 ? 12.187 122.213 71.038 1.00 22.26 321 CYS A O 1
ATOM 2586 N N . HIS A 1 342 ? 11.449 123.597 69.416 1.00 24.85 322 HIS A N 1
ATOM 2587 C CA . HIS A 1 342 ? 10.529 122.642 68.794 1.00 26.76 322 HIS A CA 1
ATOM 2588 C C . HIS A 1 342 ? 9.420 122.178 69.734 1.00 24.66 322 HIS A C 1
ATOM 2589 O O . HIS A 1 342 ? 8.811 121.132 69.514 1.00 25.43 322 HIS A O 1
ATOM 2596 N N . LEU A 1 343 ? 9.142 122.969 70.764 1.00 28.37 323 LEU A N 1
ATOM 2597 C CA . LEU A 1 343 ? 8.050 122.661 71.679 1.00 29.22 323 LEU A CA 1
ATOM 2598 C C . LEU A 1 343 ? 6.707 122.605 70.947 1.00 28.34 323 LEU A C 1
ATOM 2599 O O . LEU A 1 343 ? 5.775 121.946 71.406 1.00 29.30 323 LEU A O 1
ATOM 2604 N N . PHE A 1 344 ? 6.614 123.285 69.807 1.00 27.31 324 PHE A N 1
ATOM 2605 C CA . PHE A 1 344 ? 5.364 123.330 69.048 1.00 29.51 324 PHE A CA 1
ATOM 2606 C C . PHE A 1 344 ? 4.988 121.968 68.459 1.00 27.74 324 PHE A C 1
ATOM 2607 O O . PHE A 1 344 ? 3.826 121.730 68.134 1.00 27.29 324 PHE A O 1
ATOM 2615 N N . THR A 1 345 ? 5.966 121.076 68.326 1.00 25.32 325 THR A N 1
ATOM 2616 C CA . THR A 1 345 ? 5.709 119.749 67.773 1.00 26.17 325 THR A CA 1
ATOM 2617 C C . THR A 1 345 ? 4.795 118.933 68.685 1.00 30.04 325 THR A C 1
ATOM 2618 O O . THR A 1 345 ? 4.264 117.901 68.275 1.00 26.33 325 THR A O 1
ATOM 2622 N N . ALA A 1 346 ? 4.625 119.397 69.921 1.00 26.98 326 ALA A N 1
ATOM 2623 C CA . ALA A 1 346 ? 3.728 118.755 70.876 1.00 33.27 326 ALA A CA 1
ATOM 2624 C C . ALA A 1 346 ? 2.311 119.331 70.801 1.00 36.65 326 ALA A C 1
ATOM 2625 O O . ALA A 1 346 ? 1.448 118.976 71.610 1.00 30.79 326 ALA A O 1
ATOM 2627 N N . TYR A 1 347 ? 2.078 120.211 69.828 1.00 30.22 327 TYR A N 1
ATOM 2628 C CA . TYR A 1 347 ? 0.772 120.840 69.633 1.00 29.53 327 TYR A CA 1
ATOM 2629 C C . TYR A 1 347 ? 0.244 120.585 68.226 1.00 32.69 327 TYR A C 1
ATOM 2630 O O . TYR A 1 347 ? 0.091 121.519 67.437 1.00 35.73 327 TYR A O 1
ATOM 2639 N N . PRO A 1 348 ? -0.044 119.315 67.906 1.00 32.26 328 PRO A N 1
ATOM 2640 C CA . PRO A 1 348 ? -0.473 118.941 66.554 1.00 31.66 328 PRO A CA 1
ATOM 2641 C C . PRO A 1 348 ? -1.795 119.584 66.139 1.00 32.31 328 PRO A C 1
ATOM 2642 O O . PRO A 1 348 ? -1.992 119.872 64.959 1.00 31.26 328 PRO A O 1
ATOM 2646 N N . GLU A 1 349 ? -2.685 119.810 67.100 1.00 31.41 329 GLU A N 1
ATOM 2647 C CA . GLU A 1 349 ? -3.997 120.372 66.805 1.00 35.96 329 GLU A CA 1
ATOM 2648 C C . GLU A 1 349 ? -3.901 121.821 66.324 1.00 38.57 329 GLU A C 1
ATOM 2649 O O . GLU A 1 349 ? -4.818 122.324 65.673 1.00 39.66 329 GLU A O 1
ATOM 2655 N N . LEU A 1 350 ? -2.794 122.485 66.644 1.00 32.06 330 LEU A N 1
ATOM 2656 C CA . LEU A 1 350 ? -2.600 123.880 66.256 1.00 37.70 330 LEU A CA 1
ATOM 2657 C C . LEU A 1 350 ? -1.870 124.005 64.921 1.00 34.62 330 LEU A C 1
ATOM 2658 O O . LEU A 1 350 ? -1.755 125.102 64.373 1.00 37.47 330 LEU A O 1
ATOM 2663 N N . ILE A 1 351 ? -1.385 122.881 64.401 1.00 35.36 331 ILE A N 1
ATOM 2664 C CA . ILE A 1 351 ? -0.588 122.881 63.177 1.00 31.64 331 ILE A CA 1
ATOM 2665 C C . ILE A 1 351 ? -1.418 122.457 61.971 1.00 36.96 331 ILE A C 1
ATOM 2666 O O . ILE A 1 351 ? -2.051 121.401 61.976 1.00 36.11 331 ILE A O 1
ATOM 2671 N N . ASN A 1 352 ? -1.404 123.295 60.940 1.00 36.17 332 ASN A N 1
ATOM 2672 C CA . ASN A 1 352 ? -2.065 122.988 59.680 1.00 32.41 332 ASN A CA 1
ATOM 2673 C C . ASN A 1 352 ? -1.440 123.790 58.544 1.00 36.37 332 ASN A C 1
ATOM 2674 O O . ASN A 1 352 ? -0.617 124.678 58.778 1.00 35.85 332 ASN A O 1
ATOM 2679 N N . ASN A 1 353 ? -1.834 123.476 57.314 1.00 30.58 333 ASN A N 1
ATOM 2680 C CA . ASN A 1 353 ? -1.236 124.099 56.140 1.00 38.16 333 ASN A CA 1
ATOM 2681 C C . ASN A 1 353 ? -1.864 125.444 55.781 1.00 33.69 333 ASN A C 1
ATOM 2682 O O . ASN A 1 353 ? -1.514 126.042 54.764 1.00 39.53 333 ASN A O 1
ATOM 2687 N N . SER A 1 354 ? -2.785 125.917 56.616 1.00 33.67 334 SER A N 1
ATOM 2688 C CA . SER A 1 354 ? -3.395 127.232 56.425 1.00 38.38 334 SER A CA 1
ATOM 2689 C C . SER A 1 354 ? -2.657 128.300 57.230 1.00 39.62 334 SER A C 1
ATOM 2690 O O . SER A 1 354 ? -2.990 129.484 57.158 1.00 36.99 334 SER A O 1
ATOM 2693 N N . ILE A 1 355 ? -1.657 127.878 57.998 1.00 38.76 335 ILE A N 1
ATOM 2694 C CA . ILE A 1 355 ? -0.831 128.811 58.756 1.00 41.76 335 ILE A CA 1
ATOM 2695 C C . ILE A 1 355 ? -0.049 129.701 57.797 1.00 37.45 335 ILE A C 1
ATOM 2696 O O . ILE A 1 355 ? 0.614 129.211 56.881 1.00 37.24 335 ILE A O 1
ATOM 2701 N N . GLU A 1 356 ? -0.143 131.009 58.014 1.00 40.77 336 GLU A N 1
ATOM 2702 C CA . GLU A 1 356 ? 0.573 131.985 57.201 1.00 41.57 336 GLU A CA 1
ATOM 2703 C C . GLU A 1 356 ? 1.312 132.966 58.098 1.00 35.42 336 GLU A C 1
ATOM 2704 O O . GLU A 1 356 ? 0.717 133.580 58.985 1.00 40.35 336 GLU A O 1
ATOM 2710 N N . PHE A 1 357 ? 2.614 133.100 57.867 1.00 38.07 337 PHE A N 1
ATOM 2711 C CA . PHE A 1 357 ? 3.448 134.004 58.649 1.00 38.14 337 PHE A CA 1
ATOM 2712 C C . PHE A 1 357 ? 3.742 135.289 57.885 1.00 33.64 337 PHE A C 1
ATOM 2713 O O . PHE A 1 357 ? 3.807 135.294 56.655 1.00 33.69 337 PHE A O 1
ATOM 2721 N N . SER A 1 358 ? 3.913 136.377 58.626 1.00 33.59 338 SER A N 1
ATOM 2722 C CA . SER A 1 358 ? 4.414 137.618 58.055 1.00 37.69 338 SER A CA 1
ATOM 2723 C C . SER A 1 358 ? 5.885 137.430 57.707 1.00 32.68 338 SER A C 1
ATOM 2724 O O . SER A 1 358 ? 6.492 136.438 58.104 1.00 34.21 338 SER A O 1
ATOM 2727 N N . GLU A 1 359 ? 6.456 138.376 56.968 1.00 34.25 339 GLU A N 1
ATOM 2728 C CA . GLU A 1 359 ? 7.855 138.277 56.563 1.00 32.61 339 GLU A CA 1
ATOM 2729 C C . GLU A 1 359 ? 8.772 138.188 57.777 1.00 34.43 339 GLU A C 1
ATOM 2730 O O . GLU A 1 359 ? 9.782 137.487 57.746 1.00 34.85 339 GLU A O 1
ATOM 2736 N N . PHE A 1 360 ? 8.414 138.892 58.845 1.00 27.39 340 PHE A N 1
ATOM 2737 C CA . PHE A 1 360 ? 9.228 138.901 60.054 1.00 34.61 340 PHE A CA 1
ATOM 2738 C C . PHE A 1 360 ? 9.050 137.615 60.858 1.00 30.56 340 PHE A C 1
ATOM 2739 O O . PHE A 1 360 ? 10.030 136.970 61.228 1.00 30.28 340 PHE A O 1
ATOM 2747 N N . ASP A 1 361 ? 7.800 137.251 61.129 1.00 29.16 341 ASP A N 1
ATOM 2748 C CA . ASP A 1 361 ? 7.503 136.083 61.954 1.00 30.43 341 ASP A CA 1
ATOM 2749 C C . ASP A 1 361 ? 8.089 134.798 61.377 1.00 29.11 341 ASP A C 1
ATOM 2750 O O . ASP A 1 361 ? 8.475 133.902 62.126 1.00 29.76 341 ASP A O 1
ATOM 2755 N N . GLU A 1 362 ? 8.150 134.708 60.052 1.00 26.76 342 GLU A N 1
ATOM 2756 C CA . GLU A 1 362 ? 8.658 133.508 59.399 1.00 32.90 342 GLU A CA 1
ATOM 2757 C C . GLU A 1 362 ? 10.148 133.314 59.668 1.00 34.63 342 GLU A C 1
ATOM 2758 O O . GLU A 1 362 ? 10.648 132.189 59.640 1.00 33.22 342 GLU A O 1
ATOM 2764 N N . MET A 1 363 ? 10.851 134.412 59.929 1.00 27.76 343 MET A N 1
ATOM 2765 C CA . MET A 1 363 ? 12.283 134.360 60.199 1.00 32.24 343 MET A CA 1
ATOM 2766 C C . MET A 1 363 ? 12.558 134.402 61.700 1.00 29.62 343 MET A C 1
ATOM 2767 O O . MET A 1 363 ? 13.656 134.068 62.148 1.00 31.48 343 MET A O 1
ATOM 2772 N N . TYR A 1 364 ? 11.552 134.806 62.471 1.00 25.21 344 TYR A N 1
ATOM 2773 C CA . TYR A 1 364 ? 11.688 134.931 63.919 1.00 26.39 344 TYR A CA 1
ATOM 2774 C C . TYR A 1 364 ? 11.321 133.641 64.651 1.00 29.51 344 TYR A C 1
ATOM 2775 O O . TYR A 1 364 ? 12.065 133.184 65.519 1.00 28.63 344 TYR A O 1
ATOM 2784 N N . TYR A 1 365 ? 10.178 133.056 64.305 1.00 23.75 345 TYR A N 1
ATOM 2785 C CA . TYR A 1 365 ? 9.704 131.851 64.981 1.00 28.98 345 TYR A CA 1
ATOM 2786 C C . TYR A 1 365 ? 10.526 130.624 64.590 1.00 21.28 345 TYR A C 1
ATOM 2787 O O . TYR A 1 365 ? 11.107 130.568 63.505 1.00 27.81 345 TYR A O 1
ATOM 2796 N N . GLY A 1 366 ? 10.568 129.645 65.489 1.00 24.66 346 GLY A N 1
ATOM 2797 C CA . GLY A 1 366 ? 11.287 128.405 65.252 1.00 25.95 346 GLY A CA 1
ATOM 2798 C C . GLY A 1 366 ? 12.703 128.434 65.797 1.00 20.61 346 GLY A C 1
ATOM 2799 O O . GLY A 1 366 ? 12.914 128.647 66.990 1.00 21.80 346 GLY A O 1
ATOM 2800 N N . CYS A 1 367 ? 13.675 128.218 64.917 1.00 18.73 347 CYS A N 1
ATOM 2801 C CA . CYS A 1 367 ? 15.081 128.225 65.305 1.00 19.54 347 CYS A CA 1
ATOM 2802 C C . CYS A 1 367 ? 15.608 129.655 65.366 1.00 20.11 347 CYS A C 1
ATOM 2803 O O . CYS A 1 367 ? 15.760 130.316 64.339 1.00 21.88 347 CYS A O 1
ATOM 2806 N N . ARG A 1 368 ? 15.885 130.127 66.577 1.00 18.30 348 ARG A N 1
ATOM 2807 C CA . ARG A 1 368 ? 16.316 131.504 66.778 1.00 30.12 348 ARG A CA 1
ATOM 2808 C C . ARG A 1 368 ? 17.762 131.719 66.336 1.00 24.55 348 ARG A C 1
ATOM 2809 O O . ARG A 1 368 ? 18.202 132.854 66.161 1.00 22.55 348 ARG A O 1
ATOM 2817 N N . ALA A 1 369 ? 18.494 130.625 66.158 1.00 21.72 349 ALA A N 1
ATOM 2818 C CA . ALA A 1 369 ? 19.895 130.693 65.752 1.00 22.90 349 ALA A CA 1
ATOM 2819 C C . ALA A 1 369 ? 20.049 131.242 64.338 1.00 20.17 349 ALA A C 1
ATOM 2820 O O . ALA A 1 369 ? 21.116 131.729 63.966 1.00 25.11 349 ALA A O 1
ATOM 2822 N N . LYS A 1 370 ? 18.987 131.160 63.547 1.00 22.16 350 LYS A N 1
ATOM 2823 C CA . LYS A 1 370 ? 19.059 131.578 62.153 1.00 25.91 350 LYS A CA 1
ATOM 2824 C C . LYS A 1 370 ? 19.140 133.096 61.999 1.00 25.64 350 LYS A C 1
ATOM 2825 O O . LYS A 1 370 ? 20.074 133.605 61.376 1.00 23.63 350 LYS A O 1
ATOM 2831 N N . TYR A 1 371 ? 18.173 133.814 62.573 1.00 24.58 351 TYR A N 1
ATOM 2832 C CA . TYR A 1 371 ? 18.000 135.237 62.271 1.00 25.59 351 TYR A CA 1
ATOM 2833 C C . TYR A 1 371 ? 17.768 136.156 63.475 1.00 25.84 351 TYR A C 1
ATOM 2834 O O . TYR A 1 371 ? 17.574 137.360 63.290 1.00 28.87 351 TYR A O 1
ATOM 2843 N N . THR A 1 372 ? 17.787 135.619 64.692 1.00 17.42 352 THR A N 1
ATOM 2844 C CA . THR A 1 372 ? 17.427 136.423 65.861 1.00 24.57 352 THR A CA 1
ATOM 2845 C C . THR A 1 372 ? 18.339 136.249 67.077 1.00 23.80 352 THR A C 1
ATOM 2846 O O . THR A 1 372 ? 18.212 136.994 68.051 1.00 22.79 352 THR A O 1
ATOM 2850 N N . LYS A 1 373 ? 19.262 135.291 67.022 1.00 21.70 353 LYS A N 1
ATOM 2851 C CA . LYS A 1 373 ? 20.102 134.986 68.176 1.00 19.43 353 LYS A CA 1
ATOM 2852 C C . LYS A 1 373 ? 21.591 134.964 67.843 1.00 22.13 353 LYS A C 1
ATOM 2853 O O . LYS A 1 373 ? 21.994 134.549 66.755 1.00 24.24 353 LYS A O 1
ATOM 2859 N N . MET A 1 374 ? 22.392 135.421 68.802 1.00 20.43 354 MET A N 1
ATOM 2860 C CA . MET A 1 374 ? 23.846 135.344 68.733 1.00 18.16 354 MET A CA 1
ATOM 2861 C C . MET A 1 374 ? 24.384 135.066 70.130 1.00 20.58 354 MET A C 1
ATOM 2862 O O . MET A 1 374 ? 23.918 135.653 71.107 1.00 22.32 354 MET A O 1
ATOM 2867 N N . GLU A 1 375 ? 25.359 134.169 70.223 1.00 19.18 355 GLU A N 1
ATOM 2868 C CA . GLU A 1 375 ? 25.948 133.812 71.507 1.00 18.02 355 GLU A CA 1
ATOM 2869 C C . GLU A 1 375 ? 27.471 133.928 71.441 1.00 25.76 355 GLU A C 1
ATOM 2870 O O . GLU A 1 375 ? 28.103 133.420 70.512 1.00 25.51 355 GLU A O 1
ATOM 2876 N N . ILE A 1 376 ? 28.051 134.604 72.429 1.00 23.70 356 ILE A N 1
ATOM 2877 C CA . ILE A 1 376 ? 29.488 134.867 72.443 1.00 21.77 356 ILE A CA 1
ATOM 2878 C C . ILE A 1 376 ? 30.146 134.232 73.664 1.00 22.18 356 ILE A C 1
ATOM 2879 O O . ILE A 1 376 ? 29.858 134.609 74.800 1.00 23.93 356 ILE A O 1
ATOM 2884 N N . MET A 1 377 ? 31.033 133.271 73.416 1.00 22.88 357 MET A N 1
ATOM 2885 C CA . MET A 1 377 ? 31.745 132.574 74.484 1.00 22.68 357 MET A CA 1
ATOM 2886 C C . MET A 1 377 ? 32.817 133.475 75.095 1.00 24.87 357 MET A C 1
ATOM 2887 O O . MET A 1 377 ? 33.082 134.562 74.588 1.00 24.71 357 MET A O 1
ATOM 2892 N N . SER A 1 378 ? 33.439 133.014 76.177 1.00 23.27 358 SER A N 1
ATOM 2893 C CA . SER A 1 378 ? 34.415 133.821 76.907 1.00 22.45 358 SER A CA 1
ATOM 2894 C C . SER A 1 378 ? 35.654 134.136 76.074 1.00 26.32 358 SER A C 1
ATOM 2895 O O . SER A 1 378 ? 36.300 135.166 76.279 1.00 22.92 358 SER A O 1
ATOM 2898 N N . ASN A 1 379 ? 35.986 133.248 75.141 1.00 26.71 359 ASN A N 1
ATOM 2899 C CA . ASN A 1 379 ? 37.149 133.447 74.280 1.00 28.92 359 ASN A CA 1
ATOM 2900 C C . ASN A 1 379 ? 36.814 134.283 73.044 1.00 32.02 359 ASN A C 1
ATOM 2901 O O . ASN A 1 379 ? 37.663 134.493 72.176 1.00 28.92 359 ASN A O 1
ATOM 2906 N N . GLY A 1 380 ? 35.571 134.753 72.968 1.00 29.49 360 GLY A N 1
ATOM 2907 C CA . GLY A 1 380 ? 35.139 135.618 71.885 1.00 28.98 360 GLY A CA 1
ATOM 2908 C C . GLY A 1 380 ? 34.436 134.892 70.752 1.00 29.01 360 GLY A C 1
ATOM 2909 O O . GLY A 1 380 ? 33.896 135.538 69.853 1.00 28.05 360 GLY A O 1
ATOM 2910 N N . ASP A 1 381 ? 34.442 133.560 70.789 1.00 24.37 361 ASP A N 1
ATOM 2911 C CA . ASP A 1 381 ? 33.788 132.759 69.755 1.00 25.87 361 ASP A CA 1
ATOM 2912 C C . ASP A 1 381 ? 32.330 133.164 69.579 1.00 28.67 361 ASP A C 1
ATOM 2913 O O . ASP A 1 381 ? 31.562 133.166 70.538 1.00 25.44 361 ASP A O 1
ATOM 2918 N N . ILE A 1 382 ? 31.957 133.501 68.349 1.00 25.03 362 ILE A N 1
ATOM 2919 C CA . ILE A 1 382 ? 30.580 133.853 68.030 1.00 24.80 362 ILE A CA 1
ATOM 2920 C C . ILE A 1 382 ? 29.842 132.624 67.509 1.00 23.96 362 ILE A C 1
ATOM 2921 O O . ILE A 1 382 ? 30.187 132.084 66.457 1.00 25.55 362 ILE A O 1
ATOM 2926 N N . LEU A 1 383 ? 28.835 132.187 68.260 1.00 22.14 363 LEU A N 1
ATOM 2927 C CA . LEU A 1 383 ? 28.000 131.056 67.868 1.00 22.32 363 LEU A CA 1
ATOM 2928 C C . LEU A 1 383 ? 26.580 131.516 67.541 1.00 27.10 363 LEU A C 1
ATOM 2929 O O . LEU A 1 383 ? 26.062 132.421 68.195 1.00 23.63 363 LEU A O 1
ATOM 2934 N N . PRO A 1 384 ? 25.945 130.901 66.526 1.00 29.08 364 PRO A N 1
ATOM 2935 C CA . PRO A 1 384 ? 24.513 131.154 66.320 1.00 26.58 364 PRO A CA 1
ATOM 2936 C C . PRO A 1 384 ? 23.686 130.601 67.473 1.00 26.68 364 PRO A C 1
ATOM 2937 O O . PRO A 1 384 ? 22.577 131.070 67.743 1.00 20.43 364 PRO A O 1
ATOM 2941 N N . CYS A 1 385 ? 24.242 129.598 68.143 1.00 21.38 365 CYS A N 1
ATOM 2942 C CA . CYS A 1 385 ? 23.581 128.952 69.266 1.00 22.00 365 CYS A CA 1
ATOM 2943 C C . CYS A 1 385 ? 24.600 128.170 70.082 1.00 26.56 365 CYS A C 1
ATOM 2944 O O . CYS A 1 385 ? 25.630 127.742 69.557 1.00 26.49 365 CYS A O 1
ATOM 2947 N N . ILE A 1 386 ? 24.309 127.988 71.366 1.00 23.40 366 ILE A N 1
ATOM 2948 C CA . ILE A 1 386 ? 25.170 127.210 72.248 1.00 21.71 366 ILE A CA 1
ATOM 2949 C C . ILE A 1 386 ? 25.330 125.789 71.709 1.00 28.30 366 ILE A C 1
ATOM 2950 O O . ILE A 1 386 ? 26.309 125.107 72.003 1.00 26.23 366 ILE A O 1
ATOM 2955 N N . ALA A 1 387 ? 24.361 125.356 70.908 1.00 25.06 367 ALA A N 1
ATOM 2956 C CA . ALA A 1 387 ? 24.394 124.038 70.285 1.00 27.46 367 ALA A CA 1
ATOM 2957 C C . ALA A 1 387 ? 25.654 123.828 69.437 1.00 27.47 367 ALA A C 1
ATOM 2958 O O . ALA A 1 387 ? 26.094 122.696 69.242 1.00 28.37 367 ALA A O 1
ATOM 2960 N N . PHE A 1 388 ? 26.230 124.921 68.940 1.00 25.90 368 PHE A N 1
ATOM 2961 C CA . PHE A 1 388 ? 27.427 124.853 68.103 1.00 27.95 368 PHE A CA 1
ATOM 2962 C C . PHE A 1 388 ? 28.694 124.649 68.930 1.00 29.74 368 PHE A C 1
ATOM 2963 O O . PHE A 1 388 ? 29.796 124.564 68.386 1.00 26.86 368 PHE A O 1
ATOM 2971 N N . LEU A 1 389 ? 28.534 124.572 70.245 1.00 25.69 369 LEU A N 1
ATOM 2972 C CA . LEU A 1 389 ? 29.657 124.299 71.131 1.00 35.97 369 LEU A CA 1
ATOM 2973 C C . LEU A 1 389 ? 30.209 122.901 70.856 1.00 34.17 369 LEU A C 1
ATOM 2974 O O . LEU A 1 389 ? 31.387 122.630 71.088 1.00 42.82 369 LEU A O 1
ATOM 2979 N N . GLY A 1 390 ? 29.347 122.024 70.349 1.00 37.33 370 GLY A N 1
ATOM 2980 C CA . GLY A 1 390 ? 29.729 120.664 70.005 1.00 42.41 370 GLY A CA 1
ATOM 2981 C C . GLY A 1 390 ? 29.886 120.465 68.507 1.00 47.47 370 GLY A C 1
ATOM 2982 O O . GLY A 1 390 ? 29.801 119.339 68.013 1.00 46.16 370 GLY A O 1
ATOM 2983 N N . VAL A 1 391 ? 30.106 121.561 67.785 1.00 39.48 371 VAL A N 1
ATOM 2984 C CA . VAL A 1 391 ? 30.354 121.513 66.346 1.00 41.74 371 VAL A CA 1
ATOM 2985 C C . VAL A 1 391 ? 31.808 121.876 66.072 1.00 43.21 371 VAL A C 1
ATOM 2986 O O . VAL A 1 391 ? 32.280 122.940 66.476 1.00 40.15 371 VAL A O 1
ATOM 2990 N N . ASN A 1 392 ? 32.510 120.985 65.379 1.00 44.38 372 ASN A N 1
ATOM 2991 C CA . ASN A 1 392 ? 33.931 121.164 65.116 1.00 45.86 372 ASN A CA 1
ATOM 2992 C C . ASN A 1 392 ? 34.176 121.956 63.835 1.00 46.39 372 ASN A C 1
ATOM 2993 O O . ASN A 1 392 ? 34.627 121.410 62.827 1.00 44.57 372 ASN A O 1
ATOM 2998 N N . GLN A 1 393 ? 33.866 123.247 63.887 1.00 42.57 373 GLN A N 1
ATOM 2999 C CA . GLN A 1 393 ? 34.114 124.154 62.774 1.00 39.88 373 GLN A CA 1
ATOM 3000 C C . GLN A 1 393 ? 34.618 125.484 63.322 1.00 35.74 373 GLN A C 1
ATOM 3001 O O . GLN A 1 393 ? 34.352 125.828 64.472 1.00 35.07 373 GLN A O 1
ATOM 3007 N N . THR A 1 394 ? 35.350 126.226 62.498 1.00 39.48 374 THR A N 1
ATOM 3008 C CA . THR A 1 394 ? 35.978 127.468 62.937 1.00 39.30 374 THR A CA 1
ATOM 3009 C C . THR A 1 394 ? 34.945 128.512 63.359 1.00 36.20 374 THR A C 1
ATOM 3010 O O . THR A 1 394 ? 33.873 128.616 62.763 1.00 34.06 374 THR A O 1
ATOM 3014 N N . LYS A 1 395 ? 35.284 129.276 64.393 1.00 31.74 375 LYS A N 1
ATOM 3015 C CA . LYS A 1 395 ? 34.419 130.332 64.905 1.00 34.22 375 LYS A CA 1
ATOM 3016 C C . LYS A 1 395 ? 35.168 131.659 64.942 1.00 35.69 375 LYS A C 1
ATOM 3017 O O . LYS A 1 395 ? 36.326 131.721 65.355 1.00 30.57 375 LYS A O 1
ATOM 3023 N N . GLN A 1 396 ? 34.498 132.719 64.505 1.00 29.01 376 GLN A N 1
ATOM 3024 C CA . GLN A 1 396 ? 35.116 134.036 64.445 1.00 33.25 376 GLN A CA 1
ATOM 3025 C C . GLN A 1 396 ? 35.179 134.669 65.833 1.00 31.89 376 GLN A C 1
ATOM 3026 O O . GLN A 1 396 ? 34.429 134.290 66.733 1.00 31.49 376 GLN A O 1
ATOM 3032 N N . ASN A 1 397 ? 36.086 135.630 65.992 1.00 30.25 377 ASN A N 1
ATOM 3033 C CA . ASN A 1 397 ? 36.362 136.247 67.286 1.00 31.95 377 ASN A CA 1
ATOM 3034 C C . ASN A 1 397 ? 35.695 137.614 67.422 1.00 30.35 377 ASN A C 1
ATOM 3035 O O . ASN A 1 397 ? 35.930 138.512 66.614 1.00 27.65 377 ASN A O 1
ATOM 3040 N N . ALA A 1 398 ? 34.873 137.767 68.456 1.00 25.73 378 ALA A N 1
ATOM 3041 C CA . ALA A 1 398 ? 34.167 139.020 68.698 1.00 31.24 378 ALA A CA 1
ATOM 3042 C C . ALA A 1 398 ? 35.109 140.111 69.213 1.00 30.12 378 ALA A C 1
ATOM 3043 O O . ALA A 1 398 ? 34.810 141.299 69.108 1.00 32.75 378 ALA A O 1
ATOM 3045 N N . PHE A 1 399 ? 36.246 139.703 69.768 1.00 27.36 379 PHE A N 1
ATOM 3046 C CA . PHE A 1 399 ? 37.208 140.648 70.326 1.00 27.63 379 PHE A CA 1
ATOM 3047 C C . PHE A 1 399 ? 38.128 141.231 69.254 1.00 35.80 379 PHE A C 1
ATOM 3048 O O . PHE A 1 399 ? 38.971 142.079 69.553 1.00 36.46 379 PHE A O 1
ATOM 3056 N N . GLU A 1 400 ? 37.961 140.783 68.011 1.00 29.54 380 GLU A N 1
ATOM 3057 C CA . GLU A 1 400 ? 38.832 141.213 66.918 1.00 41.10 380 GLU A CA 1
ATOM 3058 C C . GLU A 1 400 ? 38.085 141.509 65.615 1.00 41.74 380 GLU A C 1
ATOM 3059 O O . GLU A 1 400 ? 38.701 141.911 64.626 1.00 45.48 380 GLU A O 1
ATOM 3065 N N . LYS A 1 401 ? 36.769 141.310 65.610 1.00 36.82 381 LYS A N 1
ATOM 3066 C CA . LYS A 1 401 ? 35.962 141.584 64.423 1.00 32.01 381 LYS A CA 1
ATOM 3067 C C . LYS A 1 401 ? 34.582 142.108 64.815 1.00 34.60 381 LYS A C 1
ATOM 3068 O O . LYS A 1 401 ? 34.035 141.716 65.846 1.00 34.01 381 LYS A O 1
ATOM 3074 N N . ASP A 1 402 ? 34.027 142.997 63.994 1.00 30.91 382 ASP A N 1
ATOM 3075 C CA . ASP A 1 402 ? 32.734 143.608 64.289 1.00 33.08 382 ASP A CA 1
ATOM 3076 C C . ASP A 1 402 ? 31.602 142.594 64.201 1.00 30.18 382 ASP A C 1
ATOM 3077 O O . ASP A 1 402 ? 31.568 141.765 63.290 1.00 32.49 382 ASP A O 1
ATOM 3082 N N . LEU A 1 403 ? 30.676 142.675 65.152 1.00 29.29 383 LEU A N 1
ATOM 3083 C CA . LEU A 1 403 ? 29.535 141.769 65.202 1.00 29.78 383 LEU A CA 1
ATOM 3084 C C . LEU A 1 403 ? 28.734 141.814 63.909 1.00 29.28 383 LEU A C 1
ATOM 3085 O O . LEU A 1 403 ? 28.292 140.779 63.408 1.00 28.45 383 LEU A O 1
ATOM 3090 N N . LEU A 1 404 ? 28.551 143.017 63.375 1.00 29.53 384 LEU A N 1
ATOM 3091 C CA . LEU A 1 404 ? 27.721 143.209 62.191 1.00 28.05 384 LEU A CA 1
ATOM 3092 C C . LEU A 1 404 ? 28.331 142.524 60.974 1.00 29.03 384 LEU A C 1
ATOM 3093 O O . LEU A 1 404 ? 27.617 141.912 60.183 1.00 26.13 384 LEU A O 1
ATOM 3098 N N . ASP A 1 405 ? 29.649 142.629 60.828 1.00 29.04 385 ASP A N 1
ATOM 3099 C CA . ASP A 1 405 ? 30.344 141.978 59.722 1.00 27.44 385 ASP A CA 1
ATOM 3100 C C . ASP A 1 405 ? 30.137 140.467 59.781 1.00 28.23 385 ASP A C 1
ATOM 3101 O O . ASP A 1 405 ? 29.863 139.829 58.766 1.00 27.08 385 ASP A O 1
ATOM 3106 N N . VAL A 1 406 ? 30.262 139.905 60.979 1.00 26.43 386 VAL A N 1
ATOM 3107 C CA . VAL A 1 406 ? 30.092 138.471 61.181 1.00 29.36 386 VAL A CA 1
ATOM 3108 C C . VAL A 1 406 ? 28.645 138.060 60.920 1.00 28.45 386 VAL A C 1
ATOM 3109 O O . VAL A 1 406 ? 28.388 137.038 60.288 1.00 28.88 386 VAL A O 1
ATOM 3113 N N . TRP A 1 407 ? 27.705 138.865 61.403 1.00 26.74 387 TRP A N 1
ATOM 3114 C CA . TRP A 1 407 ? 26.284 138.586 61.218 1.00 28.02 387 TRP A CA 1
ATOM 3115 C C . TRP A 1 407 ? 25.932 138.405 59.743 1.00 30.13 387 TRP A C 1
ATOM 3116 O O . TRP A 1 407 ? 25.010 137.664 59.402 1.00 28.53 387 TRP A O 1
ATOM 3127 N N . TYR A 1 408 ? 26.682 139.075 58.873 1.00 31.06 388 TYR A N 1
ATOM 3128 C CA . TYR A 1 408 ? 26.453 138.993 57.434 1.00 32.22 388 TYR A CA 1
ATOM 3129 C C . TYR A 1 408 ? 27.180 137.813 56.784 1.00 27.88 388 TYR A C 1
ATOM 3130 O O . TYR A 1 408 ? 26.572 137.052 56.031 1.00 33.60 388 TYR A O 1
ATOM 3139 N N . ASP A 1 409 ? 28.471 137.656 57.082 1.00 28.80 389 ASP A N 1
ATOM 3140 C CA . ASP A 1 409 ? 29.334 136.771 56.294 1.00 29.39 389 ASP A CA 1
ATOM 3141 C C . ASP A 1 409 ? 29.643 135.413 56.925 1.00 35.67 389 ASP A C 1
ATOM 3142 O O . ASP A 1 409 ? 30.258 134.564 56.281 1.00 37.98 389 ASP A O 1
ATOM 3147 N N . ASP A 1 410 ? 29.243 135.207 58.175 1.00 30.89 390 ASP A N 1
ATOM 3148 C CA . ASP A 1 410 ? 29.670 134.017 58.911 1.00 34.87 390 ASP A CA 1
ATOM 3149 C C . ASP A 1 410 ? 29.167 132.730 58.248 1.00 34.35 390 ASP A C 1
ATOM 3150 O O . ASP A 1 410 ? 27.996 132.640 57.879 1.00 32.55 390 ASP A O 1
ATOM 3155 N N . PRO A 1 411 ? 30.056 131.731 58.086 1.00 35.77 391 PRO A N 1
ATOM 3156 C CA . PRO A 1 411 ? 29.668 130.483 57.417 1.00 33.78 391 PRO A CA 1
ATOM 3157 C C . PRO A 1 411 ? 28.738 129.600 58.245 1.00 32.74 391 PRO A C 1
ATOM 3158 O O . PRO A 1 411 ? 27.954 128.847 57.666 1.00 26.46 391 PRO A O 1
ATOM 3162 N N . LEU A 1 412 ? 28.828 129.675 59.570 1.00 27.91 392 LEU A N 1
ATOM 3163 C CA . LEU A 1 412 ? 27.948 128.884 60.427 1.00 29.43 392 LEU A CA 1
ATOM 3164 C C . LEU A 1 412 ? 26.516 129.394 60.307 1.00 27.83 392 LEU A C 1
ATOM 3165 O O . LEU A 1 412 ? 25.578 128.606 60.168 1.00 29.19 392 LEU A O 1
ATOM 3170 N N . TYR A 1 413 ? 26.353 130.713 60.357 1.00 28.35 393 TYR A N 1
ATOM 3171 C CA . TYR A 1 413 ? 25.050 131.327 60.138 1.00 26.29 393 TYR A CA 1
ATOM 3172 C C . TYR A 1 413 ? 24.533 130.982 58.746 1.00 25.64 393 TYR A C 1
ATOM 3173 O O . TYR A 1 413 ? 23.367 130.634 58.577 1.00 25.76 393 TYR A O 1
ATOM 3182 N N . GLY A 1 414 ? 25.413 131.076 57.755 1.00 25.74 394 GLY A N 1
ATOM 3183 C CA . GLY A 1 414 ? 25.047 130.805 56.376 1.00 27.64 394 GLY A CA 1
ATOM 3184 C C . GLY A 1 414 ? 24.581 129.378 56.164 1.00 31.62 394 GLY A C 1
ATOM 3185 O O . GLY A 1 414 ? 23.663 129.122 55.385 1.00 26.63 394 GLY A O 1
ATOM 3186 N N . GLY A 1 415 ? 25.217 128.444 56.864 1.00 27.42 395 GLY A N 1
ATOM 3187 C CA . GLY A 1 415 ? 24.862 127.042 56.757 1.00 21.14 395 GLY A CA 1
ATOM 3188 C C . GLY A 1 415 ? 23.490 126.743 57.330 1.00 26.66 395 GLY A C 1
ATOM 3189 O O . GLY A 1 415 ? 22.680 126.069 56.694 1.00 26.19 395 GLY A O 1
ATOM 3190 N N . ILE A 1 416 ? 23.225 127.246 58.531 1.00 29.51 396 ILE A N 1
ATOM 3191 C CA . ILE A 1 416 ? 21.962 126.969 59.208 1.00 24.96 396 ILE A CA 1
ATOM 3192 C C . ILE A 1 416 ? 20.813 127.750 58.572 1.00 29.99 396 ILE A C 1
ATOM 3193 O O . ILE A 1 416 ? 19.674 127.283 58.559 1.00 27.99 396 ILE A O 1
ATOM 3198 N N . ARG A 1 417 ? 21.116 128.926 58.030 1.00 27.52 397 ARG A N 1
ATOM 3199 C CA . ARG A 1 417 ? 20.106 129.745 57.359 1.00 25.85 397 ARG A CA 1
ATOM 3200 C C . ARG A 1 417 ? 19.642 129.126 56.039 1.00 30.06 397 ARG A C 1
ATOM 3201 O O . ARG A 1 417 ? 18.463 129.207 55.685 1.00 24.89 397 ARG A O 1
ATOM 3209 N N . SER A 1 418 ? 20.574 128.519 55.311 1.00 23.87 398 SER A N 1
ATOM 3210 C CA . SER A 1 418 ? 20.290 128.007 53.975 1.00 34.17 398 SER A CA 1
ATOM 3211 C C . SER A 1 418 ? 19.889 126.533 53.980 1.00 27.98 398 SER A C 1
ATOM 3212 O O . SER A 1 418 ? 19.529 125.984 52.939 1.00 32.33 398 SER A O 1
ATOM 3215 N N . PHE A 1 419 ? 19.949 125.895 55.144 1.00 32.36 399 PHE A N 1
ATOM 3216 C CA . PHE A 1 419 ? 19.612 124.478 55.247 1.00 28.65 399 PHE A CA 1
ATOM 3217 C C . PHE A 1 419 ? 18.146 124.230 54.894 1.00 29.96 399 PHE A C 1
ATOM 3218 O O . PHE A 1 419 ? 17.256 124.932 55.376 1.00 29.25 399 PHE A O 1
ATOM 3226 N N . ARG A 1 420 ? 17.911 123.230 54.048 1.00 26.53 400 ARG A N 1
ATOM 3227 C CA . ARG A 1 420 ? 16.561 122.849 53.643 1.00 31.85 400 ARG A CA 1
ATOM 3228 C C . ARG A 1 420 ? 16.405 121.332 53.691 1.00 31.56 400 ARG A C 1
ATOM 3229 O O . ARG A 1 420 ? 17.215 120.598 53.122 1.00 28.24 400 ARG A O 1
ATOM 3237 N N . THR A 1 421 ? 15.362 120.865 54.369 1.00 28.22 401 THR A N 1
ATOM 3238 C CA . THR A 1 421 ? 15.111 119.432 54.477 1.00 32.45 401 THR A CA 1
ATOM 3239 C C . THR A 1 421 ? 14.484 118.882 53.200 1.00 34.33 401 THR A C 1
ATOM 3240 O O . THR A 1 421 ? 13.813 119.608 52.461 1.00 29.85 401 THR A O 1
ATOM 3244 N N . LYS A 1 422 ? 14.716 117.597 52.951 1.00 32.77 402 LYS A N 1
ATOM 3245 C CA . LYS A 1 422 ? 14.086 116.889 51.841 1.00 31.14 402 LYS A CA 1
ATOM 3246 C C . LYS A 1 422 ? 13.135 115.812 52.361 1.00 29.02 402 LYS A C 1
ATOM 3247 O O . LYS A 1 422 ? 12.606 115.010 51.592 1.00 29.59 402 LYS A O 1
ATOM 3253 N N . ASN A 1 423 ? 12.917 115.803 53.671 1.00 36.53 403 ASN A N 1
ATOM 3254 C CA . ASN A 1 423 ? 12.019 114.838 54.291 1.00 33.88 403 ASN A CA 1
ATOM 3255 C C . ASN A 1 423 ? 10.584 115.022 53.805 1.00 33.12 403 ASN A C 1
ATOM 3256 O O . ASN A 1 423 ? 10.039 116.123 53.868 1.00 30.02 403 ASN A O 1
ATOM 3261 N N . SER A 1 424 ? 9.980 113.935 53.330 1.00 30.93 404 SER A N 1
ATOM 3262 C CA . SER A 1 424 ? 8.636 113.975 52.752 1.00 34.10 404 SER A CA 1
ATOM 3263 C C . SER A 1 424 ? 7.599 114.550 53.713 1.00 29.99 404 SER A C 1
ATOM 3264 O O . SER A 1 424 ? 6.794 115.398 53.330 1.00 34.27 404 SER A O 1
ATOM 3267 N N . LYS A 1 425 ? 7.615 114.079 54.956 1.00 26.50 405 LYS A N 1
ATOM 3268 C CA . LYS A 1 425 ? 6.659 114.539 55.958 1.00 29.36 405 LYS A CA 1
ATOM 3269 C C . LYS A 1 425 ? 6.815 116.036 56.214 1.00 31.26 405 LYS A C 1
ATOM 3270 O O . LYS A 1 425 ? 5.831 116.776 56.251 1.00 31.41 405 LYS A O 1
ATOM 3276 N N . CYS A 1 426 ? 8.056 116.475 56.383 1.00 23.81 406 CYS A N 1
ATOM 3277 C CA . CYS A 1 426 ? 8.338 117.873 56.686 1.00 28.54 406 CYS A CA 1
ATOM 3278 C C . CYS A 1 426 ? 7.918 118.787 55.540 1.00 29.34 406 CYS A C 1
ATOM 3279 O O . CYS A 1 426 ? 7.379 119.869 55.769 1.00 31.50 406 CYS A O 1
ATOM 3282 N N . LEU A 1 427 ? 8.159 118.342 54.310 1.00 29.52 407 LEU A N 1
ATOM 3283 C CA . LEU A 1 427 ? 7.830 119.128 53.125 1.00 32.89 407 LEU A CA 1
ATOM 3284 C C . LEU A 1 427 ? 6.338 119.452 53.046 1.00 35.07 407 LEU A C 1
ATOM 3285 O O . LEU A 1 427 ? 5.942 120.405 52.374 1.00 32.36 407 LEU A O 1
ATOM 3290 N N . SER A 1 428 ? 5.520 118.660 53.736 1.00 31.46 408 SER A N 1
ATOM 3291 C CA . SER A 1 428 ? 4.078 118.883 53.780 1.00 31.82 408 SER A CA 1
ATOM 3292 C C . SER A 1 428 ? 3.627 119.443 55.129 1.00 33.59 408 SER A C 1
ATOM 3293 O O . SER A 1 428 ? 2.431 119.632 55.359 1.00 34.10 408 SER A O 1
ATOM 3296 N N . CYS A 1 429 ? 4.581 119.707 56.017 1.00 29.61 409 CYS A N 1
ATOM 3297 C CA . CYS A 1 429 ? 4.265 120.246 57.336 1.00 27.53 409 CYS A CA 1
ATOM 3298 C C . CYS A 1 429 ? 4.012 121.750 57.263 1.00 31.20 409 CYS A C 1
ATOM 3299 O O . CYS A 1 429 ? 4.695 122.469 56.534 1.00 28.13 409 CYS A O 1
ATOM 3302 N N . GLY A 1 430 ? 3.031 122.218 58.028 1.00 26.12 410 GLY A N 1
ATOM 3303 C CA . GLY A 1 430 ? 2.647 123.617 58.009 1.00 31.78 410 GLY A CA 1
ATOM 3304 C C . GLY A 1 430 ? 3.711 124.540 58.572 1.00 32.31 410 GLY A C 1
ATOM 3305 O O . GLY A 1 430 ? 3.743 125.726 58.243 1.00 36.56 410 GLY A O 1
ATOM 3306 N N . LEU A 1 431 ? 4.580 123.995 59.420 1.00 27.18 411 LEU A N 1
ATOM 3307 C CA . LEU A 1 431 ? 5.635 124.778 60.057 1.00 27.47 411 LEU A CA 1
ATOM 3308 C C . LEU A 1 431 ? 6.995 124.500 59.417 1.00 29.92 411 LEU A C 1
ATOM 3309 O O . LEU A 1 431 ? 8.040 124.716 60.035 1.00 30.32 411 LEU A O 1
ATOM 3314 N N . LEU A 1 432 ? 6.970 124.034 58.171 1.00 31.80 412 LEU A N 1
ATOM 3315 C CA . LEU A 1 432 ? 8.185 123.690 57.436 1.00 34.83 412 LEU A CA 1
ATOM 3316 C C . LEU A 1 432 ? 9.219 124.816 57.425 1.00 31.13 412 LEU A C 1
ATOM 3317 O O . LEU A 1 432 ? 10.392 124.594 57.727 1.00 31.58 412 LEU A O 1
ATOM 3322 N N . LYS A 1 433 ? 8.780 126.020 57.075 1.00 32.84 413 LYS A N 1
ATOM 3323 C CA . LYS A 1 433 ? 9.698 127.131 56.841 1.00 30.02 413 LYS A CA 1
ATOM 3324 C C . LYS A 1 433 ? 10.424 127.586 58.109 1.00 29.02 413 LYS A C 1
ATOM 3325 O O . LYS A 1 433 ? 11.492 128.195 58.024 1.00 26.29 413 LYS A O 1
ATOM 3331 N N . ILE A 1 434 ? 9.854 127.287 59.274 1.00 25.07 414 ILE A N 1
ATOM 3332 C CA . ILE A 1 434 ? 10.454 127.694 60.545 1.00 28.37 414 ILE A CA 1
ATOM 3333 C C . ILE A 1 434 ? 11.156 126.541 61.266 1.00 31.73 414 ILE A C 1
ATOM 3334 O O . ILE A 1 434 ? 11.712 126.735 62.349 1.00 31.58 414 ILE A O 1
ATOM 3339 N N . CYS A 1 435 ? 11.133 125.350 60.669 1.00 29.22 415 CYS A N 1
ATOM 3340 C CA . CYS A 1 435 ? 11.655 124.153 61.328 1.00 22.56 415 CYS A CA 1
ATOM 3341 C C . CYS A 1 435 ? 12.663 123.388 60.468 1.00 28.62 415 CYS A C 1
ATOM 3342 O O . CYS A 1 435 ? 13.776 123.104 60.914 1.00 22.49 415 CYS A O 1
ATOM 3345 N N . GLU A 1 436 ? 12.262 123.044 59.247 1.00 22.98 416 GLU A N 1
ATOM 3346 C CA . GLU A 1 436 ? 13.146 122.376 58.293 1.00 24.33 416 GLU A CA 1
ATOM 3347 C C . GLU A 1 436 ? 13.742 121.068 58.828 1.00 27.45 416 GLU A C 1
ATOM 3348 O O . GLU A 1 436 ? 14.941 120.820 58.684 1.00 24.34 416 GLU A O 1
ATOM 3354 N N . GLY A 1 437 ? 12.904 120.237 59.443 1.00 23.37 417 GLY A N 1
ATOM 3355 C CA . GLY A 1 437 ? 13.313 118.903 59.852 1.00 27.23 417 GLY A CA 1
ATOM 3356 C C . GLY A 1 437 ? 13.737 118.777 61.305 1.00 29.51 417 GLY A C 1
ATOM 3357 O O . GLY A 1 437 ? 14.003 117.670 61.784 1.00 27.32 417 GLY A O 1
ATOM 3358 N N . GLY A 1 438 ? 13.804 119.909 62.002 1.00 27.38 418 GLY A N 1
ATOM 3359 C CA . GLY A 1 438 ? 14.200 119.946 63.399 1.00 23.12 418 GLY A CA 1
ATOM 3360 C C . GLY A 1 438 ? 15.455 120.769 63.618 1.00 27.40 418 GLY A C 1
ATOM 3361 O O . GLY A 1 438 ? 15.799 121.623 62.798 1.00 25.74 418 GLY A O 1
ATOM 3362 N N . CYS A 1 439 ? 16.138 120.514 64.731 1.00 24.06 419 CYS A N 1
ATOM 3363 C CA . CYS A 1 439 ? 17.362 121.231 65.064 1.00 26.80 419 CYS A CA 1
ATOM 3364 C C . CYS A 1 439 ? 18.469 120.922 64.063 1.00 28.35 419 CYS A C 1
ATOM 3365 O O . CYS A 1 439 ? 18.871 119.768 63.900 1.00 24.90 419 CYS A O 1
ATOM 3368 N N . TYR A 1 440 ? 18.954 121.967 63.400 1.00 25.62 420 TYR A N 1
ATOM 3369 C CA . TYR A 1 440 ? 20.008 121.844 62.399 1.00 27.36 420 TYR A CA 1
ATOM 3370 C C . TYR A 1 440 ? 21.253 121.158 62.955 1.00 28.16 420 TYR A C 1
ATOM 3371 O O . TYR A 1 440 ? 21.884 120.354 62.271 1.00 27.69 420 TYR A O 1
ATOM 3380 N N . VAL A 1 441 ? 21.597 121.476 64.197 1.00 22.84 421 VAL A N 1
ATOM 3381 C CA . VAL A 1 441 ? 22.784 120.913 64.826 1.00 26.42 421 VAL A CA 1
ATOM 3382 C C . VAL A 1 441 ? 22.614 119.407 65.028 1.00 28.90 421 VAL A C 1
ATOM 3383 O O . VAL A 1 441 ? 23.538 118.640 64.765 1.00 28.52 421 VAL A O 1
ATOM 3387 N N . ASN A 1 442 ? 21.440 118.986 65.492 1.00 20.85 422 ASN A N 1
ATOM 3388 C CA . ASN A 1 442 ? 21.138 117.560 65.618 1.00 25.16 422 ASN A CA 1
ATOM 3389 C C . ASN A 1 442 ? 21.214 116.840 64.275 1.00 25.80 422 ASN A C 1
ATOM 3390 O O . ASN A 1 442 ? 21.739 115.730 64.184 1.00 31.34 422 ASN A O 1
ATOM 3395 N N . LEU A 1 443 ? 20.686 117.480 63.235 1.00 25.78 423 LEU A N 1
ATOM 3396 C CA . LEU A 1 443 ? 20.578 116.858 61.921 1.00 26.27 423 LEU A CA 1
ATOM 3397 C C . LEU A 1 443 ? 21.940 116.601 61.280 1.00 27.11 423 LEU A C 1
ATOM 3398 O O . LEU A 1 443 ? 22.158 115.547 60.685 1.00 25.10 423 LEU A O 1
ATOM 3403 N N . ILE A 1 444 ? 22.857 117.557 61.396 1.00 26.84 424 ILE A N 1
ATOM 3404 C CA . ILE A 1 444 ? 24.170 117.407 60.773 1.00 34.34 424 ILE A CA 1
ATOM 3405 C C . ILE A 1 444 ? 25.004 116.313 61.445 1.00 28.35 424 ILE A C 1
ATOM 3406 O O . ILE A 1 444 ? 26.043 115.916 60.918 1.00 32.24 424 ILE A O 1
ATOM 3411 N N . LYS A 1 445 ? 24.553 115.825 62.598 1.00 30.17 425 LYS A N 1
ATOM 3412 C CA . LYS A 1 445 ? 25.199 114.683 63.244 1.00 33.99 425 LYS A CA 1
ATOM 3413 C C . LYS A 1 445 ? 24.906 113.399 62.472 1.00 34.62 425 LYS A C 1
ATOM 3414 O O . LYS A 1 445 ? 25.695 112.455 62.493 1.00 35.56 425 LYS A O 1
ATOM 3420 N N . GLU A 1 446 ? 23.760 113.370 61.797 1.00 28.77 426 GLU A N 1
ATOM 3421 C CA . GLU A 1 446 ? 23.254 112.144 61.191 1.00 31.02 426 GLU A CA 1
ATOM 3422 C C . GLU A 1 446 ? 23.868 111.868 59.822 1.00 28.29 426 GLU A C 1
ATOM 3423 O O . GLU A 1 446 ? 24.516 112.732 59.232 1.00 30.87 426 GLU A O 1
ATOM 3429 N N . LYS A 1 447 ? 23.650 110.653 59.324 1.00 30.05 427 LYS A N 1
ATOM 3430 C CA . LYS A 1 447 ? 24.266 110.196 58.082 1.00 26.27 427 LYS A CA 1
ATOM 3431 C C . LYS A 1 447 ? 23.722 110.942 56.871 1.00 27.05 427 LYS A C 1
ATOM 3432 O O . LYS A 1 447 ? 24.455 111.221 55.922 1.00 28.36 427 LYS A O 1
ATOM 3438 N N . SER A 1 448 ? 22.432 111.261 56.915 1.00 30.27 428 SER A N 1
ATOM 3439 C CA . SER A 1 448 ? 21.767 111.975 55.830 1.00 32.09 428 SER A CA 1
ATOM 3440 C C . SER A 1 448 ? 20.884 113.080 56.409 1.00 25.56 428 SER A C 1
ATOM 3441 O O . SER A 1 448 ? 19.664 112.935 56.468 1.00 28.31 428 SER A O 1
ATOM 3444 N N . PRO A 1 449 ? 21.508 114.188 56.848 1.00 25.96 429 PRO A N 1
ATOM 3445 C CA . PRO A 1 449 ? 20.836 115.295 57.544 1.00 25.05 429 PRO A CA 1
ATOM 3446 C C . PRO A 1 449 ? 19.567 115.812 56.863 1.00 23.43 429 PRO A C 1
ATOM 3447 O O . PRO A 1 449 ? 18.641 116.241 57.554 1.00 23.97 429 PRO A O 1
ATOM 3451 N N . GLU A 1 450 ? 19.524 115.775 55.536 1.00 22.70 430 GLU A N 1
ATOM 3452 C CA . GLU A 1 450 ? 18.404 116.350 54.797 1.00 29.90 430 GLU A CA 1
ATOM 3453 C C . GLU A 1 450 ? 17.170 115.445 54.767 1.00 29.26 430 GLU A C 1
ATOM 3454 O O . GLU A 1 450 ? 16.068 115.914 54.480 1.00 31.97 430 GLU A O 1
ATOM 3460 N N . TYR A 1 451 ? 17.351 114.161 55.066 1.00 23.98 431 TYR A N 1
ATOM 3461 C CA . TYR A 1 451 ? 16.238 113.209 55.067 1.00 29.84 431 TYR A CA 1
ATOM 3462 C C . TYR A 1 451 ? 15.855 112.767 56.478 1.00 30.81 431 TYR A C 1
ATOM 3463 O O . TYR A 1 451 ? 14.796 112.169 56.685 1.00 26.07 431 TYR A O 1
ATOM 3472 N N . PHE A 1 452 ? 16.717 113.065 57.443 1.00 26.95 432 PHE A N 1
ATOM 3473 C CA . PHE A 1 452 ? 16.472 112.701 58.833 1.00 25.29 432 PHE A CA 1
ATOM 3474 C C . PHE A 1 452 ? 15.571 113.733 59.507 1.00 31.42 432 PHE A C 1
ATOM 3475 O O . PHE A 1 452 ? 15.821 114.935 59.412 1.00 31.30 432 PHE A O 1
ATOM 3483 N N . ARG A 1 453 ? 14.519 113.259 60.172 1.00 28.97 433 ARG A N 1
ATOM 3484 C CA . ARG A 1 453 ? 13.671 114.121 60.988 1.00 28.67 433 ARG A CA 1
ATOM 3485 C C . ARG A 1 453 ? 14.090 114.006 62.448 1.00 28.19 433 ARG A C 1
ATOM 3486 O O . ARG A 1 453 ? 14.133 112.907 63.000 1.00 30.58 433 ARG A O 1
ATOM 3494 N N . ASP A 1 454 ? 14.405 115.146 63.058 1.00 28.61 434 ASP A N 1
ATOM 3495 C CA . ASP A 1 454 ? 14.848 115.200 64.449 1.00 31.16 434 ASP A CA 1
ATOM 3496 C C . ASP A 1 454 ? 13.889 114.437 65.358 1.00 26.83 434 ASP A C 1
ATOM 3497 O O . ASP A 1 454 ? 12.672 114.572 65.245 1.00 32.20 434 ASP A O 1
ATOM 3502 N N . SER A 1 455 ? 14.447 113.633 66.258 1.00 27.47 435 SER A N 1
ATOM 3503 C CA . SER A 1 455 ? 13.647 112.758 67.111 1.00 33.29 435 SER A CA 1
ATOM 3504 C C . SER A 1 455 ? 12.867 113.525 68.178 1.00 29.94 435 SER A C 1
ATOM 3505 O O . SER A 1 455 ? 11.998 112.957 68.840 1.00 30.35 435 SER A O 1
ATOM 3508 N N . VAL A 1 456 ? 13.177 114.806 68.350 1.00 25.86 436 VAL A N 1
ATOM 3509 C CA . VAL A 1 456 ? 12.446 115.635 69.304 1.00 24.21 436 VAL A CA 1
ATOM 3510 C C . VAL A 1 456 ? 11.025 115.887 68.806 1.00 29.99 436 VAL A C 1
ATOM 3511 O O . VAL A 1 456 ? 10.113 116.130 69.596 1.00 30.58 436 VAL A O 1
ATOM 3515 N N . CYS A 1 457 ? 10.850 115.824 67.489 1.00 28.87 437 CYS A N 1
ATOM 3516 C CA . CYS A 1 457 ? 9.561 116.093 66.862 1.00 29.69 437 CYS A CA 1
ATOM 3517 C C . CYS A 1 457 ? 8.526 115.033 67.226 1.00 39.87 437 CYS A C 1
ATOM 3518 O O . CYS A 1 457 ? 8.689 113.853 66.905 1.00 31.44 437 CYS A O 1
ATOM 3521 N N . GLN A 1 458 ? 7.457 115.470 67.885 1.00 35.80 438 GLN A N 1
ATOM 3522 C CA . GLN A 1 458 ? 6.419 114.570 68.374 1.00 36.96 438 GLN A CA 1
ATOM 3523 C C . GLN A 1 458 ? 5.298 114.338 67.359 1.00 41.79 438 GLN A C 1
ATOM 3524 O O . GLN A 1 458 ? 4.305 113.678 67.669 1.00 36.10 438 GLN A O 1
ATOM 3530 N N . LEU A 1 459 ? 5.457 114.873 66.151 1.00 43.52 439 LEU A N 1
ATOM 3531 C CA . LEU A 1 459 ? 4.431 114.745 65.117 1.00 38.90 439 LEU A CA 1
ATOM 3532 C C . LEU A 1 459 ? 4.630 113.478 64.289 1.00 39.23 439 LEU A C 1
ATOM 3533 O O . LEU A 1 459 ? 5.145 112.475 64.785 1.00 41.64 439 LEU A O 1
ATOM 3538 N N . SER B 2 2 ? -4.780 131.059 66.836 1.00 53.37 2 SER B N 1
ATOM 3539 C CA . SER B 2 2 ? -3.619 131.790 66.392 1.00 53.49 2 SER B CA 1
ATOM 3540 C C . SER B 2 2 ? -2.986 132.530 67.530 1.00 55.90 2 SER B C 1
ATOM 3541 O O . SER B 2 2 ? -1.820 132.793 67.504 1.00 51.56 2 SER B O 1
ATOM 3544 N N . LYS B 2 3 ? -3.778 132.864 68.527 1.00 54.46 3 LYS B N 1
ATOM 3545 C CA . LYS B 2 3 ? -3.244 133.496 69.680 1.00 48.80 3 LYS B CA 1
ATOM 3546 C C . LYS B 2 3 ? -2.634 132.334 70.456 1.00 50.47 3 LYS B C 1
ATOM 3547 O O . LYS B 2 3 ? -1.616 132.486 71.102 1.00 41.81 3 LYS B O 1
ATOM 3549 N N . GLU B 2 4 ? -3.268 131.173 70.387 1.00 39.62 4 GLU B N 1
ATOM 3550 C CA . GLU B 2 4 ? -2.718 130.015 71.082 1.00 42.03 4 GLU B CA 1
ATOM 3551 C C . GLU B 2 4 ? -1.444 129.544 70.391 1.00 35.73 4 GLU B C 1
ATOM 3552 O O . GLU B 2 4 ? -0.483 129.142 71.045 1.00 36.20 4 GLU B O 1
ATOM 3554 N N . LEU B 2 5 ? -1.455 129.572 69.081 1.00 32.89 5 LEU B N 1
ATOM 3555 C CA . LEU B 2 5 ? -0.319 129.167 68.297 1.00 40.11 5 LEU B CA 1
ATOM 3556 C C . LEU B 2 5 ? 0.846 130.122 68.503 1.00 37.71 5 LEU B C 1
ATOM 3557 O O . LEU B 2 5 ? 1.960 129.702 68.527 1.00 36.75 5 LEU B O 1
ATOM 3562 N N . GLU B 2 6 ? 0.559 131.400 68.661 1.00 35.49 6 GLU B N 1
ATOM 3563 C CA . GLU B 2 6 ? 1.604 132.353 68.864 1.00 36.11 6 GLU B CA 1
ATOM 3564 C C . GLU B 2 6 ? 2.274 132.200 70.223 1.00 33.92 6 GLU B C 1
ATOM 3565 O O . GLU B 2 6 ? 3.457 132.359 70.323 1.00 29.71 6 GLU B O 1
ATOM 3571 N N . LYS B 2 7 ? 1.523 131.861 71.248 1.00 28.78 7 LYS B N 1
ATOM 3572 C CA . LYS B 2 7 ? 2.103 131.671 72.560 1.00 31.11 7 LYS B CA 1
ATOM 3573 C C . LYS B 2 7 ? 3.052 130.471 72.556 1.00 38.71 7 LYS B C 1
ATOM 3574 O O . LYS B 2 7 ? 4.106 130.549 73.099 1.00 37.69 7 LYS B O 1
ATOM 3580 N N . VAL B 2 8 ? 2.647 129.372 71.944 1.00 27.88 8 VAL B N 1
ATOM 3581 C CA . VAL B 2 8 ? 3.467 128.169 71.864 1.00 33.76 8 VAL B CA 1
ATOM 3582 C C . VAL B 2 8 ? 4.737 128.418 71.053 1.00 29.81 8 VAL B C 1
ATOM 3583 O O . VAL B 2 8 ? 5.820 127.974 71.432 1.00 29.47 8 VAL B O 1
ATOM 3587 N N . LEU B 2 9 ? 4.598 129.132 69.940 1.00 28.80 9 LEU B N 1
ATOM 3588 C CA . LEU B 2 9 ? 5.738 129.440 69.081 1.00 35.79 9 LEU B CA 1
ATOM 3589 C C . LEU B 2 9 ? 6.727 130.377 69.771 1.00 29.27 9 LEU B C 1
ATOM 3590 O O . LEU B 2 9 ? 7.938 130.252 69.587 1.00 28.89 9 LEU B O 1
ATOM 3595 N N . GLU B 2 10 ? 6.212 131.316 70.559 1.00 31.12 10 GLU B N 1
ATOM 3596 C CA . GLU B 2 10 ? 7.066 132.221 71.322 1.00 31.14 10 GLU B CA 1
ATOM 3597 C C . GLU B 2 10 ? 7.877 131.447 72.355 1.00 31.24 10 GLU B C 1
ATOM 3598 O O . GLU B 2 10 ? 9.013 131.807 72.662 1.00 27.22 10 GLU B O 1
ATOM 3604 N N . SER B 2 11 ? 7.285 130.378 72.881 1.00 28.33 11 SER B N 1
ATOM 3605 C CA . SER B 2 11 ? 7.942 129.537 73.877 1.00 30.50 11 SER B CA 1
ATOM 3606 C C . SER B 2 11 ? 8.839 128.477 73.242 1.00 30.36 11 SER B C 1
ATOM 3607 O O . SER B 2 11 ? 9.618 127.822 73.934 1.00 31.28 11 SER B O 1
ATOM 3610 N N . SER B 2 12 ? 8.727 128.303 71.930 1.00 28.60 12 SER B N 1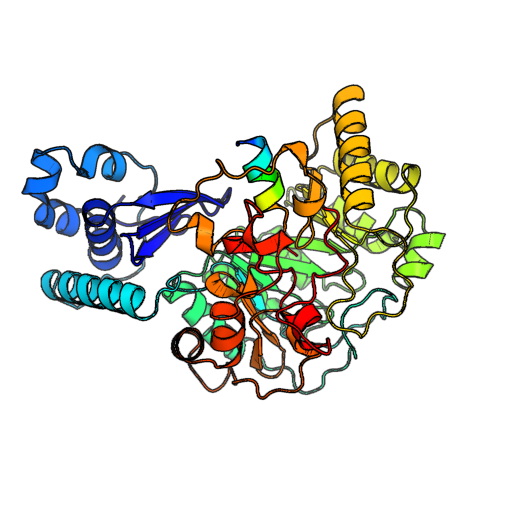
ATOM 3611 C CA . SER B 2 12 ? 9.511 127.289 71.238 1.00 23.72 12 SER B CA 1
ATOM 3612 C C . SER B 2 12 ? 10.949 127.757 71.035 1.00 24.12 12 SER B C 1
ATOM 3613 O O . SER B 2 12 ? 11.399 127.954 69.907 1.00 21.73 12 SER B O 1
ATOM 3616 N N . ALA B 2 13 ? 11.665 127.929 72.142 1.00 21.58 13 ALA B N 1
ATOM 3617 C CA . ALA B 2 13 ? 13.048 128.388 72.112 1.00 23.47 13 ALA B CA 1
ATOM 3618 C C . ALA B 2 13 ? 13.699 128.163 73.473 1.00 23.40 13 ALA B C 1
ATOM 3619 O O . ALA B 2 13 ? 13.006 127.974 74.471 1.00 31.07 13 ALA B O 1
ATOM 3621 N N . MET B 2 14 ? 15.028 128.182 73.510 1.00 26.09 14 MET B N 1
ATOM 3622 C CA . MET B 2 14 ? 15.757 128.027 74.765 1.00 32.12 14 MET B CA 1
ATOM 3623 C C . MET B 2 14 ? 15.829 129.348 75.525 1.00 34.57 14 MET B C 1
ATOM 3624 O O . MET B 2 14 ? 15.612 130.417 74.953 1.00 36.02 14 MET B O 1
#

Secondary structure (DSSP, 8-state):
--EE-TTEEEEEETTEEEEEETTT--EEEE-HHHHHHHHHHHHH-HHHHHHHTHHHHHTTTTHHHHHSS-EE--SPPPPSS-HHHHHHHHHHHHHHHHHHTS-SS-SEEEE-S----S---TT---S----S-PPPHHHHHHHHHHHHHTT--EEEE-SS-TTTSTTHHHHHHHHHHTT--EEEEE--SS--HHHHHHHHH-SSEEEEEE---S-HHHHHHHHSS-SHHHHHHHHHHHHTT---EEEEEESS--HHHHHHHHHHHHHTT-SEEEEEE---TTS---S-----HHHHHHHHHHHHHHHHHTT----EEEE-TTGGGG-GGG--TT----TTHHHHSS-HHHHTEEEE-TT-BEESSGGGGG--S---BTTTS-HHHHHHH-HHHHHHHH-----HHHHT-TTHHHHTTS-HHHHTTSSSTTTPPPTT---/-HHHHHHHHHS--

Radius of gyration: 22.42 Å; Cα contacts (8 Å, |Δi|>4): 818; chains: 2; bounding box: 50×58×52 Å

B-factor: mean 32.25, std 7.93, range [16.32, 75.62]

InterPro domains:
  IPR006638 Elp3/MiaA/NifB-like, radical SAM core domain [SM00729] (107-305)
  IPR007197 Radical SAM [PF04055] (112-265)
  IPR007197 Radical SAM [PS51918] (103-317)
  IPR007197 Radical SAM [SFLDS00029] (1-439)
  IPR013785 Aldolase-type TIM barrel [G3DSA:3.20.20.70] (105-390)
  IPR023885 4Fe4S-binding SPASM domain [TIGR04085] (347-428)
  IPR024017 Petide cyclisation enzyme, radical SAM [SFLDF00347] (1-439)
  IPR024017 Petide cyclisation enzyme, radical SAM [TIGR04080] (1-439)
  IPR050377 Radical SAM PqqA peptide cyclase/Mycofactocin maturase MftC-like [PTHR11228] (102-437)
  IPR058240 Radical SAM superfamily [SSF102114] (105-419)

Sequence (452 aa):
MRTISEDILFRLEKFGGILINKTNFERIELDETEAFFLYLVQNHGIEIATSFFKKEIEMGKLERALSLNIYSDNNIEDSLNNPYETLQNARKHVAKLKKHNILSFPLELVIYPSMYCDLKCGFCFLANREDRNAKPAKDWERILRQAKDNGVLSVSILGGEPTRYFFDIDNLLIACEELKIKTTITTNAQLIKKSTVEILAKSKYITPVLSLQTLDSKLNFELMGVRPDRQIKLAKYFNEVGKKCRINAVYTKQSYEQIIELVDFCIENKIDRFSVANYSEVTGYTKIKKKYDLADLRRLNEYVTDYITQREANLNFATEGCHLFTAYPELINNSIEFSEFDEMYYGCRAKYTKMEIMSNGDILPCIAFLGVNQTKQNAFEKDLLDVWYDDPLYGGIRSFRTKNSKCLSCGLLKICEGGCYVNLIKEKSPEYFRDSVCQLSKELEKVLESSAM

Nearest PDB structures (foldseek):
  5v1t-assembly1_A  TM=1.002E+00  e=4.546E-94  Streptococcus suis
  5v1s-assembly1_A  TM=9.840E-01  e=8.831E-81  Streptococcus suis
  5v1s-assembly2_B  TM=9.686E-01  e=1.185E-80  Streptococcus suis
  5v1q-assembly1_A  TM=9.818E-01  e=2.368E-79  Streptococcus suis
  3cb8-assembly1_A  TM=7.976E-01  e=6.241E-09  unclassified

Organism: Streptococcus suis (NCBI:txid1307)

Solvent-accessible surface area: 20444 Å² total